Protein AF-0000000082580211 (afdb_homodimer)

Solvent-accessible surface area (backbone atoms only — not comparable to full-atom values): 29110 Å² total; per-residue (Å²): 132,85,73,64,67,45,71,49,46,94,65,38,40,54,48,58,43,99,50,70,57,50,70,67,58,42,47,74,42,32,45,31,39,63,34,84,66,61,48,85,86,56,59,91,67,55,46,74,68,37,51,46,59,47,48,53,54,36,41,76,72,51,34,36,39,31,33,38,33,22,52,58,51,86,80,61,57,58,49,53,29,28,42,33,38,36,34,27,36,51,78,88,41,74,89,49,68,50,34,64,29,44,36,40,35,40,32,46,65,73,77,37,34,38,34,32,25,34,23,36,31,40,67,83,45,53,63,71,48,57,36,26,60,82,49,46,66,45,51,50,45,54,35,90,67,38,64,61,50,50,56,51,44,51,56,58,31,52,67,45,39,64,57,51,52,49,51,50,54,51,26,55,71,34,75,45,52,72,70,50,48,44,36,54,34,45,51,47,45,27,42,74,38,26,48,46,80,62,42,57,57,41,71,65,34,60,52,51,93,49,75,89,44,64,64,47,22,44,40,37,42,48,50,27,30,49,47,42,59,42,56,27,70,44,78,28,46,40,66,45,57,58,39,48,78,38,82,41,61,45,63,54,58,65,50,66,67,57,45,54,14,44,27,37,37,48,27,46,49,50,51,34,52,51,49,62,70,74,99,131,86,69,61,70,42,71,48,44,95,64,37,40,52,48,56,43,98,51,69,57,50,69,67,59,42,48,75,42,32,45,30,38,64,34,82,64,61,49,84,85,55,60,92,67,55,44,74,68,38,51,47,58,48,50,52,54,37,40,76,72,51,36,36,40,32,33,39,32,22,52,58,51,85,82,61,57,56,49,52,30,27,41,32,37,38,34,27,36,51,76,86,40,75,88,48,68,50,35,64,30,42,33,38,36,39,34,47,65,72,76,36,34,39,35,32,26,33,26,35,31,38,66,82,45,54,69,62,48,55,39,27,54,86,44,48,68,45,52,49,43,54,36,89,68,38,63,61,50,49,57,52,44,50,56,58,30,53,66,45,40,64,58,52,53,50,51,48,54,51,26,56,72,34,74,46,53,73,69,52,48,43,37,53,33,46,50,44,45,25,42,74,39,27,47,44,81,63,42,56,57,42,72,65,35,61,50,54,92,48,76,90,44,62,63,48,22,44,38,37,43,50,51,28,32,50,47,42,60,43,56,27,71,44,79,28,46,40,66,44,57,58,40,48,77,38,82,41,60,44,62,55,58,62,48,66,68,57,44,54,14,44,26,38,38,48,26,45,47,50,52,34,52,51,50,62,72,75,99

Structure (mmCIF, N/CA/C/O backbone):
data_AF-0000000082580211-model_v1
#
loop_
_entity.id
_entity.type
_entity.pdbx_description
1 polymer 'DUF945 domain-containing protein'
#
loop_
_atom_site.group_PDB
_atom_site.id
_atom_site.type_symbol
_atom_site.label_atom_id
_atom_site.label_alt_id
_atom_site.label_comp_id
_atom_site.label_asym_id
_atom_site.label_entity_id
_atom_site.label_seq_id
_atom_site.pdbx_PDB_ins_code
_atom_site.Cartn_x
_atom_site.Cartn_y
_atom_site.Cartn_z
_atom_site.occupancy
_atom_site.B_iso_or_equiv
_atom_site.auth_seq_id
_atom_site.auth_comp_id
_atom_site.auth_asym_id
_atom_site.auth_atom_id
_atom_site.pdbx_PDB_model_num
ATOM 1 N N . MET A 1 1 ? 2.807 -39.562 4.246 1 19.97 1 MET A N 1
ATOM 2 C CA . MET A 1 1 ? 2.32 -38.594 3.283 1 19.97 1 MET A CA 1
ATOM 3 C C . MET A 1 1 ? 2.279 -37.188 3.9 1 19.97 1 MET A C 1
ATOM 5 O O . MET A 1 1 ? 1.464 -36.938 4.785 1 19.97 1 MET A O 1
ATOM 9 N N . TYR A 1 2 ? 3.367 -36.562 4.074 1 21.92 2 TYR A N 1
ATOM 10 C CA . TYR A 1 2 ? 3.67 -35.344 4.789 1 21.92 2 TYR A CA 1
ATOM 11 C C . TYR A 1 2 ? 2.881 -34.156 4.215 1 21.92 2 TYR A C 1
ATOM 13 O O . TYR A 1 2 ? 2.984 -33.875 3.021 1 21.92 2 TYR A O 1
ATOM 21 N N . GLN A 1 3 ? 1.6 -34.031 4.672 1 24.5 3 GLN A N 1
ATOM 22 C CA . GLN A 1 3 ? 0.583 -33.062 4.312 1 24.5 3 GLN A CA 1
ATOM 23 C C . GLN A 1 3 ? 1.093 -31.625 4.531 1 24.5 3 GLN A C 1
ATOM 25 O O . GLN A 1 3 ? 1.396 -31.234 5.66 1 24.5 3 GLN A O 1
ATOM 30 N N . LEU A 1 4 ? 1.874 -31.25 3.73 1 27.38 4 LEU A N 1
ATOM 31 C CA . LEU A 1 4 ? 2.375 -29.891 3.852 1 27.38 4 LEU A CA 1
ATOM 32 C C . LEU A 1 4 ? 1.23 -28.891 3.803 1 27.38 4 LEU A C 1
ATOM 34 O O . LEU A 1 4 ? 0.713 -28.578 2.727 1 27.38 4 LEU A O 1
ATOM 38 N N . ALA A 1 5 ? 0.183 -28.969 4.656 1 29.14 5 ALA A N 1
ATOM 39 C CA . ALA A 1 5 ? -1.07 -28.234 4.602 1 29.14 5 ALA A CA 1
ATOM 40 C C . ALA A 1 5 ? -0.836 -26.75 4.875 1 29.14 5 ALA A C 1
ATOM 42 O O . ALA A 1 5 ? -0.367 -26.375 5.953 1 29.14 5 ALA A O 1
ATOM 43 N N . THR A 1 6 ? -0.365 -26.047 4.012 1 33.38 6 THR A N 1
ATOM 44 C CA . THR A 1 6 ? -0.332 -24.594 4.145 1 33.38 6 THR A CA 1
ATOM 45 C C . THR A 1 6 ? -1.741 -24.031 4.316 1 33.38 6 THR A C 1
ATOM 47 O O . THR A 1 6 ? -2.627 -24.312 3.506 1 33.38 6 THR A O 1
ATOM 50 N N . ARG A 1 7 ? -2.229 -23.906 5.57 1 34.59 7 ARG A N 1
ATOM 51 C CA . ARG A 1 7 ? -3.629 -23.625 5.867 1 34.59 7 ARG A CA 1
ATOM 52 C C . ARG A 1 7 ? -3.951 -22.156 5.629 1 34.59 7 ARG A C 1
ATOM 54 O O . ARG A 1 7 ? -3.266 -21.266 6.145 1 34.59 7 ARG A O 1
ATOM 61 N N . PHE A 1 8 ? -4.359 -21.844 4.426 1 40.09 8 PHE A N 1
ATOM 62 C CA . PHE A 1 8 ? -5.121 -20.609 4.367 1 40.09 8 PHE A CA 1
ATOM 63 C C . PHE A 1 8 ? -5.988 -20.438 5.609 1 40.09 8 PHE A C 1
ATOM 65 O O . PHE A 1 8 ? -6.301 -21.422 6.289 1 40.09 8 PHE A O 1
ATOM 72 N N . GLY A 1 9 ? -6.133 -19.359 6.055 1 41.5 9 GLY A N 1
ATOM 73 C CA . GLY A 1 9 ? -6.98 -19.219 7.23 1 41.5 9 GLY A CA 1
ATOM 74 C C . GLY A 1 9 ? -8.164 -20.172 7.238 1 41.5 9 GLY A C 1
ATOM 75 O O . GLY A 1 9 ? -8.438 -20.828 6.238 1 41.5 9 GLY A O 1
ATOM 76 N N . ARG A 1 10 ? -8.727 -20.453 8.438 1 44.56 10 ARG A N 1
ATOM 77 C CA . ARG A 1 10 ? -9.789 -21.406 8.758 1 44.56 10 ARG A CA 1
ATOM 78 C C . ARG A 1 10 ? -10.914 -21.328 7.73 1 44.56 10 ARG A C 1
ATOM 80 O O . ARG A 1 10 ? -11.594 -22.328 7.48 1 44.56 10 ARG A O 1
ATOM 87 N N . ASN A 1 11 ? -10.93 -20.203 7.043 1 45.06 11 ASN A N 1
ATOM 88 C CA . ASN A 1 11 ? -12.133 -20.094 6.234 1 45.06 11 ASN A CA 1
ATOM 89 C C . ASN A 1 11 ? -11.852 -20.391 4.762 1 45.06 11 ASN A C 1
ATOM 91 O O . ASN A 1 11 ? -12.625 -19.984 3.889 1 45.06 11 ASN A O 1
ATOM 95 N N . ALA A 1 12 ? -10.664 -20.859 4.387 1 57.56 12 ALA A N 1
ATOM 96 C CA . ALA A 1 12 ? -10.453 -21.234 2.986 1 57.56 12 ALA A CA 1
ATOM 97 C C . ALA A 1 12 ? -10.336 -22.734 2.83 1 57.56 12 ALA A C 1
ATOM 99 O O . ALA A 1 12 ? -9.695 -23.406 3.646 1 57.56 12 ALA A O 1
ATOM 100 N N . HIS A 1 13 ? -11.148 -23.297 1.935 1 70.81 13 HIS A N 1
ATOM 101 C CA . HIS A 1 13 ? -10.938 -24.688 1.539 1 70.81 13 HIS A CA 1
ATOM 102 C C . HIS A 1 13 ? -9.75 -24.812 0.598 1 70.81 13 HIS A C 1
ATOM 104 O O . HIS A 1 13 ? -9.812 -24.391 -0.557 1 70.81 13 HIS A O 1
ATOM 110 N N . GLN A 1 14 ? -8.656 -25.078 1.064 1 74.5 14 GLN A N 1
ATOM 111 C CA . GLN A 1 14 ? -7.441 -25.156 0.256 1 74.5 14 GLN A CA 1
ATOM 112 C C . GLN A 1 14 ? -6.824 -26.547 0.314 1 74.5 14 GLN A C 1
ATOM 114 O O . GLN A 1 14 ? -7.102 -27.312 1.235 1 74.5 14 GLN A O 1
ATOM 119 N N . ILE A 1 15 ? -6.133 -26.938 -0.805 1 72.5 15 ILE A N 1
ATOM 120 C CA . ILE A 1 15 ? -5.398 -28.188 -0.877 1 72.5 15 ILE A CA 1
ATOM 121 C C . ILE A 1 15 ? -4.047 -27.969 -1.551 1 72.5 15 ILE A C 1
ATOM 123 O O . ILE A 1 15 ? -3.943 -27.188 -2.5 1 72.5 15 ILE A O 1
ATOM 127 N N . THR A 1 16 ? -3.045 -28.453 -0.923 1 75.5 16 THR A N 1
ATOM 128 C CA . THR A 1 16 ? -1.705 -28.453 -1.499 1 75.5 16 THR A CA 1
ATOM 129 C C . THR A 1 16 ? -1.189 -29.891 -1.649 1 75.5 16 THR A C 1
ATOM 131 O O . THR A 1 16 ? -1.466 -30.75 -0.807 1 75.5 16 THR A O 1
ATOM 134 N N . GLY A 1 17 ? -0.491 -30.203 -2.848 1 68.62 17 GLY A N 1
ATOM 135 C CA . GLY A 1 17 ? 0.035 -31.547 -3.047 1 68.62 17 GLY A CA 1
ATOM 136 C C . GLY A 1 17 ? 1.485 -31.547 -3.492 1 68.62 17 GLY A C 1
ATOM 137 O O . GLY A 1 17 ? 1.916 -30.672 -4.246 1 68.62 17 GLY A O 1
ATOM 138 N N . ARG A 1 18 ? 2.27 -32.5 -2.928 1 72.62 18 ARG A N 1
ATOM 139 C CA . ARG A 1 18 ? 3.594 -32.781 -3.469 1 72.62 18 ARG A CA 1
ATOM 140 C C . ARG A 1 18 ? 3.494 -33.469 -4.82 1 72.62 18 ARG A C 1
ATOM 142 O O . ARG A 1 18 ? 4.41 -33.375 -5.641 1 72.62 18 ARG A O 1
ATOM 149 N N . GLU A 1 19 ? 2.396 -34.156 -4.934 1 80.75 19 GLU A N 1
ATOM 150 C CA . GLU A 1 19 ? 2.031 -34.75 -6.207 1 80.75 19 GLU A CA 1
ATOM 151 C C . GLU A 1 19 ? 0.886 -34 -6.875 1 80.75 19 GLU A C 1
ATOM 153 O O . GLU A 1 19 ? 0.154 -33.281 -6.211 1 80.75 19 GLU A O 1
ATOM 158 N N . PRO A 1 20 ? 0.838 -34.188 -8.203 1 88.25 20 PRO A N 1
ATOM 159 C CA . PRO A 1 20 ? -0.263 -33.5 -8.891 1 88.25 20 PRO A CA 1
ATOM 160 C C . PRO A 1 20 ? -1.627 -33.844 -8.281 1 88.25 20 PRO A C 1
ATOM 162 O O . PRO A 1 20 ? -1.899 -35 -7.957 1 88.25 20 PRO A O 1
ATOM 165 N N . LEU A 1 21 ? -2.443 -32.812 -8.109 1 90.06 21 LEU A N 1
ATOM 166 C CA . LEU A 1 21 ? -3.783 -33 -7.562 1 90.06 21 LEU A CA 1
ATOM 167 C C . LEU A 1 21 ? -4.719 -33.594 -8.609 1 90.06 21 LEU A C 1
ATOM 169 O O . LEU A 1 21 ? -4.809 -33.094 -9.727 1 90.06 21 LEU A O 1
ATOM 173 N N . ASP A 1 22 ? -5.379 -34.719 -8.227 1 93.19 22 ASP A N 1
ATOM 174 C CA . ASP A 1 22 ? -6.34 -35.281 -9.156 1 93.19 22 ASP A CA 1
ATOM 175 C C . ASP A 1 22 ? -7.727 -34.688 -8.969 1 93.19 22 ASP A C 1
ATOM 177 O O . ASP A 1 22 ? -7.918 -33.812 -8.125 1 93.19 22 ASP A O 1
ATOM 181 N N . ASN A 1 23 ? -8.68 -35.094 -9.859 1 94.31 23 ASN A N 1
ATOM 182 C CA . ASN A 1 23 ? -10.008 -34.469 -9.859 1 94.31 23 ASN A CA 1
ATOM 183 C C . ASN A 1 23 ? -10.758 -34.781 -8.562 1 94.31 23 ASN A C 1
ATOM 185 O O . ASN A 1 23 ? -11.555 -33.969 -8.102 1 94.31 23 ASN A O 1
ATOM 189 N N . GLU A 1 24 ? -10.531 -35.906 -7.984 1 92.06 24 GLU A N 1
ATOM 190 C CA . GLU A 1 24 ? -11.188 -36.25 -6.723 1 92.06 24 GLU A CA 1
ATOM 191 C C . GLU A 1 24 ? -10.758 -35.281 -5.617 1 92.06 24 GLU A C 1
ATOM 193 O O . GLU A 1 24 ? -11.594 -34.75 -4.887 1 92.06 24 GLU A O 1
ATOM 198 N N . ALA A 1 25 ? -9.445 -35.094 -5.551 1 90.25 25 ALA A N 1
ATOM 199 C CA . ALA A 1 25 ? -8.906 -34.188 -4.562 1 90.25 25 ALA A CA 1
ATOM 200 C C . ALA A 1 25 ? -9.438 -32.75 -4.797 1 90.25 25 ALA A C 1
ATOM 202 O O . ALA A 1 25 ? -9.852 -32.094 -3.852 1 90.25 25 ALA A O 1
ATOM 203 N N . LEU A 1 26 ? -9.406 -32.281 -6.059 1 91.94 26 LEU A N 1
ATOM 204 C CA . LEU A 1 26 ? -9.875 -30.953 -6.402 1 91.94 26 LEU A CA 1
ATOM 205 C C . LEU A 1 26 ? -11.352 -30.797 -6.07 1 91.94 26 LEU A C 1
ATOM 207 O O . LEU A 1 26 ? -11.766 -29.766 -5.512 1 91.94 26 LEU A O 1
ATOM 211 N N . TYR A 1 27 ? -12.148 -31.828 -6.336 1 90.31 27 TYR A N 1
ATOM 212 C CA . TYR A 1 27 ? -13.594 -31.766 -6.109 1 90.31 27 TYR A CA 1
ATOM 213 C C . TYR A 1 27 ? -13.906 -31.672 -4.617 1 90.31 27 TYR A C 1
ATOM 215 O O . TYR A 1 27 ? -14.805 -30.938 -4.207 1 90.31 27 TYR A O 1
ATOM 223 N N . ARG A 1 28 ? -13.203 -32.406 -3.859 1 87.38 28 ARG A N 1
ATOM 224 C CA . ARG A 1 28 ? -13.453 -32.469 -2.422 1 87.38 28 ARG A CA 1
ATOM 225 C C . ARG A 1 28 ? -13.141 -31.125 -1.752 1 87.38 28 ARG A C 1
ATOM 227 O O . ARG A 1 28 ? -13.844 -30.719 -0.828 1 87.38 28 ARG A O 1
ATOM 234 N N . HIS A 1 29 ? -12.156 -30.438 -2.232 1 87.25 29 HIS A N 1
ATOM 235 C CA . HIS A 1 29 ? -11.664 -29.281 -1.495 1 87.25 29 HIS A CA 1
ATOM 236 C C . HIS A 1 29 ? -12.062 -27.984 -2.184 1 87.25 29 HIS A C 1
ATOM 238 O O . HIS A 1 29 ? -12.242 -26.953 -1.522 1 87.25 29 HIS A O 1
ATOM 244 N N . VAL A 1 30 ? -12.094 -27.922 -3.492 1 90 30 VAL A N 1
ATOM 245 C CA . VAL A 1 30 ? -12.391 -26.719 -4.27 1 90 30 VAL A CA 1
ATOM 246 C C . VAL A 1 30 ? -13.461 -27.047 -5.316 1 90 30 VAL A C 1
ATOM 248 O O . VAL A 1 30 ? -13.211 -26.922 -6.52 1 90 30 VAL A O 1
ATOM 251 N N . PRO A 1 31 ? -14.578 -27.375 -4.902 1 88 31 PRO A N 1
ATOM 252 C CA . PRO A 1 31 ? -15.633 -27.812 -5.824 1 88 31 PRO A CA 1
ATOM 253 C C . PRO A 1 31 ? -16.031 -26.734 -6.828 1 88 31 PRO A C 1
ATOM 255 O O . PRO A 1 31 ? -16.594 -27.047 -7.879 1 88 31 PRO A O 1
ATOM 258 N N . SER A 1 32 ? -15.758 -25.5 -6.641 1 86.62 32 SER A N 1
ATOM 259 C CA . SER A 1 32 ? -16.125 -24.422 -7.551 1 86.62 32 SER A CA 1
ATOM 260 C C . SER A 1 32 ? -15.461 -24.594 -8.914 1 86.62 32 SER A C 1
ATOM 262 O O . SER A 1 32 ? -15.953 -24.094 -9.922 1 86.62 32 SER A O 1
ATOM 264 N N . ILE A 1 33 ? -14.438 -25.328 -8.961 1 89.25 33 ILE A N 1
ATOM 265 C CA . ILE A 1 33 ? -13.703 -25.594 -10.195 1 89.25 33 ILE A CA 1
ATOM 266 C C . ILE A 1 33 ? -14.578 -26.422 -11.141 1 89.25 33 ILE A C 1
ATOM 268 O O . ILE A 1 33 ? -14.383 -26.391 -12.359 1 89.25 33 ILE A O 1
ATOM 272 N N . PHE A 1 34 ? -15.594 -27.062 -10.586 1 88.25 34 PHE A N 1
ATOM 273 C CA . PHE A 1 34 ? -16.391 -28.016 -11.352 1 88.25 34 PHE A CA 1
ATOM 274 C C . PHE A 1 34 ? -17.766 -27.438 -11.672 1 88.25 34 PHE A C 1
ATOM 276 O O . PHE A 1 34 ? -18.609 -28.125 -12.266 1 88.25 34 PHE A O 1
ATOM 283 N N . ALA A 1 35 ? -17.922 -26.25 -11.273 1 82.56 35 ALA A N 1
ATOM 284 C CA . ALA A 1 35 ? -19.234 -25.656 -11.523 1 82.56 35 ALA A CA 1
ATOM 285 C C . ALA A 1 35 ? -19.547 -25.609 -13.016 1 82.56 35 ALA A C 1
ATOM 287 O O . ALA A 1 35 ? -18.688 -25.25 -13.828 1 82.56 35 ALA A O 1
ATOM 288 N N . ARG A 1 36 ? -20.812 -26.016 -13.453 1 73.81 36 ARG A N 1
ATOM 289 C CA . ARG A 1 36 ? -21.141 -26.156 -14.867 1 73.81 36 ARG A CA 1
ATOM 290 C C . ARG A 1 36 ? -22.094 -25.062 -15.336 1 73.81 36 ARG A C 1
ATOM 292 O O . ARG A 1 36 ? -22.422 -24.984 -16.516 1 73.81 36 ARG A O 1
ATOM 299 N N . GLU A 1 37 ? -22.625 -24.266 -14.492 1 65.62 37 GLU A N 1
ATOM 300 C CA . GLU A 1 37 ? -23.562 -23.234 -14.945 1 65.62 37 GLU A CA 1
ATOM 301 C C . GLU A 1 37 ? -23.078 -21.844 -14.523 1 65.62 37 GLU A C 1
ATOM 303 O O . GLU A 1 37 ? -22.438 -21.688 -13.477 1 65.62 37 GLU A O 1
ATOM 308 N N . ALA A 1 38 ? -23.188 -21.078 -15.617 1 62.12 38 ALA A N 1
ATOM 309 C CA . ALA A 1 38 ? -22.953 -19.672 -15.289 1 62.12 38 ALA A CA 1
ATOM 310 C C . ALA A 1 38 ? -24.016 -19.141 -14.328 1 62.12 38 ALA A C 1
ATOM 312 O O . ALA A 1 38 ? -25.125 -19.672 -14.273 1 62.12 38 ALA A O 1
ATOM 313 N N . HIS A 1 39 ? -23.641 -18.312 -13.469 1 59.38 39 HIS A N 1
ATOM 314 C CA . HIS A 1 39 ? -24.703 -17.672 -12.688 1 59.38 39 HIS A CA 1
ATOM 315 C C . HIS A 1 39 ? -25.75 -17.031 -13.586 1 59.38 39 HIS A C 1
ATOM 317 O O . HIS A 1 39 ? -25.422 -16.578 -14.688 1 59.38 39 HIS A O 1
ATOM 323 N N . ASP A 1 40 ? -26.984 -17.172 -13.367 1 56.19 40 ASP A N 1
ATOM 324 C CA . ASP A 1 40 ? -28.141 -16.734 -14.141 1 56.19 40 ASP A CA 1
ATOM 325 C C . ASP A 1 40 ? -27.969 -15.289 -14.609 1 56.19 40 ASP A C 1
ATOM 327 O O . ASP A 1 40 ? -28.578 -14.867 -15.594 1 56.19 40 ASP A O 1
ATOM 331 N N . SER A 1 41 ? -27.219 -14.531 -13.984 1 53.12 41 SER A N 1
ATOM 332 C CA . SER A 1 41 ? -27.172 -13.102 -14.281 1 53.12 41 SER A CA 1
ATOM 333 C C . SER A 1 41 ? -26.312 -12.82 -15.508 1 53.12 41 SER A C 1
ATOM 335 O O . SER A 1 41 ? -26.156 -11.664 -15.922 1 53.12 41 SER A O 1
ATOM 337 N N . ARG A 1 42 ? -25.953 -13.914 -16.188 1 60.62 42 ARG A N 1
ATOM 338 C CA . ARG A 1 42 ? -24.953 -13.609 -17.203 1 60.62 42 ARG A CA 1
ATOM 339 C C . ARG A 1 42 ? -25.609 -13.414 -18.562 1 60.62 42 ARG A C 1
ATOM 341 O O . ARG A 1 42 ? -26.703 -13.922 -18.812 1 60.62 42 ARG A O 1
ATOM 348 N N . SER A 1 43 ? -25 -12.492 -19.359 1 59.91 43 SER A N 1
ATOM 349 C CA . SER A 1 43 ? -25.5 -12.141 -20.672 1 59.91 43 SER A CA 1
ATOM 350 C C . SER A 1 43 ? -25.391 -13.32 -21.641 1 59.91 43 SER A C 1
ATOM 352 O O . SER A 1 43 ? -24.703 -14.305 -21.344 1 59.91 43 SER A O 1
ATOM 354 N N . ASP A 1 44 ? -26.062 -13.289 -22.812 1 59.72 44 ASP A N 1
ATOM 355 C CA . ASP A 1 44 ? -26.031 -14.281 -23.875 1 59.72 44 ASP A CA 1
ATOM 356 C C . ASP A 1 44 ? -24.625 -14.438 -24.438 1 59.72 44 ASP A C 1
ATOM 358 O O . ASP A 1 44 ? -24.297 -15.461 -25.031 1 59.72 44 ASP A O 1
ATOM 362 N N . ARG A 1 45 ? -23.844 -13.5 -24.188 1 59.22 45 ARG A N 1
ATOM 363 C CA . ARG A 1 45 ? -22.516 -13.531 -24.766 1 59.22 45 ARG A CA 1
ATOM 364 C C . ARG A 1 45 ? -21.531 -14.234 -23.844 1 59.22 45 ARG A C 1
ATOM 366 O O . ARG A 1 45 ? -20.422 -14.586 -24.25 1 59.22 45 ARG A O 1
ATOM 373 N N . TYR A 1 46 ? -22.125 -14.523 -22.672 1 64.75 46 TYR A N 1
ATOM 374 C CA . TYR A 1 46 ? -21.25 -15.156 -21.688 1 64.75 46 TYR A CA 1
ATOM 375 C C . TYR A 1 46 ? -21.062 -1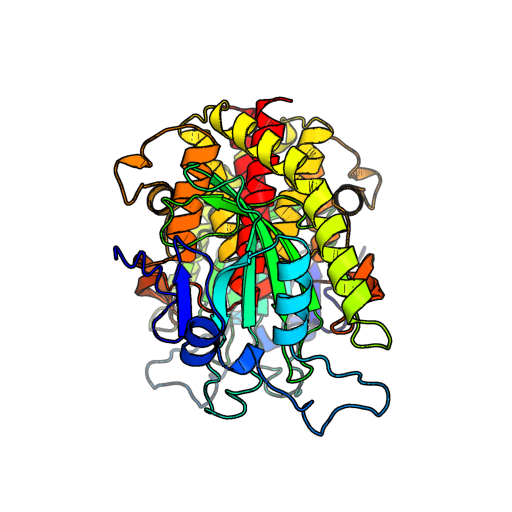6.641 -21.984 1 64.75 46 TYR A C 1
ATOM 377 O O . TYR A 1 46 ? -22.031 -17.391 -22.078 1 64.75 46 TYR A O 1
ATOM 385 N N . VAL A 1 47 ? -19.766 -16.969 -22.375 1 65.62 47 VAL A N 1
ATOM 386 C CA . VAL A 1 47 ? -19.453 -18.375 -22.578 1 65.62 47 VAL A CA 1
ATOM 387 C C . VAL A 1 47 ? -18.859 -18.953 -21.297 1 65.62 47 VAL A C 1
ATOM 389 O O . VAL A 1 47 ? -17.766 -18.562 -20.875 1 65.62 47 VAL A O 1
ATOM 392 N N . TYR A 1 48 ? -19.641 -19.703 -20.781 1 72.06 48 TYR A N 1
ATOM 393 C CA . TYR A 1 48 ? -19.219 -20.359 -19.547 1 72.06 48 TYR A CA 1
ATOM 394 C C . TYR A 1 48 ? -18.328 -21.562 -19.844 1 72.06 48 TYR A C 1
ATOM 396 O O . TYR A 1 48 ? -18.656 -22.391 -20.688 1 72.06 48 TYR A O 1
ATOM 404 N N . VAL A 1 49 ? -17.172 -21.578 -19.328 1 74.38 49 VAL A N 1
ATOM 405 C CA . VAL A 1 49 ? -16.297 -22.75 -19.359 1 74.38 49 VAL A CA 1
ATOM 406 C C . VAL A 1 49 ? -15.961 -23.188 -17.938 1 74.38 49 VAL A C 1
ATOM 408 O O . VAL A 1 49 ? -15.375 -22.438 -17.172 1 74.38 49 VAL A O 1
ATOM 411 N N . PRO A 1 50 ? -16.422 -24.422 -17.688 1 82.19 50 PRO A N 1
ATOM 412 C CA . PRO A 1 50 ? -15.977 -24.922 -16.375 1 82.19 50 PRO A CA 1
ATOM 413 C C . PRO A 1 50 ? -14.461 -24.906 -16.219 1 82.19 50 PRO A C 1
ATOM 415 O O . PRO A 1 50 ? -13.742 -25.297 -17.141 1 82.19 50 PRO A O 1
ATOM 418 N N . THR A 1 51 ? -13.961 -24.484 -15.094 1 88.06 51 THR A N 1
ATOM 419 C CA . THR A 1 51 ? -12.523 -24.391 -14.875 1 88.06 51 THR A CA 1
ATOM 420 C C . THR A 1 51 ? -11.867 -25.766 -15.016 1 88.06 51 THR A C 1
ATOM 422 O O . THR A 1 51 ? -10.742 -25.875 -15.492 1 88.06 51 THR A O 1
ATOM 425 N N . ILE A 1 52 ? -12.633 -26.812 -14.758 1 91.06 52 ILE A N 1
ATOM 426 C CA . ILE A 1 52 ? -12.062 -28.156 -14.82 1 91.06 52 ILE A CA 1
ATOM 427 C C . ILE A 1 52 ? -11.719 -28.5 -16.266 1 91.06 52 ILE A C 1
ATOM 429 O O . ILE A 1 52 ? -10.75 -29.219 -16.531 1 91.06 52 ILE A O 1
ATOM 433 N N . ASP A 1 53 ? -12.469 -28 -17.141 1 87.62 53 ASP A N 1
ATOM 434 C CA . ASP A 1 53 ? -12.172 -28.234 -18.547 1 87.62 53 ASP A CA 1
ATOM 435 C C . ASP A 1 53 ? -10.852 -27.594 -18.953 1 87.62 53 ASP A C 1
ATOM 437 O O . ASP A 1 53 ? -10.094 -28.141 -19.75 1 87.62 53 ASP A O 1
ATOM 441 N N . ILE A 1 54 ? -10.648 -26.484 -18.359 1 86.38 54 ILE A N 1
ATOM 442 C CA . ILE A 1 54 ? -9.391 -25.797 -18.578 1 86.38 54 ILE A CA 1
ATOM 443 C C . ILE A 1 54 ? -8.242 -26.609 -17.984 1 86.38 54 ILE A C 1
ATOM 445 O O . ILE A 1 54 ? -7.199 -26.781 -18.609 1 86.38 54 ILE A O 1
ATOM 449 N N . VAL A 1 55 ? -8.453 -27.094 -16.844 1 91.94 55 VAL A N 1
ATOM 450 C CA . VAL A 1 55 ? -7.449 -27.891 -16.156 1 91.94 55 VAL A CA 1
ATOM 451 C C . VAL A 1 55 ? -7.109 -29.125 -16.984 1 91.94 55 VAL A C 1
ATOM 453 O O . VAL A 1 55 ? -5.938 -29.453 -17.156 1 91.94 55 VAL A O 1
ATOM 456 N N . GLU A 1 56 ? -8.133 -29.734 -17.5 1 92.69 56 GLU A N 1
ATOM 457 C CA . GLU A 1 56 ? -7.914 -30.906 -18.312 1 92.69 56 GLU A CA 1
ATOM 458 C C . GLU A 1 56 ? -7.129 -30.562 -19.578 1 92.69 56 GLU A C 1
ATOM 460 O O . GLU A 1 56 ? -6.258 -31.328 -20 1 92.69 56 GLU A O 1
ATOM 465 N N . GLY A 1 57 ? -7.488 -29.484 -20.156 1 88.31 57 GLY A N 1
ATOM 466 C CA . GLY A 1 57 ? -6.719 -29.016 -21.297 1 88.31 57 GLY A CA 1
ATOM 467 C C . GLY A 1 57 ? -5.258 -28.781 -20.969 1 88.31 57 GLY A C 1
ATOM 468 O O . GLY A 1 57 ? -4.375 -29.141 -21.75 1 88.31 57 GLY A O 1
ATOM 469 N N . LEU A 1 58 ? -4.996 -28.188 -19.875 1 90.62 58 LEU A N 1
ATOM 470 C CA . LEU A 1 58 ? -3.635 -27.891 -19.438 1 90.62 58 LEU A CA 1
ATOM 471 C C . LEU A 1 58 ? -2.883 -29.172 -19.094 1 90.62 58 LEU A C 1
ATOM 473 O O . LEU A 1 58 ? -1.69 -29.297 -19.391 1 90.62 58 LEU A O 1
ATOM 477 N N . ARG A 1 59 ? -3.576 -30.125 -18.547 1 92.56 59 ARG A N 1
ATOM 478 C CA . ARG A 1 59 ? -2.975 -31.422 -18.25 1 92.56 59 ARG A CA 1
ATOM 479 C C . ARG A 1 59 ? -2.459 -32.094 -19.516 1 92.56 59 ARG A C 1
ATOM 481 O O . ARG A 1 59 ? -1.381 -32.688 -19.516 1 92.56 59 ARG A O 1
ATOM 488 N N . ARG A 1 60 ? -3.219 -32 -20.547 1 91.62 60 ARG A N 1
ATOM 489 C CA . ARG A 1 60 ? -2.82 -32.594 -21.812 1 91.62 60 ARG A CA 1
ATOM 490 C C . ARG A 1 60 ? -1.539 -31.953 -22.344 1 91.62 60 ARG A C 1
ATOM 492 O O . ARG A 1 60 ? -0.805 -32.562 -23.125 1 91.62 60 ARG A O 1
ATOM 499 N N . GLU A 1 61 ? -1.32 -30.766 -21.891 1 88.31 61 GLU A N 1
ATOM 500 C CA . GLU A 1 61 ? -0.115 -30.062 -22.312 1 88.31 61 GLU A CA 1
ATOM 501 C C . GLU A 1 61 ? 1.001 -30.219 -21.281 1 88.31 61 GLU A C 1
ATOM 503 O O . GLU A 1 61 ? 2.027 -29.531 -21.359 1 88.31 61 GLU A O 1
ATOM 508 N N . GLY A 1 62 ? 0.805 -31 -20.234 1 89.19 62 GLY A N 1
ATOM 509 C CA . GLY A 1 62 ? 1.839 -31.328 -19.266 1 89.19 62 GLY A CA 1
ATOM 510 C C . GLY A 1 62 ? 1.788 -30.453 -18.016 1 89.19 62 GLY A C 1
ATOM 511 O O . GLY A 1 62 ? 2.654 -30.562 -17.141 1 89.19 62 GLY A O 1
ATOM 512 N N . TRP A 1 63 ? 0.795 -29.547 -17.938 1 90.75 63 TRP A N 1
ATOM 513 C CA . TRP A 1 63 ? 0.636 -28.719 -16.75 1 90.75 63 TRP A CA 1
ATOM 514 C C . TRP A 1 63 ? -0.264 -29.406 -15.727 1 90.75 63 TRP A C 1
ATOM 516 O O . TRP A 1 63 ? -1.386 -29.797 -16.047 1 90.75 63 TRP A O 1
ATOM 526 N N . ASN A 1 64 ? 0.23 -29.5 -14.469 1 92.12 64 ASN A N 1
ATOM 527 C CA . ASN A 1 64 ? -0.557 -30.141 -13.422 1 92.12 64 ASN A CA 1
ATOM 528 C C . ASN A 1 64 ? -0.74 -29.234 -12.211 1 92.12 64 ASN A C 1
ATOM 530 O O . ASN A 1 64 ? 0.185 -28.516 -11.828 1 92.12 64 ASN A O 1
ATOM 534 N N . PRO A 1 65 ? -1.986 -29.266 -11.68 1 91.75 65 PRO A N 1
ATOM 535 C CA . PRO A 1 65 ? -2.209 -28.469 -10.469 1 91.75 65 PRO A CA 1
ATOM 536 C C . PRO A 1 65 ? -1.58 -29.109 -9.227 1 91.75 65 PRO A C 1
ATOM 538 O O . PRO A 1 65 ? -1.666 -30.312 -9.039 1 91.75 65 PRO A O 1
ATOM 541 N N . PHE A 1 66 ? -0.967 -28.281 -8.398 1 86.44 66 PHE A N 1
ATOM 542 C CA . PHE A 1 66 ? -0.364 -28.734 -7.152 1 86.44 66 PHE A CA 1
ATOM 543 C C . PHE A 1 66 ? -0.96 -27.984 -5.961 1 86.44 66 PHE A C 1
ATOM 545 O O . PHE A 1 66 ? -0.701 -28.344 -4.809 1 86.44 66 PHE A O 1
ATOM 552 N N . PHE A 1 67 ? -1.683 -26.953 -6.27 1 85.88 67 PHE A N 1
ATOM 553 C CA . PHE A 1 67 ? -2.348 -26.156 -5.242 1 85.88 67 PHE A CA 1
ATOM 554 C C . PHE A 1 67 ? -3.684 -25.641 -5.75 1 85.88 67 PHE A C 1
ATOM 556 O O . PHE A 1 67 ? -3.807 -25.266 -6.918 1 85.88 67 PHE A O 1
ATOM 563 N N . ALA A 1 68 ? -4.68 -25.641 -4.898 1 88.88 68 ALA A N 1
ATOM 564 C CA . ALA A 1 68 ? -5.988 -25.062 -5.207 1 88.88 68 ALA A CA 1
ATOM 565 C C . ALA A 1 68 ? -6.656 -24.516 -3.947 1 88.88 68 ALA A C 1
ATOM 567 O O . ALA A 1 68 ? -6.52 -25.094 -2.865 1 88.88 68 ALA A O 1
ATOM 568 N N . VAL A 1 69 ? -7.328 -23.391 -4.152 1 87.31 69 VAL A N 1
ATOM 569 C CA . VAL A 1 69 ? -8.047 -22.797 -3.029 1 87.31 69 VAL A CA 1
ATOM 570 C C . VAL A 1 69 ? -9.312 -22.109 -3.533 1 87.31 69 VAL A C 1
ATOM 572 O O . VAL A 1 69 ? -9.359 -21.625 -4.668 1 87.31 69 VAL A O 1
ATOM 575 N N . GLN A 1 70 ? -10.352 -22.172 -2.809 1 87.81 70 GLN A N 1
ATOM 576 C CA . GLN A 1 70 ? -11.555 -21.422 -3.123 1 87.81 70 GLN A CA 1
ATOM 577 C C . GLN A 1 70 ? -11.992 -20.562 -1.937 1 87.81 70 GLN A C 1
ATOM 579 O O . GLN A 1 70 ? -11.797 -20.953 -0.782 1 87.81 70 GLN A O 1
ATOM 584 N N . SER A 1 71 ? -12.523 -19.422 -2.275 1 83.69 71 SER A N 1
ATOM 585 C CA . SER A 1 71 ? -13.078 -18.547 -1.246 1 83.69 71 SER A CA 1
ATOM 586 C C . SER A 1 71 ? -14.328 -19.141 -0.622 1 83.69 71 SER A C 1
ATOM 588 O O . SER A 1 71 ? -14.984 -20 -1.232 1 83.69 71 SER A O 1
ATOM 590 N N . VAL A 1 72 ? -14.539 -18.844 0.645 1 77.81 72 VAL A N 1
ATOM 591 C CA . VAL A 1 72 ? -15.758 -19.281 1.324 1 77.81 72 VAL A CA 1
ATOM 592 C C . VAL A 1 72 ? -16.656 -18.078 1.594 1 77.81 72 VAL A C 1
ATOM 594 O O . VAL A 1 72 ? -16.375 -17.25 2.475 1 77.81 72 VAL A O 1
ATOM 597 N N . PRO A 1 73 ? -17.703 -18 0.729 1 68.44 73 PRO A N 1
ATOM 598 C CA . PRO A 1 73 ? -18.594 -16.859 0.96 1 68.44 73 PRO A CA 1
ATOM 599 C C . PRO A 1 73 ? -19.219 -16.875 2.354 1 68.44 73 PRO A C 1
ATOM 601 O O . PRO A 1 73 ? -19.5 -17.953 2.898 1 68.44 73 PRO A O 1
ATOM 604 N N . ARG A 1 74 ? -19.328 -15.766 2.916 1 63.16 74 ARG A N 1
ATOM 605 C CA . ARG A 1 74 ? -19.875 -15.609 4.258 1 63.16 74 ARG A CA 1
ATOM 606 C C . ARG A 1 74 ? -21.328 -16.078 4.309 1 63.16 74 ARG A C 1
ATOM 608 O O . ARG A 1 74 ? -21.75 -16.688 5.293 1 63.16 74 ARG A O 1
ATOM 615 N N . ASP A 1 75 ? -22.078 -15.719 3.379 1 63.72 75 ASP A N 1
ATOM 616 C CA . ASP A 1 75 ? -23.5 -16.047 3.406 1 63.72 75 ASP A CA 1
ATOM 617 C C . ASP A 1 75 ? -23.75 -17.469 2.906 1 63.72 75 ASP A C 1
ATOM 619 O O . ASP A 1 75 ? -24.891 -17.891 2.793 1 63.72 75 ASP A O 1
ATOM 623 N N . GLY A 1 76 ? -22.797 -18.203 2.787 1 61.25 76 GLY A N 1
ATOM 624 C CA . GLY A 1 76 ? -22.938 -19.578 2.352 1 61.25 76 GLY A CA 1
ATOM 625 C C . GLY A 1 76 ? -23.5 -19.703 0.948 1 61.25 76 GLY A C 1
ATOM 626 O O . GLY A 1 76 ? -23.547 -20.812 0.385 1 61.25 76 GLY A O 1
ATOM 627 N N . SER A 1 77 ? -23.922 -18.609 0.427 1 59.75 77 SER A N 1
ATOM 628 C CA . SER A 1 77 ? -24.516 -18.656 -0.905 1 59.75 77 SER A CA 1
ATOM 629 C C . SER A 1 77 ? -23.453 -18.719 -1.986 1 59.75 77 SER A C 1
ATOM 631 O O . SER A 1 77 ? -22.297 -18.359 -1.746 1 59.75 77 SER A O 1
ATOM 633 N N . ARG A 1 78 ? -23.625 -19.516 -2.918 1 62.69 78 ARG A N 1
ATOM 634 C CA . ARG A 1 78 ? -22.859 -19.547 -4.164 1 62.69 78 ARG A CA 1
ATOM 635 C C . ARG A 1 78 ? -21.531 -20.25 -3.975 1 62.69 78 ARG A C 1
ATOM 637 O O . ARG A 1 78 ? -20.562 -19.969 -4.691 1 62.69 78 ARG A O 1
ATOM 644 N N . HIS A 1 79 ? -21.453 -21.062 -2.885 1 64.12 79 HIS A N 1
ATOM 645 C CA . HIS A 1 79 ? -20.25 -21.828 -2.611 1 64.12 79 HIS A CA 1
ATOM 646 C C . HIS A 1 79 ? -19.75 -22.547 -3.865 1 64.12 79 HIS A C 1
ATOM 648 O O . HIS A 1 79 ? -18.547 -22.609 -4.113 1 64.12 79 HIS A O 1
ATOM 654 N N . GLY A 1 80 ? -20.656 -22.891 -4.621 1 64.94 80 GLY A N 1
ATOM 655 C CA . GLY A 1 80 ? -20.297 -23.641 -5.812 1 64.94 80 GLY A CA 1
ATOM 656 C C . GLY A 1 80 ? -19.781 -22.766 -6.941 1 64.94 80 GLY A C 1
ATOM 657 O O . GLY A 1 80 ? -19.234 -23.266 -7.926 1 64.94 80 GLY A O 1
ATOM 658 N N . HIS A 1 81 ? -19.828 -21.438 -6.781 1 73.62 81 HIS A N 1
ATOM 659 C CA . HIS A 1 81 ? -19.406 -20.516 -7.824 1 73.62 81 HIS A CA 1
ATOM 660 C C . HIS A 1 81 ? -18.375 -19.516 -7.297 1 73.62 81 HIS A C 1
ATOM 662 O O . HIS A 1 81 ? -18.109 -18.484 -7.938 1 73.62 81 HIS A O 1
ATOM 668 N N . ALA A 1 82 ? -17.844 -19.953 -6.164 1 80.69 82 ALA A N 1
ATOM 669 C CA . ALA A 1 82 ? -16.953 -19.047 -5.457 1 80.69 82 ALA A CA 1
ATOM 670 C C . ALA A 1 82 ? -15.648 -18.859 -6.223 1 80.69 82 ALA A C 1
ATOM 672 O O . ALA A 1 82 ? -15.227 -19.734 -6.973 1 80.69 82 ALA A O 1
ATOM 673 N N . LYS A 1 83 ? -15.039 -17.781 -6.078 1 86.56 83 LYS A N 1
ATOM 674 C CA . LYS A 1 83 ? -13.711 -17.516 -6.629 1 86.56 83 LYS A CA 1
ATOM 675 C C . LYS A 1 83 ? -12.711 -18.578 -6.191 1 86.56 83 LYS A C 1
ATOM 677 O O . LYS A 1 83 ? -12.711 -19 -5.035 1 86.56 83 LYS A O 1
ATOM 682 N N . HIS A 1 84 ? -11.883 -19.031 -7.145 1 88.12 84 HIS A N 1
ATOM 683 C CA . HIS A 1 84 ? -10.883 -20.047 -6.84 1 88.12 84 HIS A CA 1
ATOM 684 C C . HIS A 1 84 ? -9.555 -19.734 -7.535 1 88.12 84 HIS A C 1
ATOM 686 O O . HIS A 1 84 ? -9.516 -18.953 -8.492 1 88.12 84 HIS A O 1
ATOM 692 N N . MET A 1 85 ? -8.547 -20.297 -6.98 1 88.69 85 MET A N 1
ATOM 693 C CA . MET A 1 85 ? -7.184 -20.125 -7.477 1 88.69 85 MET A CA 1
ATOM 694 C C . MET A 1 85 ? -6.473 -21.469 -7.586 1 88.69 85 MET A C 1
ATOM 696 O O . MET A 1 85 ? -6.605 -22.328 -6.703 1 88.69 85 MET A O 1
ATOM 700 N N . LEU A 1 86 ? -5.773 -21.641 -8.742 1 89.88 86 LEU A N 1
ATOM 701 C CA . LEU A 1 86 ? -4.965 -22.828 -8.969 1 89.88 86 LEU A CA 1
ATOM 702 C C . LEU A 1 86 ? -3.518 -22.453 -9.273 1 89.88 86 LEU A C 1
ATOM 704 O O . LEU A 1 86 ? -3.26 -21.438 -9.914 1 89.88 86 LEU A O 1
ATOM 708 N N . ARG A 1 87 ? -2.607 -23.234 -8.781 1 88.62 87 ARG A N 1
ATOM 709 C CA . ARG A 1 87 ? -1.2 -23.141 -9.156 1 88.62 87 ARG A CA 1
ATOM 710 C C . ARG A 1 87 ? -0.751 -24.406 -9.891 1 88.62 87 ARG A C 1
ATOM 712 O O . ARG A 1 87 ? -0.951 -25.516 -9.406 1 88.62 87 ARG A O 1
ATOM 719 N N . LEU A 1 88 ? -0.196 -24.156 -11.062 1 89.5 88 LEU A N 1
ATOM 720 C CA . LEU A 1 88 ? 0.179 -25.281 -11.922 1 89.5 88 LEU A CA 1
ATOM 721 C C . LEU A 1 88 ? 1.662 -25.219 -12.273 1 89.5 88 LEU A C 1
ATOM 723 O O . LEU A 1 88 ? 2.234 -24.141 -12.383 1 89.5 88 LEU A O 1
ATOM 727 N N . ARG A 1 89 ? 2.254 -26.312 -12.391 1 87.69 89 ARG A N 1
ATOM 728 C CA . ARG A 1 89 ? 3.613 -26.391 -12.914 1 87.69 89 ARG A CA 1
ATOM 729 C C . ARG A 1 89 ? 3.82 -27.688 -13.695 1 87.69 89 ARG A C 1
ATOM 731 O O . ARG A 1 89 ? 2.984 -28.594 -13.648 1 87.69 89 ARG A O 1
ATOM 738 N N . ARG A 1 90 ? 4.898 -27.672 -14.477 1 85.12 90 ARG A N 1
ATOM 739 C CA . ARG A 1 90 ? 5.266 -28.859 -15.234 1 85.12 90 ARG A CA 1
ATOM 740 C C . ARG A 1 90 ? 6.254 -29.719 -14.461 1 85.12 90 ARG A C 1
ATOM 742 O O . ARG A 1 90 ? 6.844 -29.266 -13.477 1 85.12 90 ARG A O 1
ATOM 749 N N . ASP A 1 91 ? 6.246 -31.047 -14.547 1 70.12 91 ASP A N 1
ATOM 750 C CA . ASP A 1 91 ? 7.008 -32.062 -13.805 1 70.12 91 ASP A CA 1
ATOM 751 C C . ASP A 1 91 ? 8.469 -31.625 -13.656 1 70.12 91 ASP A C 1
ATOM 753 O O . ASP A 1 91 ? 9.125 -31.984 -12.672 1 70.12 91 ASP A O 1
ATOM 757 N N . GLY A 1 92 ? 9.016 -30.797 -14.398 1 59.66 92 GLY A N 1
ATOM 758 C CA . GLY A 1 92 ? 10.453 -30.641 -14.312 1 59.66 92 GLY A CA 1
ATOM 759 C C . GLY A 1 92 ? 10.914 -29.922 -13.062 1 59.66 92 GLY A C 1
ATOM 760 O O . GLY A 1 92 ? 12.109 -29.859 -12.766 1 59.66 92 GLY A O 1
ATOM 761 N N . GLY A 1 93 ? 10.008 -29.469 -12.164 1 57.31 93 GLY A N 1
ATOM 762 C CA . GLY A 1 93 ? 10.539 -28.703 -11.047 1 57.31 93 GLY A CA 1
ATOM 763 C C . GLY A 1 93 ? 10.391 -29.391 -9.711 1 57.31 93 GLY A C 1
ATOM 764 O O . GLY A 1 93 ? 10.609 -28.797 -8.664 1 57.31 93 GLY A O 1
ATOM 765 N N . ILE A 1 94 ? 9.992 -30.719 -9.766 1 52.78 94 ILE A N 1
ATOM 766 C CA . ILE A 1 94 ? 9.828 -31.5 -8.547 1 52.78 94 ILE A CA 1
ATOM 767 C C . ILE A 1 94 ? 11.195 -31.734 -7.906 1 52.78 94 ILE A C 1
ATOM 769 O O . ILE A 1 94 ? 12.141 -32.156 -8.578 1 52.78 94 ILE A O 1
ATOM 773 N N . GLY A 1 95 ? 11.273 -31.391 -6.59 1 51.84 95 GLY A N 1
ATOM 774 C CA . GLY A 1 95 ? 12.5 -31.547 -5.828 1 51.84 95 GLY A CA 1
ATOM 775 C C . GLY A 1 95 ? 13.305 -30.266 -5.695 1 51.84 95 GLY A C 1
ATOM 776 O O . GLY A 1 95 ? 14.242 -30.203 -4.906 1 51.84 95 GLY A O 1
ATOM 777 N N . LYS A 1 96 ? 12.891 -29.328 -6.445 1 68.06 96 LYS A N 1
ATOM 778 C CA . LYS A 1 96 ? 13.625 -28.078 -6.34 1 68.06 96 LYS A CA 1
ATOM 779 C C . LYS A 1 96 ? 13.117 -27.234 -5.164 1 68.06 96 LYS A C 1
ATOM 781 O O . LYS A 1 96 ? 12.039 -27.5 -4.629 1 68.06 96 LYS A O 1
ATOM 786 N N . ALA A 1 97 ? 14.023 -26.453 -4.637 1 72.81 97 ALA A N 1
ATOM 787 C CA . ALA A 1 97 ? 13.672 -25.609 -3.498 1 72.81 97 ALA A CA 1
ATOM 788 C C . ALA A 1 97 ? 12.578 -24.609 -3.879 1 72.81 97 ALA A C 1
ATOM 790 O O . ALA A 1 97 ? 11.781 -24.219 -3.033 1 72.81 97 ALA A O 1
ATOM 791 N N . GLU A 1 98 ? 12.695 -24.266 -5.246 1 78.12 98 GLU A N 1
ATOM 792 C CA . GLU A 1 98 ? 11.719 -23.328 -5.773 1 78.12 98 GLU A CA 1
ATOM 793 C C . GLU A 1 98 ? 11.211 -23.75 -7.145 1 78.12 98 GLU A C 1
ATOM 795 O O . GLU A 1 98 ? 11.883 -24.516 -7.848 1 78.12 98 GLU A O 1
ATOM 800 N N . ALA A 1 99 ? 10.055 -23.391 -7.449 1 79.38 99 ALA A N 1
ATOM 801 C CA . ALA A 1 99 ? 9.508 -23.688 -8.766 1 79.38 99 ALA A CA 1
ATOM 802 C C . ALA A 1 99 ? 8.719 -22.516 -9.32 1 79.38 99 ALA A C 1
ATOM 804 O O . ALA A 1 99 ? 8 -21.828 -8.586 1 79.38 99 ALA A O 1
ATOM 805 N N . ALA A 1 100 ? 8.945 -22.266 -10.656 1 82.94 100 ALA A N 1
ATOM 806 C CA . ALA A 1 100 ? 8.07 -21.328 -11.359 1 82.94 100 ALA A CA 1
ATOM 807 C C . ALA A 1 100 ? 6.707 -21.953 -11.633 1 82.94 100 ALA A C 1
ATOM 809 O O . ALA A 1 100 ? 6.613 -23.125 -11.992 1 82.94 100 ALA A O 1
ATOM 810 N N . GLU A 1 101 ? 5.676 -21.203 -11.383 1 85.5 101 GLU A N 1
ATOM 811 C CA . GLU A 1 101 ? 4.316 -21.719 -11.547 1 85.5 101 GLU A CA 1
ATOM 812 C C . GLU A 1 101 ? 3.441 -20.719 -12.305 1 85.5 101 GLU A C 1
ATOM 814 O O . GLU A 1 101 ? 3.74 -19.531 -12.344 1 85.5 101 GLU A O 1
ATOM 819 N N . VAL A 1 102 ? 2.434 -21.312 -12.914 1 86.38 102 VAL A N 1
ATOM 820 C CA . VAL A 1 102 ? 1.338 -20.516 -13.445 1 86.38 102 VAL A CA 1
ATOM 821 C C . VAL A 1 102 ? 0.198 -20.469 -12.43 1 86.38 102 VAL A C 1
ATOM 823 O O . VAL A 1 102 ? -0.203 -21.5 -11.891 1 86.38 102 VAL A O 1
ATOM 826 N N . ILE A 1 103 ? -0.256 -19.312 -12.18 1 86.38 103 ILE A N 1
ATOM 827 C CA . ILE A 1 103 ? -1.369 -19.125 -11.258 1 86.38 103 ILE A CA 1
ATOM 828 C C . ILE A 1 103 ? -2.619 -18.719 -12.039 1 86.38 103 ILE A C 1
ATOM 830 O O . ILE A 1 103 ? -2.576 -17.797 -12.859 1 86.38 103 ILE A O 1
ATOM 834 N N . ILE A 1 104 ? -3.664 -19.406 -11.781 1 86.69 104 ILE A N 1
ATOM 835 C CA . ILE A 1 104 ? -4.934 -19.109 -12.43 1 86.69 104 ILE A CA 1
ATOM 836 C C . ILE A 1 104 ? -5.973 -18.719 -11.383 1 86.69 104 ILE A C 1
ATOM 838 O O . ILE A 1 104 ? -6.141 -19.422 -10.383 1 86.69 104 ILE A O 1
ATOM 842 N N . VAL A 1 105 ? -6.598 -17.609 -11.594 1 85.44 105 VAL A N 1
ATOM 843 C CA . VAL A 1 105 ? -7.684 -17.156 -10.727 1 85.44 105 VAL A CA 1
ATOM 844 C C . VAL A 1 105 ? -8.961 -16.984 -11.555 1 85.44 105 VAL A C 1
ATOM 846 O O . VAL A 1 105 ? -8.922 -16.422 -12.648 1 85.44 105 VAL A O 1
ATOM 849 N N . ASN A 1 106 ? -10.047 -17.562 -11.047 1 82.25 106 ASN A N 1
ATOM 850 C CA . ASN A 1 106 ? -11.328 -17.438 -11.734 1 82.25 106 ASN A CA 1
ATOM 851 C C . ASN A 1 106 ? -12.492 -17.406 -10.75 1 82.25 106 ASN A C 1
ATOM 853 O O . ASN A 1 106 ? -12.344 -17.797 -9.594 1 82.25 106 ASN A O 1
ATOM 857 N N . SER A 1 107 ? -13.516 -16.766 -11.211 1 79.19 107 SER A N 1
ATOM 858 C CA . SER A 1 107 ? -14.789 -16.844 -10.5 1 79.19 107 SER A CA 1
ATOM 859 C C . SER A 1 107 ? -15.945 -17.109 -11.461 1 79.19 107 SER A C 1
ATOM 861 O O . SER A 1 107 ? -15.945 -16.625 -12.594 1 79.19 107 SER A O 1
ATOM 863 N N . HIS A 1 108 ? -16.859 -17.891 -11.023 1 74.69 108 HIS A N 1
ATOM 864 C CA . HIS A 1 108 ? -17.984 -18.219 -11.883 1 74.69 108 HIS A CA 1
ATOM 865 C C . HIS A 1 108 ? -19.203 -17.359 -11.531 1 74.69 108 HIS A C 1
ATOM 867 O O . HIS A 1 108 ? -20.281 -17.562 -12.086 1 74.69 108 HIS A O 1
ATOM 873 N N . ASP A 1 109 ? -19.047 -16.5 -10.703 1 69.06 109 ASP A N 1
ATOM 874 C CA . ASP A 1 109 ? -20.188 -15.664 -10.32 1 69.06 109 ASP A CA 1
ATOM 875 C C . ASP A 1 109 ? -20.141 -14.312 -11.047 1 69.06 109 ASP A C 1
ATOM 877 O O . ASP A 1 109 ? -20.922 -13.414 -10.727 1 69.06 109 ASP A O 1
ATOM 881 N N . GLY A 1 110 ? -19.25 -14.141 -12.008 1 64.31 110 GLY A N 1
ATOM 882 C CA . GLY A 1 110 ? -19.188 -12.953 -12.836 1 64.31 110 GLY A CA 1
ATOM 883 C C . GLY A 1 110 ? -18.422 -11.812 -12.188 1 64.31 110 GLY A C 1
ATOM 884 O O . GLY A 1 110 ? -18.297 -10.727 -12.766 1 64.31 110 GLY A O 1
ATOM 885 N N . THR A 1 111 ? -17.906 -12.031 -11.086 1 64.38 111 THR A N 1
ATOM 886 C CA . THR A 1 111 ? -17.266 -10.945 -10.359 1 64.38 111 THR A CA 1
ATOM 887 C C . THR A 1 111 ? -15.836 -10.734 -10.852 1 64.38 111 THR A C 1
ATOM 889 O O . THR A 1 111 ? -15.242 -9.68 -10.625 1 64.38 111 THR A O 1
ATOM 892 N N . SER A 1 112 ? -15.305 -11.797 -11.555 1 71.25 112 SER A N 1
ATOM 893 C CA . SER A 1 112 ? -13.914 -11.664 -11.992 1 71.25 112 SER A CA 1
ATOM 894 C C . SER A 1 112 ? -13.68 -12.398 -13.305 1 71.25 112 SER A C 1
ATOM 896 O O . SER A 1 112 ? -14.352 -13.398 -13.594 1 71.25 112 SER A O 1
ATOM 898 N N . ALA A 1 113 ? -12.797 -11.859 -14.117 1 71.38 113 ALA A N 1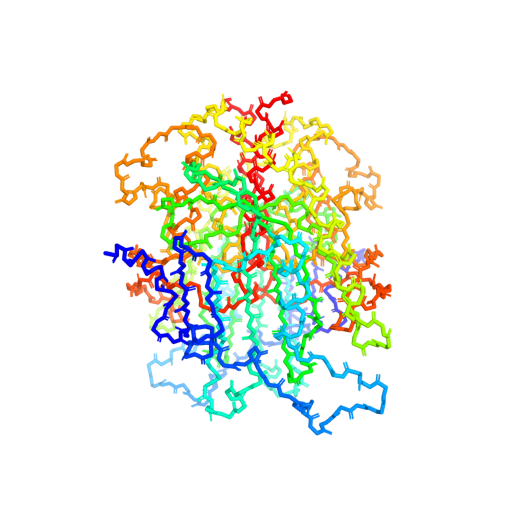
ATOM 899 C CA . ALA A 1 113 ? -12.312 -12.562 -15.297 1 71.38 113 ALA A CA 1
ATOM 900 C C . ALA A 1 113 ? -11.25 -13.594 -14.922 1 71.38 113 ALA A C 1
ATOM 902 O O . ALA A 1 113 ? -10.758 -13.609 -13.797 1 71.38 113 ALA A O 1
ATOM 903 N N . TYR A 1 114 ? -11.023 -14.508 -15.938 1 76.31 114 TYR A N 1
ATOM 904 C CA . TYR A 1 114 ? -9.883 -15.406 -15.781 1 76.31 114 TYR A CA 1
ATOM 905 C C . TYR A 1 114 ? -8.57 -14.625 -15.734 1 76.31 114 TYR A C 1
ATOM 907 O O . TYR A 1 114 ? -8.297 -13.82 -16.625 1 76.31 114 TYR A O 1
ATOM 915 N N . GLN A 1 115 ? -7.883 -14.82 -14.688 1 81.12 115 GLN A N 1
ATOM 916 C CA . GLN A 1 115 ? -6.574 -14.195 -14.539 1 81.12 115 GLN A CA 1
ATOM 917 C C . GLN A 1 115 ? -5.465 -15.242 -14.469 1 81.12 115 GLN A C 1
ATOM 919 O O . GLN A 1 115 ? -5.625 -16.281 -13.812 1 81.12 115 GLN A O 1
ATOM 924 N N . MET A 1 116 ? -4.445 -14.938 -15.219 1 83.69 116 MET A N 1
ATOM 925 C CA . MET A 1 116 ? -3.279 -15.82 -15.164 1 83.69 116 MET A CA 1
ATOM 926 C C . MET A 1 116 ? -2.006 -15.016 -14.922 1 83.69 116 MET A C 1
ATOM 928 O O . MET A 1 116 ? -1.84 -13.922 -15.461 1 83.69 116 MET A O 1
ATOM 932 N N . PHE A 1 117 ? -1.168 -15.578 -14.125 1 82.94 117 PHE A N 1
ATOM 933 C CA . PHE A 1 117 ? 0.11 -14.93 -13.859 1 82.94 117 PHE A CA 1
ATOM 934 C C . PHE A 1 117 ? 1.185 -15.961 -13.539 1 82.94 117 PHE A C 1
ATOM 936 O O . PHE A 1 117 ? 0.875 -17.125 -13.273 1 82.94 117 PHE A O 1
ATOM 943 N N . ALA A 1 118 ? 2.383 -15.5 -13.742 1 83.62 118 ALA A N 1
ATOM 944 C CA . ALA A 1 118 ? 3.527 -16.328 -13.367 1 83.62 118 ALA A CA 1
ATOM 945 C C . ALA A 1 118 ? 4.027 -15.961 -11.969 1 83.62 118 ALA A C 1
ATOM 947 O O . ALA A 1 118 ? 4.008 -14.797 -11.578 1 83.62 118 ALA A O 1
ATOM 948 N N . GLY A 1 119 ? 4.438 -16.953 -11.242 1 81 119 GLY A N 1
ATOM 949 C CA . GLY A 1 119 ? 5.012 -16.734 -9.922 1 81 119 GLY A CA 1
ATOM 950 C C . GLY A 1 119 ? 6.059 -17.766 -9.555 1 81 119 GLY A C 1
ATOM 951 O O . GLY A 1 119 ? 6.234 -18.766 -10.266 1 81 119 GLY A O 1
ATOM 952 N N . MET A 1 120 ? 6.844 -17.406 -8.539 1 79.75 120 MET A N 1
ATOM 953 C CA . MET A 1 120 ? 7.836 -18.312 -7.973 1 79.75 120 MET A CA 1
ATOM 954 C C . MET A 1 120 ? 7.371 -18.859 -6.625 1 79.75 120 MET A C 1
ATOM 956 O O . MET A 1 120 ? 6.992 -18.094 -5.742 1 79.75 120 MET A O 1
ATOM 960 N N . LEU A 1 121 ? 7.383 -20.125 -6.508 1 75.75 121 LEU A N 1
ATOM 961 C CA . LEU A 1 121 ? 7.027 -20.797 -5.262 1 75.75 121 LEU A CA 1
ATOM 962 C C . LEU A 1 121 ? 8.273 -21.328 -4.559 1 75.75 121 LEU A C 1
ATOM 964 O O . LEU A 1 121 ? 9.125 -21.953 -5.191 1 75.75 121 LEU A O 1
ATOM 968 N N . ARG A 1 122 ? 8.289 -20.969 -3.303 1 73.12 122 ARG A N 1
ATOM 969 C CA . ARG A 1 122 ? 9.281 -21.625 -2.453 1 73.12 122 ARG A CA 1
ATOM 970 C C . ARG A 1 122 ? 8.633 -22.703 -1.604 1 73.12 122 ARG A C 1
ATOM 972 O O . ARG A 1 122 ? 7.723 -22.438 -0.819 1 73.12 122 ARG A O 1
ATOM 979 N N . PHE A 1 123 ? 9.023 -23.844 -1.715 1 65.31 123 PHE A N 1
ATOM 980 C CA . PHE A 1 123 ? 8.344 -25 -1.158 1 65.31 123 PHE A CA 1
ATOM 981 C C . PHE A 1 123 ? 8.445 -25.016 0.363 1 65.31 123 PHE A C 1
ATOM 983 O O . PHE A 1 123 ? 7.566 -25.547 1.046 1 65.31 123 PHE A O 1
ATOM 990 N N . VAL A 1 124 ? 9.422 -24.438 0.868 1 59.47 124 VAL A N 1
ATOM 991 C CA . VAL A 1 124 ? 9.562 -24.484 2.32 1 59.47 124 VAL A CA 1
ATOM 992 C C . VAL A 1 124 ? 8.586 -23.5 2.961 1 59.47 124 VAL A C 1
ATOM 994 O O . VAL A 1 124 ? 8.242 -23.625 4.137 1 59.47 124 VAL A O 1
ATOM 997 N N . CYS A 1 125 ? 8.148 -22.516 2.047 1 58.44 125 CYS A N 1
ATOM 998 C CA . CYS A 1 125 ? 7.227 -21.547 2.615 1 58.44 125 CYS A CA 1
ATOM 999 C C . CYS A 1 125 ? 5.832 -22.141 2.77 1 58.44 125 CYS A C 1
ATOM 1001 O O . CYS A 1 125 ? 5.379 -22.891 1.911 1 58.44 125 CYS A O 1
ATOM 1003 N N . THR A 1 126 ? 5.48 -22.453 3.891 1 48.19 126 THR A N 1
ATOM 1004 C CA . THR A 1 126 ? 4.152 -23.016 4.109 1 48.19 126 THR A CA 1
ATOM 1005 C C . THR A 1 126 ? 3.098 -22.234 3.334 1 48.19 126 THR A C 1
ATOM 1007 O O . THR A 1 126 ? 2.012 -22.75 3.057 1 48.19 126 THR A O 1
ATOM 1010 N N . ASN A 1 127 ? 3.414 -21.031 3.268 1 44.31 127 ASN A N 1
ATOM 1011 C CA . ASN A 1 127 ? 2.361 -20.219 2.666 1 44.31 127 ASN A CA 1
ATOM 1012 C C . ASN A 1 127 ? 2.582 -20.031 1.168 1 44.31 127 ASN A C 1
ATOM 1014 O O . ASN A 1 127 ? 1.809 -19.344 0.503 1 44.31 127 ASN A O 1
ATOM 1018 N N . SER A 1 128 ? 2.467 -21.188 0.452 1 46.75 128 SER A N 1
ATOM 1019 C CA . SER A 1 128 ? 2.641 -21.234 -0.996 1 46.75 128 SER A CA 1
ATOM 1020 C C . SER A 1 128 ? 2.529 -19.844 -1.604 1 46.75 128 SER A C 1
ATOM 1022 O O . SER A 1 128 ? 1.45 -19.438 -2.043 1 46.75 128 SER A O 1
ATOM 1024 N N . MET A 1 129 ? 3.406 -18.953 -1.191 1 49.5 129 MET A N 1
ATOM 1025 C CA . MET A 1 129 ? 3.373 -17.547 -1.623 1 49.5 129 MET A CA 1
ATOM 1026 C C . MET A 1 129 ? 3.803 -17.422 -3.08 1 49.5 129 MET A C 1
ATOM 1028 O O . MET A 1 129 ? 4.656 -18.188 -3.551 1 49.5 129 MET A O 1
ATOM 1032 N N . ILE A 1 130 ? 2.963 -16.906 -3.918 1 48.94 130 ILE A N 1
ATOM 1033 C CA . ILE A 1 130 ? 3.205 -16.5 -5.297 1 48.94 130 ILE A CA 1
ATOM 1034 C C . ILE A 1 130 ? 4.164 -15.312 -5.328 1 48.94 130 ILE A C 1
ATOM 1036 O O . ILE A 1 130 ? 4.016 -14.359 -4.551 1 48.94 130 ILE A O 1
ATOM 1040 N N . ALA A 1 131 ? 5.441 -15.477 -5.68 1 44.34 131 ALA A N 1
ATOM 1041 C CA . ALA A 1 131 ? 6.41 -14.398 -5.859 1 44.34 131 ALA A CA 1
ATOM 1042 C C . ALA A 1 131 ? 6.719 -14.18 -7.336 1 44.34 131 ALA A C 1
ATOM 1044 O O . ALA A 1 131 ? 6.805 -15.133 -8.109 1 44.34 131 ALA A O 1
ATOM 1045 N N . GLY A 1 132 ? 6.297 -12.797 -7.945 1 42.31 132 GLY A N 1
ATOM 1046 C CA . GLY A 1 132 ? 6.801 -12.578 -9.289 1 42.31 132 GLY A CA 1
ATOM 1047 C C . GLY A 1 132 ? 6.695 -11.125 -9.734 1 42.31 132 GLY A C 1
ATOM 1048 O O . GLY A 1 132 ? 6.074 -10.305 -9.055 1 42.31 132 GLY A O 1
ATOM 1049 N N . ASP A 1 133 ? 7.691 -10.672 -10.617 1 40.69 133 ASP A N 1
ATOM 1050 C CA . ASP A 1 133 ? 7.711 -9.367 -11.258 1 40.69 133 ASP A CA 1
ATOM 1051 C C . ASP A 1 133 ? 6.324 -8.977 -11.766 1 40.69 133 ASP A C 1
ATOM 1053 O O . ASP A 1 133 ? 5.352 -9.703 -11.539 1 40.69 133 ASP A O 1
ATOM 1057 N N . ARG A 1 134 ? 6.504 -8.406 -13.016 1 45.75 134 ARG A N 1
ATOM 1058 C CA . ARG A 1 134 ? 5.289 -8.102 -13.766 1 45.75 134 ARG A CA 1
ATOM 1059 C C . ARG A 1 134 ? 4.426 -9.344 -13.945 1 45.75 134 ARG A C 1
ATOM 1061 O O . ARG A 1 134 ? 4.801 -10.266 -14.672 1 45.75 134 ARG A O 1
ATOM 1068 N N . PHE A 1 135 ? 3.84 -9.672 -12.789 1 49.09 135 PHE A N 1
ATOM 1069 C CA . PHE A 1 135 ? 2.803 -10.664 -13.023 1 49.09 135 PHE A CA 1
ATOM 1070 C C . PHE A 1 135 ? 2.076 -10.398 -14.328 1 49.09 135 PHE A C 1
ATOM 1072 O O . PHE A 1 135 ? 1.418 -9.359 -14.484 1 49.09 135 PHE A O 1
ATOM 1079 N N . GLU A 1 136 ? 2.889 -10.867 -15.344 1 53.78 136 GLU A N 1
ATOM 1080 C CA . GLU A 1 136 ? 2.076 -10.766 -16.547 1 53.78 136 GLU A CA 1
ATOM 1081 C C . GLU A 1 136 ? 0.682 -11.344 -16.328 1 53.78 136 GLU A C 1
ATOM 1083 O O . GLU A 1 136 ? 0.538 -12.508 -15.961 1 53.78 136 GLU A O 1
ATOM 1088 N N . GLU A 1 137 ? -0.041 -10.453 -16.016 1 64.44 137 GLU A N 1
ATOM 1089 C CA . GLU A 1 137 ? -1.444 -10.828 -15.867 1 64.44 137 GLU A CA 1
ATOM 1090 C C . GLU A 1 137 ? -2.148 -10.852 -17.219 1 64.44 137 GLU A C 1
ATOM 1092 O O . GLU A 1 137 ? -1.979 -9.938 -18.031 1 64.44 137 GLU A O 1
ATOM 1097 N N . VAL A 1 138 ? -2.484 -12.109 -17.562 1 67.38 138 VAL A N 1
ATOM 1098 C CA . VAL A 1 138 ? -3.33 -12.25 -18.734 1 67.38 138 VAL A CA 1
ATOM 1099 C C . VAL A 1 138 ? -4.785 -12.445 -18.312 1 67.38 138 VAL A C 1
ATOM 1101 O O . VAL A 1 138 ? -5.086 -13.312 -17.5 1 67.38 138 VAL A O 1
ATOM 1104 N N . ARG A 1 139 ? -5.582 -11.5 -18.766 1 67.94 139 ARG A N 1
ATOM 1105 C CA . ARG A 1 139 ? -7.016 -11.664 -18.547 1 67.94 139 ARG A CA 1
ATOM 1106 C C . ARG A 1 139 ? -7.723 -12.102 -19.812 1 67.94 139 ARG A C 1
ATOM 1108 O O . ARG A 1 139 ? -7.461 -11.562 -20.891 1 67.94 139 ARG A O 1
ATOM 1115 N N . VAL A 1 140 ? -8.383 -13.141 -19.719 1 66.5 140 VAL A N 1
ATOM 1116 C CA . VAL A 1 140 ? -9.109 -13.672 -20.859 1 66.5 140 VAL A CA 1
ATOM 1117 C C . VAL A 1 140 ? -10.609 -13.531 -20.625 1 66.5 140 VAL A C 1
ATOM 1119 O O . VAL A 1 140 ? -11.164 -14.125 -19.703 1 66.5 140 VAL A O 1
ATOM 1122 N N . PRO A 1 141 ? -11.258 -12.648 -21.453 1 65.81 141 PRO A N 1
ATOM 1123 C CA . PRO A 1 141 ? -12.711 -12.531 -21.297 1 65.81 141 PRO A CA 1
ATOM 1124 C C . PRO A 1 141 ? -13.445 -13.82 -21.641 1 65.81 141 PRO A C 1
ATOM 1126 O O . PRO A 1 141 ? -12.961 -14.617 -22.453 1 65.81 141 PRO A O 1
ATOM 1129 N N . HIS A 1 142 ? -14.562 -13.992 -21.031 1 65.44 142 HIS A N 1
ATOM 1130 C CA . HIS A 1 142 ? -15.398 -15.164 -21.25 1 65.44 142 HIS A CA 1
ATOM 1131 C C . HIS A 1 142 ? -16.109 -15.094 -22.594 1 65.44 142 HIS A C 1
ATOM 1133 O O . HIS A 1 142 ? -17.328 -14.93 -22.641 1 65.44 142 HIS A O 1
ATOM 1139 N N . LYS A 1 143 ? -15.453 -15.109 -23.625 1 66.56 143 LYS A N 1
ATOM 1140 C CA . LYS A 1 143 ? -16 -15.125 -24.984 1 66.56 143 LYS A CA 1
ATOM 1141 C C . LYS A 1 143 ? -15.617 -16.406 -25.719 1 66.56 143 LYS A C 1
ATOM 1143 O O . LYS A 1 143 ? -14.93 -17.266 -25.172 1 66.56 143 LYS A O 1
ATOM 1148 N N . GLY A 1 144 ? -16.25 -16.547 -26.922 1 62.62 144 GLY A N 1
ATOM 1149 C CA . GLY A 1 144 ? -16.016 -17.734 -27.734 1 62.62 144 GLY A CA 1
ATOM 1150 C C . GLY A 1 144 ? -14.555 -18.078 -27.891 1 62.62 144 GLY A C 1
ATOM 1151 O O . GLY A 1 144 ? -13.719 -17.188 -28.062 1 62.62 144 GLY A O 1
ATOM 1152 N N . GLY A 1 145 ? -14.164 -19.469 -27.844 1 71.25 145 GLY A N 1
ATOM 1153 C CA . GLY A 1 145 ? -12.805 -19.969 -27.984 1 71.25 145 GLY A CA 1
ATOM 1154 C C . GLY A 1 145 ? -11.953 -19.75 -26.734 1 71.25 145 GLY A C 1
ATOM 1155 O O . GLY A 1 145 ? -10.727 -19.719 -26.828 1 71.25 145 GLY A O 1
ATOM 1156 N N . ILE A 1 146 ? -12.648 -19.562 -25.625 1 74.12 146 ILE A N 1
ATOM 1157 C CA . ILE A 1 146 ? -11.984 -19.156 -24.391 1 74.12 146 ILE A CA 1
ATOM 1158 C C . ILE A 1 146 ? -10.992 -20.234 -23.969 1 74.12 146 ILE A C 1
ATOM 1160 O O . ILE A 1 146 ? -9.906 -19.922 -23.469 1 74.12 146 ILE A O 1
ATOM 1164 N N . GLN A 1 147 ? -11.336 -21.438 -24.203 1 75.75 147 GLN A N 1
ATOM 1165 C CA . GLN A 1 147 ? -10.438 -22.516 -23.75 1 75.75 147 GLN A CA 1
ATOM 1166 C C . GLN A 1 147 ? -9.07 -22.391 -24.422 1 75.75 147 GLN A C 1
ATOM 1168 O O . GLN A 1 147 ? -8.039 -22.453 -23.75 1 75.75 147 GLN A O 1
ATOM 1173 N N . ASP A 1 148 ? -9.109 -22.234 -25.703 1 78.62 148 ASP A N 1
ATOM 1174 C CA . ASP A 1 148 ? -7.859 -22.094 -26.438 1 78.62 148 ASP A CA 1
ATOM 1175 C C . ASP A 1 148 ? -7.098 -20.844 -26.016 1 78.62 148 ASP A C 1
ATOM 1177 O O . ASP A 1 148 ? -5.867 -20.859 -25.938 1 78.62 148 ASP A O 1
ATOM 1181 N N . GLN A 1 149 ? -7.828 -19.891 -25.719 1 80.31 149 GLN A N 1
ATOM 1182 C CA . GLN A 1 149 ? -7.207 -18.625 -25.312 1 80.31 149 GLN A CA 1
ATOM 1183 C C . GLN A 1 149 ? -6.523 -18.781 -23.953 1 80.31 149 GLN A C 1
ATOM 1185 O O . GLN A 1 149 ? -5.441 -18.234 -23.734 1 80.31 149 GLN A O 1
ATOM 1190 N N . ILE A 1 150 ? -7.109 -19.5 -23.141 1 77.88 150 ILE A N 1
ATOM 1191 C CA . ILE A 1 150 ? -6.543 -19.719 -21.812 1 77.88 150 ILE A CA 1
ATOM 1192 C C . ILE A 1 150 ? -5.266 -20.547 -21.938 1 77.88 150 ILE A C 1
ATOM 1194 O O . ILE A 1 150 ? -4.254 -20.234 -21.297 1 77.88 150 ILE A O 1
ATOM 1198 N N . ILE A 1 151 ? -5.418 -21.547 -22.766 1 79.25 151 ILE A N 1
ATOM 1199 C CA . ILE A 1 151 ? -4.246 -22.406 -22.938 1 79.25 151 ILE A CA 1
ATOM 1200 C C . ILE A 1 151 ? -3.096 -21.594 -23.531 1 79.25 151 ILE A C 1
ATOM 1202 O O . ILE A 1 151 ? -1.961 -21.672 -23.047 1 79.25 151 ILE A O 1
ATOM 1206 N N . GLU A 1 152 ? -3.361 -20.781 -24.484 1 82.31 152 GLU A N 1
ATOM 1207 C CA . GLU A 1 152 ? -2.35 -19.891 -25.047 1 82.31 152 GLU A CA 1
ATOM 1208 C C . GLU A 1 152 ? -1.821 -18.922 -24 1 82.31 152 GLU A C 1
ATOM 1210 O O . GLU A 1 152 ? -0.631 -18.594 -23.984 1 82.31 152 GLU A O 1
ATOM 1215 N N . GLY A 1 153 ? -2.715 -18.5 -23.156 1 82.88 153 GLY A N 1
ATOM 1216 C CA . GLY A 1 153 ? -2.338 -17.594 -22.078 1 82.88 153 GLY A CA 1
ATOM 1217 C C . GLY A 1 153 ? -1.323 -18.203 -21.125 1 82.88 153 GLY A C 1
ATOM 1218 O O . GLY A 1 153 ? -0.382 -17.531 -20.703 1 82.88 153 GLY A O 1
ATOM 1219 N N . VAL A 1 154 ? -1.462 -19.438 -20.875 1 83.69 154 VAL A N 1
ATOM 1220 C CA . VAL A 1 154 ? -0.557 -20.125 -19.969 1 83.69 154 VAL A CA 1
ATOM 1221 C C . VAL A 1 154 ? 0.848 -20.172 -20.562 1 83.69 154 VAL A C 1
ATOM 1223 O O . VAL A 1 154 ? 1.834 -19.938 -19.859 1 83.69 154 VAL A O 1
ATOM 1226 N N . PHE A 1 155 ? 0.926 -20.438 -21.844 1 82.25 155 PHE A N 1
ATOM 1227 C CA . PHE A 1 155 ? 2.227 -20.469 -22.516 1 82.25 155 PHE A CA 1
ATOM 1228 C C . PHE A 1 155 ? 2.857 -19.078 -22.531 1 82.25 155 PHE A C 1
ATOM 1230 O O . PHE A 1 155 ? 4.07 -18.938 -22.359 1 82.25 155 PHE A O 1
ATOM 1237 N N . THR A 1 156 ? 2.023 -18.125 -22.719 1 83.88 156 THR A N 1
ATOM 1238 C CA . THR A 1 156 ? 2.512 -16.75 -22.703 1 83.88 156 THR A CA 1
ATOM 1239 C C . THR A 1 156 ? 3.082 -16.391 -21.328 1 83.88 156 THR A C 1
ATOM 1241 O O . THR A 1 156 ? 4.184 -15.852 -21.234 1 83.88 156 THR A O 1
ATOM 1244 N N . VAL A 1 157 ? 2.322 -16.734 -20.344 1 83.56 157 VAL A N 1
ATOM 1245 C CA . VAL A 1 157 ? 2.748 -16.438 -18.984 1 83.56 157 VAL A CA 1
ATOM 1246 C C . VAL A 1 157 ? 4.023 -17.219 -18.656 1 83.56 157 VAL A C 1
ATOM 1248 O O . VAL A 1 157 ? 4.934 -16.688 -18.016 1 83.56 157 VAL A O 1
ATOM 1251 N N . ALA A 1 158 ? 4.125 -18.391 -19.188 1 84.81 158 ALA A N 1
ATOM 1252 C CA . ALA A 1 158 ? 5.266 -19.25 -18.906 1 84.81 158 ALA A CA 1
ATOM 1253 C C . ALA A 1 158 ? 6.535 -18.719 -19.562 1 84.81 158 ALA A C 1
ATOM 1255 O O . ALA A 1 158 ? 7.645 -19.109 -19.188 1 84.81 158 ALA A O 1
ATOM 1256 N N . GLU A 1 159 ? 6.438 -17.891 -20.547 1 85.12 159 GLU A N 1
ATOM 1257 C CA . GLU A 1 159 ? 7.602 -17.281 -21.188 1 85.12 159 GLU A CA 1
ATOM 1258 C C . GLU A 1 159 ? 8.391 -16.438 -20.203 1 85.12 159 GLU A C 1
ATOM 1260 O O . GLU A 1 159 ? 9.562 -16.125 -20.438 1 85.12 159 GLU A O 1
ATOM 1265 N N . ASP A 1 160 ? 7.758 -16.156 -19.109 1 83.5 160 ASP A N 1
ATOM 1266 C CA . ASP A 1 160 ? 8.406 -15.289 -18.125 1 83.5 160 ASP A CA 1
ATOM 1267 C C . ASP A 1 160 ? 9.164 -16.125 -17.094 1 83.5 160 ASP A C 1
ATOM 1269 O O . ASP A 1 160 ? 9.875 -15.57 -16.25 1 83.5 160 ASP A O 1
ATOM 1273 N N . PHE A 1 161 ? 9.086 -17.438 -17.141 1 84.81 161 PHE A N 1
ATOM 1274 C CA . PHE A 1 161 ? 9.672 -18.297 -16.125 1 84.81 161 PHE A CA 1
ATOM 1275 C C . PHE A 1 161 ? 11.18 -18.094 -16.047 1 84.81 161 PHE A C 1
ATOM 1277 O O . PHE A 1 161 ? 11.734 -17.906 -14.961 1 84.81 161 PHE A O 1
ATOM 1284 N N . PRO A 1 162 ? 11.859 -18.062 -17.203 1 86.69 162 PRO A N 1
ATOM 1285 C CA . PRO A 1 162 ? 13.312 -17.875 -17.109 1 86.69 162 PRO A CA 1
ATOM 1286 C C . PRO A 1 162 ? 13.688 -16.562 -16.406 1 86.69 162 PRO A C 1
ATOM 1288 O O . PRO A 1 162 ? 14.625 -16.547 -15.609 1 86.69 162 PRO A O 1
ATOM 1291 N N . ARG A 1 163 ? 12.977 -15.562 -16.719 1 87.06 163 ARG A N 1
ATOM 1292 C CA . ARG A 1 163 ? 13.242 -14.281 -16.062 1 87.06 163 ARG A CA 1
ATOM 1293 C C . ARG A 1 163 ? 13.039 -14.375 -14.562 1 87.06 163 ARG A C 1
ATOM 1295 O O . ARG A 1 163 ? 13.836 -13.844 -13.789 1 87.06 163 ARG A O 1
ATOM 1302 N N . LEU A 1 164 ? 11.977 -14.992 -14.133 1 85.69 164 LEU A N 1
ATOM 1303 C CA . LEU A 1 164 ? 11.68 -15.164 -12.711 1 85.69 164 LEU A CA 1
ATOM 1304 C C . LEU A 1 164 ? 12.773 -15.977 -12.031 1 85.69 164 LEU A C 1
ATOM 1306 O O . LEU A 1 164 ? 13.203 -15.641 -10.922 1 85.69 164 LEU A O 1
ATOM 1310 N N . ILE A 1 165 ? 13.18 -17.031 -12.68 1 86.06 165 ILE A N 1
ATOM 1311 C CA . ILE A 1 165 ? 14.227 -17.891 -12.141 1 86.06 165 ILE A CA 1
ATOM 1312 C C . ILE A 1 165 ? 15.523 -17.094 -12 1 86.06 165 ILE A C 1
ATOM 1314 O O . ILE A 1 165 ? 16.188 -17.156 -10.961 1 86.06 165 ILE A O 1
ATOM 1318 N N . ASP A 1 166 ? 15.828 -16.344 -13 1 89.69 166 ASP A N 1
ATOM 1319 C CA . ASP A 1 166 ? 17.031 -15.516 -12.969 1 89.69 166 ASP A CA 1
ATOM 1320 C C . ASP A 1 166 ? 16.969 -14.477 -11.859 1 89.69 166 ASP A C 1
ATOM 1322 O O . ASP A 1 166 ? 17.953 -14.242 -11.156 1 89.69 166 ASP A O 1
ATOM 1326 N N . ALA A 1 167 ? 15.852 -13.859 -11.734 1 90.06 167 ALA A N 1
ATOM 1327 C CA . ALA A 1 167 ? 15.672 -12.867 -10.68 1 90.06 167 ALA A CA 1
ATOM 1328 C C . ALA A 1 167 ? 15.852 -13.5 -9.297 1 90.06 167 ALA A C 1
ATOM 1330 O O . ALA A 1 167 ? 16.5 -12.914 -8.422 1 90.06 167 ALA A O 1
ATOM 1331 N N . THR A 1 168 ? 15.305 -14.656 -9.133 1 89.56 168 THR A N 1
ATOM 1332 C CA . THR A 1 168 ? 15.422 -15.391 -7.875 1 89.56 168 THR A CA 1
ATOM 1333 C C . THR A 1 168 ? 16.891 -15.703 -7.566 1 89.56 168 THR A C 1
ATOM 1335 O O . THR A 1 168 ? 17.344 -15.477 -6.445 1 89.56 168 THR A O 1
ATOM 1338 N N . GLU A 1 169 ? 17.609 -16.188 -8.523 1 92 169 GLU A N 1
ATOM 1339 C CA . GLU A 1 169 ? 19.016 -16.5 -8.336 1 92 169 GLU A CA 1
ATOM 1340 C C . GLU A 1 169 ? 19.828 -15.242 -8.016 1 92 169 GLU A C 1
ATOM 1342 O O . GLU A 1 169 ? 20.703 -15.266 -7.156 1 92 169 GLU A O 1
ATOM 1347 N N . ALA A 1 170 ? 19.5 -14.211 -8.703 1 94.44 170 ALA A N 1
ATOM 1348 C CA . ALA A 1 170 ? 20.156 -12.938 -8.43 1 94.44 170 ALA A CA 1
ATOM 1349 C C . ALA A 1 170 ? 19.906 -12.484 -6.992 1 94.44 170 ALA A C 1
ATOM 1351 O O . ALA A 1 170 ? 20.812 -11.992 -6.316 1 94.44 170 ALA A O 1
ATOM 1352 N N . MET A 1 171 ? 18.688 -12.633 -6.512 1 93.5 171 MET A N 1
ATOM 1353 C CA . MET A 1 171 ? 18.344 -12.234 -5.148 1 93.5 171 MET A CA 1
ATOM 1354 C C . MET A 1 171 ? 19.078 -13.102 -4.129 1 93.5 171 MET A C 1
ATOM 1356 O O . MET A 1 171 ? 19.453 -12.617 -3.055 1 93.5 171 MET A O 1
ATOM 1360 N N . LYS A 1 172 ? 19.25 -14.359 -4.457 1 92.81 172 LYS A N 1
ATOM 1361 C CA . LYS A 1 172 ? 20 -15.25 -3.568 1 92.81 172 LYS A CA 1
ATOM 1362 C C . LYS A 1 172 ? 21.438 -14.797 -3.418 1 92.81 172 LYS A C 1
ATOM 1364 O O . LYS A 1 172 ? 22.031 -14.945 -2.348 1 92.81 172 LYS A O 1
ATOM 1369 N N . ASP A 1 173 ? 21.938 -14.195 -4.418 1 96 173 ASP A N 1
ATOM 1370 C CA . ASP A 1 173 ? 23.344 -13.805 -4.441 1 96 173 ASP A CA 1
ATOM 1371 C C . ASP A 1 173 ? 23.531 -12.383 -3.91 1 96 173 ASP A C 1
ATOM 1373 O O . ASP A 1 173 ? 24.656 -11.914 -3.746 1 96 173 ASP A O 1
ATOM 1377 N N . THR A 1 174 ? 22.484 -11.664 -3.666 1 97.06 174 THR A N 1
ATOM 1378 C CA . THR A 1 174 ? 22.562 -10.289 -3.178 1 97.06 174 THR A CA 1
ATOM 1379 C C . THR A 1 174 ? 22.438 -10.25 -1.658 1 97.06 174 THR A C 1
ATOM 1381 O O . THR A 1 174 ? 21.406 -10.664 -1.101 1 97.06 174 THR A O 1
ATOM 1384 N N . ARG A 1 175 ? 23.422 -9.68 -0.993 1 96.81 175 ARG A N 1
ATOM 1385 C CA . ARG A 1 175 ? 23.391 -9.562 0.461 1 96.81 175 ARG A CA 1
ATOM 1386 C C . ARG A 1 175 ? 22.859 -8.195 0.885 1 96.81 175 ARG A C 1
ATOM 1388 O O . ARG A 1 175 ? 23.203 -7.176 0.284 1 96.81 175 ARG A O 1
ATOM 1395 N N . LEU A 1 176 ? 22.016 -8.172 1.911 1 96.75 176 LEU A N 1
ATOM 1396 C CA . LEU A 1 176 ? 21.516 -6.934 2.5 1 96.75 176 LEU A CA 1
ATOM 1397 C C . LEU A 1 176 ? 22.172 -6.672 3.852 1 96.75 176 LEU A C 1
ATOM 1399 O O . LEU A 1 176 ? 22.344 -7.594 4.652 1 96.75 176 LEU A O 1
ATOM 1403 N N . THR A 1 177 ? 22.562 -5.426 4.047 1 95.75 177 THR A N 1
ATOM 1404 C CA . THR A 1 177 ? 22.938 -5 5.387 1 95.75 177 THR A CA 1
ATOM 1405 C C . THR A 1 177 ? 21.719 -4.895 6.289 1 95.75 177 THR A C 1
ATOM 1407 O O . THR A 1 177 ? 20.578 -4.914 5.809 1 95.75 177 THR A O 1
ATOM 1410 N N . ALA A 1 178 ? 21.953 -4.77 7.566 1 94.25 178 ALA A N 1
ATOM 1411 C CA . ALA A 1 178 ? 20.859 -4.676 8.516 1 94.25 178 ALA A CA 1
ATOM 1412 C C . ALA A 1 178 ? 19.984 -3.459 8.227 1 94.25 178 ALA A C 1
ATOM 1414 O O . ALA A 1 178 ? 18.75 -3.564 8.188 1 94.25 178 ALA A O 1
ATOM 1415 N N . PRO A 1 179 ? 20.562 -2.303 7.934 1 94.25 179 PRO A N 1
ATOM 1416 C CA . PRO A 1 179 ? 19.734 -1.15 7.586 1 94.25 179 PRO A CA 1
ATOM 1417 C C . PRO A 1 179 ? 18.938 -1.366 6.305 1 94.25 179 PRO A C 1
ATOM 1419 O O . PRO A 1 179 ? 17.781 -0.922 6.211 1 94.25 179 PRO A O 1
ATOM 1422 N N . GLU A 1 180 ? 19.5 -2.051 5.379 1 96.19 180 GLU A N 1
ATOM 1423 C CA . GLU A 1 180 ? 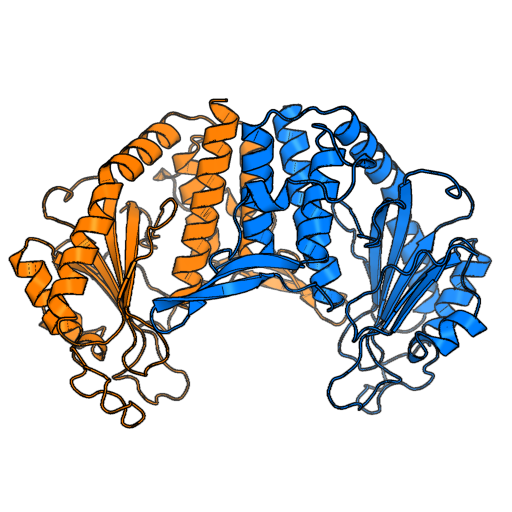18.797 -2.324 4.129 1 96.19 180 GLU A CA 1
ATOM 1424 C C . GLU A 1 180 ? 17.609 -3.264 4.359 1 96.19 180 GLU A C 1
ATOM 1426 O O . GLU A 1 180 ? 16.547 -3.084 3.768 1 96.19 180 GLU A O 1
ATOM 1431 N N . GLN A 1 181 ? 17.812 -4.23 5.219 1 97.25 181 GLN A N 1
ATOM 1432 C CA . GLN A 1 181 ? 16.703 -5.102 5.586 1 97.25 181 GLN A CA 1
ATOM 1433 C C . GLN A 1 181 ? 15.578 -4.309 6.242 1 97.25 181 GLN A C 1
ATOM 1435 O O . GLN A 1 181 ? 14.406 -4.551 5.973 1 97.25 181 GLN A O 1
ATOM 1440 N N . GLN A 1 182 ? 15.984 -3.43 7.035 1 96.44 182 GLN A N 1
ATOM 1441 C CA . GLN A 1 182 ? 15.008 -2.596 7.73 1 96.44 182 GLN A CA 1
ATOM 1442 C C . GLN A 1 182 ? 14.211 -1.753 6.742 1 96.44 182 GLN A C 1
ATOM 1444 O O . GLN A 1 182 ? 12.992 -1.632 6.867 1 96.44 182 GLN A O 1
ATOM 1449 N N . VAL A 1 183 ? 14.883 -1.168 5.781 1 96.44 183 VAL A N 1
ATOM 1450 C CA . VAL A 1 183 ? 14.219 -0.345 4.777 1 96.44 183 VAL A CA 1
ATOM 1451 C C . VAL A 1 183 ? 13.25 -1.2 3.965 1 96.44 183 VAL A C 1
ATOM 1453 O O . VAL A 1 183 ? 12.117 -0.785 3.701 1 96.44 183 VAL A O 1
ATOM 1456 N N . PHE A 1 184 ? 13.695 -2.391 3.572 1 97.62 184 PHE A N 1
ATOM 1457 C CA . PHE A 1 184 ? 12.852 -3.316 2.828 1 97.62 184 PHE A CA 1
ATOM 1458 C C . PHE A 1 184 ? 11.602 -3.674 3.627 1 97.62 184 PHE A C 1
ATOM 1460 O O . PHE A 1 184 ? 10.5 -3.701 3.086 1 97.62 184 PHE A O 1
ATOM 1467 N N . ALA A 1 185 ? 11.773 -3.881 4.895 1 97.81 185 ALA A N 1
ATOM 1468 C CA . ALA A 1 185 ? 10.664 -4.211 5.781 1 97.81 185 ALA A CA 1
ATOM 1469 C C . ALA A 1 185 ? 9.688 -3.037 5.898 1 97.81 185 ALA A C 1
ATOM 1471 O O . ALA A 1 185 ? 8.469 -3.227 5.871 1 97.81 185 ALA A O 1
ATOM 1472 N N . GLU A 1 186 ? 10.195 -1.86 6.051 1 96.12 186 GLU A N 1
ATOM 1473 C CA . GLU A 1 186 ? 9.352 -0.671 6.152 1 96.12 186 GLU A CA 1
ATOM 1474 C C . GLU A 1 186 ? 8.5 -0.494 4.902 1 96.12 186 GLU A C 1
ATOM 1476 O O . GLU A 1 186 ? 7.297 -0.229 4.996 1 96.12 186 GLU A O 1
ATOM 1481 N N . ALA A 1 187 ? 9.133 -0.646 3.756 1 96.12 187 ALA A N 1
ATOM 1482 C CA . ALA A 1 187 ? 8.398 -0.545 2.498 1 96.12 187 ALA A CA 1
ATOM 1483 C C . ALA A 1 187 ? 7.336 -1.634 2.396 1 96.12 187 ALA A C 1
ATOM 1485 O O . ALA A 1 187 ? 6.246 -1.396 1.876 1 96.12 187 ALA A O 1
ATOM 1486 N N . SER A 1 188 ? 7.637 -2.779 2.859 1 96.44 188 SER A N 1
ATOM 1487 C CA . SER A 1 188 ? 6.695 -3.895 2.824 1 96.44 188 SER A CA 1
ATOM 1488 C C . SER A 1 188 ? 5.492 -3.631 3.719 1 96.44 188 SER A C 1
ATOM 1490 O O . SER A 1 188 ? 4.367 -4 3.379 1 96.44 188 SER A O 1
ATOM 1492 N N . LEU A 1 189 ? 5.766 -3.031 4.844 1 96.38 189 LEU A N 1
ATOM 1493 C CA . LEU A 1 189 ? 4.66 -2.674 5.727 1 96.38 189 LEU A CA 1
ATOM 1494 C C . LEU A 1 189 ? 3.768 -1.619 5.082 1 96.38 189 LEU A C 1
ATOM 1496 O O . LEU A 1 189 ? 2.551 -1.626 5.277 1 96.38 189 LEU A O 1
ATOM 1500 N N . VAL A 1 190 ? 4.363 -0.752 4.344 1 93.75 190 VAL A N 1
ATOM 1501 C CA . VAL A 1 190 ? 3.586 0.224 3.588 1 93.75 190 VAL A CA 1
ATOM 1502 C C . VAL A 1 190 ? 2.701 -0.496 2.57 1 93.75 190 VAL A C 1
ATOM 1504 O O . VAL A 1 190 ? 1.539 -0.131 2.383 1 93.75 190 VAL A O 1
ATOM 1507 N N . ALA A 1 191 ? 3.232 -1.503 1.948 1 93.31 191 ALA A N 1
ATOM 1508 C CA . ALA A 1 191 ? 2.459 -2.277 0.981 1 93.31 191 ALA A CA 1
ATOM 1509 C C . ALA A 1 191 ? 1.27 -2.961 1.65 1 93.31 191 ALA A C 1
ATOM 1511 O O . ALA A 1 191 ? 0.182 -3.031 1.073 1 93.31 191 ALA A O 1
ATOM 1512 N N . ARG A 1 192 ? 1.428 -3.422 2.834 1 94.19 192 ARG A N 1
ATOM 1513 C CA . ARG A 1 192 ? 0.415 -4.199 3.543 1 94.19 192 ARG A CA 1
ATOM 1514 C C . ARG A 1 192 ? -0.649 -3.287 4.148 1 94.19 192 ARG A C 1
ATOM 1516 O O . ARG A 1 192 ? -1.842 -3.592 4.082 1 94.19 192 ARG A O 1
ATOM 1523 N N . TYR A 1 193 ? -0.202 -2.174 4.656 1 90.5 193 TYR A N 1
ATOM 1524 C CA . TYR A 1 193 ? -1.138 -1.411 5.477 1 90.5 193 TYR A CA 1
ATOM 1525 C C . TYR A 1 193 ? -1.467 -0.073 4.824 1 90.5 193 TYR A C 1
ATOM 1527 O O . TYR A 1 193 ? -2.41 0.607 5.23 1 90.5 193 TYR A O 1
ATOM 1535 N N . GLY A 1 194 ? -0.728 0.228 3.846 1 80.25 194 GLY A N 1
ATOM 1536 C CA . GLY A 1 194 ? -1.022 1.422 3.07 1 80.25 194 GLY A CA 1
ATOM 1537 C C . GLY A 1 194 ? -1.095 2.68 3.916 1 80.25 194 GLY A C 1
ATOM 1538 O O . GLY A 1 194 ? -0.139 3.018 4.617 1 80.25 194 GLY A O 1
ATOM 1539 N N . GLU A 1 195 ? -2.34 3.186 3.941 1 73.19 195 GLU A N 1
ATOM 1540 C CA . GLU A 1 195 ? -2.625 4.469 4.578 1 73.19 195 GLU A CA 1
ATOM 1541 C C . GLU A 1 195 ? -2.725 4.32 6.094 1 73.19 195 GLU A C 1
ATOM 1543 O O . GLU A 1 195 ? -2.691 5.316 6.824 1 73.19 195 GLU A O 1
ATOM 1548 N N . GLU A 1 196 ? -2.803 3.15 6.531 1 79.75 196 GLU A N 1
ATOM 1549 C CA . GLU A 1 196 ? -2.957 2.92 7.965 1 79.75 196 GLU A CA 1
ATOM 1550 C C . GLU A 1 196 ? -1.604 2.695 8.633 1 79.75 196 GLU A C 1
ATOM 1552 O O . GLU A 1 196 ? -0.657 2.236 7.996 1 79.75 196 GLU A O 1
ATOM 1557 N N . GLU A 1 197 ? -1.601 3.059 9.852 1 80.69 197 GLU A N 1
ATOM 1558 C CA . GLU A 1 197 ? -0.397 2.764 10.625 1 80.69 197 GLU A CA 1
ATOM 1559 C C . GLU A 1 197 ? -0.227 1.263 10.836 1 80.69 197 GLU A C 1
ATOM 1561 O O . GLU A 1 197 ? -1.193 0.558 11.133 1 80.69 197 GLU A O 1
ATOM 1566 N N . SER A 1 198 ? 0.957 0.879 10.617 1 89.31 198 SER A N 1
ATOM 1567 C CA . SER A 1 198 ? 1.251 -0.531 10.852 1 89.31 198 SER A CA 1
ATOM 1568 C C . SER A 1 198 ? 1.147 -0.879 12.328 1 89.31 198 SER A C 1
ATOM 1570 O O . SER A 1 198 ? 1.68 -0.164 13.18 1 89.31 198 SER A O 1
ATOM 1572 N N . PRO A 1 199 ? 0.533 -1.997 12.672 1 92.25 199 PRO A N 1
ATOM 1573 C CA . PRO A 1 199 ? 0.466 -2.42 14.07 1 92.25 199 PRO A CA 1
ATOM 1574 C C . PRO A 1 199 ? 1.766 -3.057 14.555 1 92.25 199 PRO A C 1
ATOM 1576 O O . PRO A 1 199 ? 1.923 -3.309 15.758 1 92.25 199 PRO A O 1
ATOM 1579 N N . VAL A 1 200 ? 2.641 -3.369 13.648 1 95.44 200 VAL A N 1
ATOM 1580 C CA . VAL A 1 200 ? 3.877 -4.055 14.016 1 95.44 200 VAL A CA 1
ATOM 1581 C C . VAL A 1 200 ? 5.078 -3.26 13.5 1 95.44 200 VAL A C 1
ATOM 1583 O O . VAL A 1 200 ? 4.941 -2.422 12.609 1 95.44 200 VAL A O 1
ATOM 1586 N N . ARG A 1 201 ? 6.203 -3.533 14.094 1 95.12 201 ARG A N 1
ATOM 1587 C CA . ARG A 1 201 ? 7.453 -2.881 13.719 1 95.12 201 ARG A CA 1
ATOM 1588 C C . ARG A 1 201 ? 8.164 -3.654 12.609 1 95.12 201 ARG A C 1
ATOM 1590 O O . ARG A 1 201 ? 8.016 -4.871 12.5 1 95.12 201 ARG A O 1
ATOM 1597 N N . PRO A 1 202 ? 9.016 -2.941 11.844 1 95.94 202 PRO A N 1
ATOM 1598 C CA . PRO A 1 202 ? 9.742 -3.604 10.766 1 95.94 202 PRO A CA 1
ATOM 1599 C C . PRO A 1 202 ? 10.602 -4.766 11.258 1 95.94 202 PRO A C 1
ATOM 1601 O O . PRO A 1 202 ? 10.703 -5.793 10.578 1 95.94 202 PRO A O 1
ATOM 1604 N N . ASP A 1 203 ? 11.227 -4.684 12.406 1 95.62 203 ASP A N 1
ATOM 1605 C CA . ASP A 1 203 ? 12.117 -5.73 12.891 1 95.62 203 ASP A CA 1
ATOM 1606 C C . ASP A 1 203 ? 11.336 -7.016 13.188 1 95.62 203 ASP A C 1
ATOM 1608 O O . ASP A 1 203 ? 11.898 -8.109 13.133 1 95.62 203 ASP A O 1
ATOM 1612 N N . GLN A 1 204 ? 10.07 -6.867 13.492 1 96.75 204 GLN A N 1
ATOM 1613 C CA . GLN A 1 204 ? 9.25 -8.039 13.781 1 96.75 204 GLN A CA 1
ATOM 1614 C C . GLN A 1 204 ? 8.984 -8.852 12.516 1 96.75 204 GLN A C 1
ATOM 1616 O O . GLN A 1 204 ? 8.898 -10.078 12.57 1 96.75 204 GLN A O 1
ATOM 1621 N N . ILE A 1 205 ? 8.938 -8.164 11.367 1 96.5 205 ILE A N 1
ATOM 1622 C CA . ILE A 1 205 ? 8.555 -8.914 10.18 1 96.5 205 ILE A CA 1
ATOM 1623 C C . ILE A 1 205 ? 9.805 -9.414 9.453 1 96.5 205 ILE A C 1
ATOM 1625 O O . ILE A 1 205 ? 9.711 -10.164 8.484 1 96.5 205 ILE A O 1
ATOM 1629 N N . ILE A 1 206 ? 10.992 -9.031 9.93 1 96.06 206 ILE A N 1
ATOM 1630 C CA . ILE A 1 206 ? 12.242 -9.547 9.367 1 96.06 206 ILE A CA 1
ATOM 1631 C C . ILE A 1 206 ? 12.688 -10.773 10.156 1 96.06 206 ILE A C 1
ATOM 1633 O O . ILE A 1 206 ? 13.617 -11.469 9.75 1 96.06 206 ILE A O 1
ATOM 1637 N N . ALA A 1 207 ? 12.086 -11.039 11.273 1 95.5 207 ALA A N 1
ATOM 1638 C CA . ALA A 1 207 ? 12.477 -12.18 12.102 1 95.5 207 ALA A CA 1
ATOM 1639 C C . ALA A 1 207 ? 11.961 -13.492 11.508 1 95.5 207 ALA A C 1
ATOM 1641 O O . ALA A 1 207 ? 10.758 -13.664 11.32 1 95.5 207 ALA A O 1
ATOM 1642 N N . PRO A 1 208 ? 12.891 -14.414 11.258 1 92.06 208 PRO A N 1
ATOM 1643 C CA . PRO A 1 208 ? 12.461 -15.68 10.664 1 92.06 208 PRO A CA 1
ATOM 1644 C C . PRO A 1 208 ? 11.648 -16.531 11.633 1 92.06 208 PRO A C 1
ATOM 1646 O O . PRO A 1 208 ? 11.922 -16.547 12.836 1 92.06 208 PRO A O 1
ATOM 1649 N N . ARG A 1 209 ? 10.742 -17.219 11.102 1 86.44 209 ARG A N 1
ATOM 1650 C CA . ARG A 1 209 ? 9.938 -18.156 11.891 1 86.44 209 ARG A CA 1
ATOM 1651 C C . ARG A 1 209 ? 10.648 -19.5 12.047 1 86.44 209 ARG A C 1
ATOM 1653 O O . ARG A 1 209 ? 10.414 -20.219 13.016 1 86.44 209 ARG A O 1
ATOM 1660 N N . ARG A 1 210 ? 11.484 -19.781 11.062 1 82.56 210 ARG A N 1
ATOM 1661 C CA . ARG A 1 210 ? 12.211 -21.047 11.07 1 82.56 210 ARG A CA 1
ATOM 1662 C C . ARG A 1 210 ? 13.703 -20.828 10.891 1 82.56 210 ARG A C 1
ATOM 1664 O O . ARG A 1 210 ? 14.125 -19.828 10.305 1 82.56 210 ARG A O 1
ATOM 1671 N N . ARG A 1 211 ? 14.453 -21.719 11.242 1 82.56 211 ARG A N 1
ATOM 1672 C CA . ARG A 1 211 ? 15.906 -21.625 11.188 1 82.56 211 ARG A CA 1
ATOM 1673 C C . ARG A 1 211 ? 16.406 -21.625 9.75 1 82.56 211 ARG A C 1
ATOM 1675 O O . ARG A 1 211 ? 17.406 -20.969 9.43 1 82.56 211 ARG A O 1
ATOM 1682 N N . GLU A 1 212 ? 15.727 -22.328 8.867 1 79.25 212 GLU A N 1
ATOM 1683 C CA . GLU A 1 212 ? 16.125 -22.469 7.465 1 79.25 212 GLU A CA 1
ATOM 1684 C C . GLU A 1 212 ? 16.109 -21.109 6.754 1 79.25 212 GLU A C 1
ATOM 1686 O O . GLU A 1 212 ? 16.719 -20.953 5.695 1 79.25 212 GLU A O 1
ATOM 1691 N N . ASP A 1 213 ? 15.438 -20.125 7.418 1 84.12 213 ASP A N 1
ATOM 1692 C CA . ASP A 1 213 ? 15.25 -18.844 6.75 1 84.12 213 ASP A CA 1
ATOM 1693 C C . ASP A 1 213 ? 16.219 -17.797 7.301 1 84.12 213 ASP A C 1
ATOM 1695 O O . ASP A 1 213 ? 16.172 -16.625 6.902 1 84.12 213 ASP A O 1
ATOM 1699 N N . VAL A 1 214 ? 17 -18.297 8.188 1 87.81 214 VAL A N 1
ATOM 1700 C CA . VAL A 1 214 ? 17.969 -17.344 8.734 1 87.81 214 VAL A CA 1
ATOM 1701 C C . VAL A 1 214 ? 19 -16.969 7.668 1 87.81 214 VAL A C 1
ATOM 1703 O O . VAL A 1 214 ? 19.562 -17.844 7.004 1 87.81 214 VAL A O 1
ATOM 1706 N N . GLY A 1 215 ? 19.172 -15.781 7.355 1 88.75 215 GLY A N 1
ATOM 1707 C CA . GLY A 1 215 ? 20.125 -15.289 6.371 1 88.75 215 GLY A CA 1
ATOM 1708 C C . GLY A 1 215 ? 19.938 -13.812 6.059 1 88.75 215 GLY A C 1
ATOM 1709 O O . GLY A 1 215 ? 19.016 -13.18 6.555 1 88.75 215 GLY A O 1
ATOM 1710 N N . GLN A 1 216 ? 20.891 -13.328 5.191 1 92.19 216 GLN A N 1
ATOM 1711 C CA . GLN A 1 216 ? 20.859 -11.898 4.922 1 92.19 216 GLN A CA 1
ATOM 1712 C C . GLN A 1 216 ? 20.766 -11.617 3.424 1 92.19 216 GLN A C 1
ATOM 1714 O O . GLN A 1 216 ? 20.984 -10.492 2.979 1 92.19 216 GLN A O 1
ATOM 1719 N N . SER A 1 217 ? 20.516 -12.727 2.693 1 95.44 217 SER A N 1
ATOM 1720 C CA . SER A 1 217 ? 20.328 -12.461 1.27 1 95.44 217 SER A CA 1
ATOM 1721 C C . SER A 1 217 ? 19 -11.758 1.009 1 95.44 217 SER A C 1
ATOM 1723 O O . SER A 1 217 ? 18.078 -11.836 1.821 1 95.44 217 SER A O 1
ATOM 1725 N N . LEU A 1 218 ? 18.969 -11.039 -0.112 1 96.5 218 LEU A N 1
ATOM 1726 C CA . LEU A 1 218 ? 17.703 -10.414 -0.497 1 96.5 218 LEU A CA 1
ATOM 1727 C C . LEU A 1 218 ? 16.594 -11.461 -0.61 1 96.5 218 LEU A C 1
ATOM 1729 O O . LEU A 1 218 ? 15.469 -11.219 -0.166 1 96.5 218 LEU A O 1
ATOM 1733 N N . TRP A 1 219 ? 16.906 -12.656 -1.139 1 92.25 219 TRP A N 1
ATOM 1734 C CA . TRP A 1 219 ? 15.93 -13.719 -1.31 1 92.25 219 TRP A CA 1
ATOM 1735 C C . TRP A 1 219 ? 15.414 -14.211 0.04 1 92.25 219 TRP A C 1
ATOM 1737 O O . TRP A 1 219 ? 14.203 -14.32 0.249 1 92.25 219 TRP A O 1
ATOM 1747 N N . SER A 1 220 ? 16.312 -14.492 0.942 1 91.44 220 SER A N 1
ATOM 1748 C CA . SER A 1 220 ? 15.906 -14.961 2.262 1 91.44 220 SER A CA 1
ATOM 1749 C C . SER A 1 220 ? 15.117 -13.898 3.01 1 91.44 220 SER A C 1
ATOM 1751 O O . SER A 1 220 ? 14.117 -14.211 3.666 1 91.44 220 SER A O 1
ATOM 1753 N N . THR A 1 221 ? 15.594 -12.641 2.926 1 94.81 221 THR A N 1
ATOM 1754 C CA . THR A 1 221 ? 14.883 -11.539 3.568 1 94.81 221 THR A CA 1
ATOM 1755 C C . THR A 1 221 ? 13.469 -11.406 3.01 1 94.81 221 THR A C 1
ATOM 1757 O O . THR A 1 221 ? 12.508 -11.266 3.768 1 94.81 221 THR A O 1
ATOM 1760 N N . PHE A 1 222 ? 13.352 -11.453 1.685 1 93.75 222 PHE A N 1
ATOM 1761 C CA . PHE A 1 222 ? 12.062 -11.391 1.008 1 93.75 222 PHE A CA 1
ATOM 1762 C C . PHE A 1 222 ? 11.133 -12.492 1.511 1 93.75 222 PHE A C 1
ATOM 1764 O O . PHE A 1 222 ? 9.977 -12.227 1.856 1 93.75 222 PHE A O 1
ATOM 1771 N N . ASN A 1 223 ? 11.617 -13.68 1.593 1 89.19 223 ASN A N 1
ATOM 1772 C CA . ASN A 1 223 ? 10.805 -14.82 1.995 1 89.19 223 ASN A CA 1
ATOM 1773 C C . ASN A 1 223 ? 10.32 -14.688 3.438 1 89.19 223 ASN A C 1
ATOM 1775 O O . ASN A 1 223 ? 9.172 -15.008 3.746 1 89.19 223 ASN A O 1
ATOM 1779 N N . VAL A 1 224 ? 11.195 -14.258 4.289 1 92.69 224 VAL A N 1
ATOM 1780 C CA . VAL A 1 224 ? 10.836 -14.094 5.691 1 92.69 224 VAL A CA 1
ATOM 1781 C C . VAL A 1 224 ? 9.758 -13.016 5.824 1 92.69 224 VAL A C 1
ATOM 1783 O O . VAL A 1 224 ? 8.75 -13.227 6.5 1 92.69 224 VAL A O 1
ATOM 1786 N N . ILE A 1 225 ? 9.953 -11.883 5.188 1 94.38 225 ILE A N 1
ATOM 1787 C CA . ILE A 1 225 ? 8.992 -10.789 5.238 1 94.38 225 ILE A CA 1
ATOM 1788 C C . ILE A 1 225 ? 7.648 -11.25 4.668 1 94.38 225 ILE A C 1
ATOM 1790 O O . ILE A 1 225 ? 6.598 -11.016 5.27 1 94.38 225 ILE A O 1
ATOM 1794 N N . GLN A 1 226 ? 7.738 -11.875 3.521 1 91.44 226 GLN A N 1
ATOM 1795 C CA . GLN A 1 226 ? 6.531 -12.359 2.861 1 91.44 226 GLN A CA 1
ATOM 1796 C C . GLN A 1 226 ? 5.742 -13.297 3.773 1 91.44 226 GLN A C 1
ATOM 1798 O O . GLN A 1 226 ? 4.527 -13.148 3.924 1 91.44 226 GLN A O 1
ATOM 1803 N N . GLU A 1 227 ? 6.383 -14.203 4.355 1 88.75 227 GLU A N 1
ATOM 1804 C CA . GLU A 1 227 ? 5.727 -15.164 5.238 1 88.75 227 GLU A CA 1
ATOM 1805 C C . GLU A 1 227 ? 5.062 -14.461 6.422 1 88.75 227 GLU A C 1
ATOM 1807 O O . GLU A 1 227 ? 3.91 -14.75 6.754 1 88.75 227 GLU A O 1
ATOM 1812 N N . ASN A 1 228 ? 5.809 -13.633 7.039 1 92.19 228 ASN A N 1
ATOM 1813 C CA . ASN A 1 228 ? 5.293 -12.953 8.219 1 92.19 228 ASN A CA 1
ATOM 1814 C C . ASN A 1 228 ? 4.098 -12.07 7.883 1 92.19 228 ASN A C 1
ATOM 1816 O O . ASN A 1 228 ? 3.154 -11.969 8.664 1 92.19 228 ASN A O 1
ATOM 1820 N N . ILE A 1 229 ? 4.141 -11.445 6.746 1 92.75 229 ILE A N 1
ATOM 1821 C CA . ILE A 1 229 ? 3.047 -10.578 6.328 1 92.75 229 ILE A CA 1
ATOM 1822 C C . ILE A 1 229 ? 1.832 -11.422 5.953 1 92.75 229 ILE A C 1
ATOM 1824 O O . ILE A 1 229 ? 0.703 -11.094 6.324 1 92.75 229 ILE A O 1
ATOM 1828 N N . MET A 1 230 ? 2.002 -12.5 5.273 1 88.44 230 MET A N 1
ATOM 1829 C CA . MET A 1 230 ? 0.91 -13.32 4.762 1 88.44 230 MET A CA 1
ATOM 1830 C C . MET A 1 230 ? 0.27 -14.133 5.887 1 88.44 230 MET A C 1
ATOM 1832 O O . MET A 1 230 ? -0.956 -14.227 5.965 1 88.44 230 MET A O 1
ATOM 1836 N N . ARG A 1 231 ? 1.015 -14.672 6.742 1 87.38 231 ARG A N 1
ATOM 1837 C CA . ARG A 1 231 ? 0.524 -15.57 7.777 1 87.38 231 ARG A CA 1
ATOM 1838 C C . ARG A 1 231 ? -0.015 -14.789 8.977 1 87.38 231 ARG A C 1
ATOM 1840 O O . ARG A 1 231 ? -0.865 -15.289 9.711 1 87.38 231 ARG A O 1
ATOM 1847 N N . GLY A 1 232 ? 0.534 -13.664 9.148 1 91.5 232 GLY A N 1
ATOM 1848 C CA . GLY A 1 232 ? 0.157 -12.922 10.336 1 91.5 232 GLY A CA 1
ATOM 1849 C C . GLY A 1 232 ? 0.553 -13.609 11.633 1 91.5 232 GLY A C 1
ATOM 1850 O O . GLY A 1 232 ? 1.61 -14.242 11.703 1 91.5 232 GLY A O 1
ATOM 1851 N N . GLY A 1 233 ? -0.156 -13.32 12.672 1 92.5 233 GLY A N 1
ATOM 1852 C CA . GLY A 1 233 ? 0.114 -13.93 13.969 1 92.5 233 GLY A CA 1
ATOM 1853 C C . GLY A 1 233 ? 1.206 -13.211 14.742 1 92.5 233 GLY A C 1
ATOM 1854 O O . GLY A 1 233 ? 1.84 -13.805 15.625 1 92.5 233 GLY A O 1
ATOM 1855 N N . ILE A 1 234 ? 1.54 -12.055 14.367 1 95.38 234 ILE A N 1
ATOM 1856 C CA . ILE A 1 234 ? 2.568 -11.281 15.047 1 95.38 234 ILE A CA 1
ATOM 1857 C C . ILE A 1 234 ? 1.916 -10.312 16.031 1 95.38 234 ILE A C 1
ATOM 1859 O O . ILE A 1 234 ? 0.942 -9.641 15.695 1 95.38 234 ILE A O 1
ATOM 1863 N N . ASP A 1 235 ? 2.43 -10.328 17.203 1 95.06 235 ASP A N 1
ATOM 1864 C CA . ASP A 1 235 ? 1.899 -9.43 18.219 1 95.06 235 ASP A CA 1
ATOM 1865 C C . ASP A 1 235 ? 2.23 -7.973 17.891 1 95.06 235 ASP A C 1
ATOM 1867 O O . ASP A 1 235 ? 3.377 -7.648 17.594 1 95.06 235 ASP A O 1
ATOM 1871 N N . GLY A 1 236 ? 1.18 -7.141 17.922 1 93.12 236 GLY A N 1
ATOM 1872 C CA . GLY A 1 236 ? 1.359 -5.723 17.656 1 93.12 236 GLY A CA 1
ATOM 1873 C C . GLY A 1 236 ? 0.447 -4.84 18.484 1 93.12 236 GLY A C 1
ATOM 1874 O O . GLY A 1 236 ? -0.061 -5.262 19.516 1 93.12 236 GLY A O 1
ATOM 1875 N N . ARG A 1 237 ? 0.483 -3.531 18.156 1 89.25 237 ARG A N 1
ATOM 1876 C CA . ARG A 1 237 ? -0.343 -2.545 18.844 1 89.25 237 ARG A CA 1
ATOM 1877 C C . ARG A 1 237 ? -1.077 -1.653 17.859 1 89.25 237 ARG A C 1
ATOM 1879 O O . ARG A 1 237 ? -0.524 -1.291 16.812 1 89.25 237 ARG A O 1
ATOM 1886 N N . ARG A 1 238 ? -2.381 -1.439 18.172 1 81.94 238 ARG A N 1
ATOM 1887 C CA . ARG A 1 238 ? -3.18 -0.526 17.359 1 81.94 238 ARG A CA 1
ATOM 1888 C C . ARG A 1 238 ? -3.883 0.507 18.234 1 81.94 238 ARG A C 1
ATOM 1890 O O . ARG A 1 238 ? -4.301 0.201 19.344 1 81.94 238 ARG A O 1
ATOM 1897 N N . GLN A 1 239 ? -3.855 1.652 17.656 1 73.25 239 GLN A N 1
ATOM 1898 C CA . GLN A 1 239 ? -4.656 2.672 18.328 1 73.25 239 GLN A CA 1
ATOM 1899 C C . GLN A 1 239 ? -6.09 2.676 17.797 1 73.25 239 GLN A C 1
ATOM 1901 O O . GLN A 1 239 ? -6.312 2.684 16.578 1 73.25 239 GLN A O 1
ATOM 1906 N N . ASN A 1 240 ? -6.969 2.502 18.672 1 70.19 240 ASN A N 1
ATOM 1907 C CA . ASN A 1 240 ? -8.359 2.531 18.219 1 70.19 240 ASN A CA 1
ATOM 1908 C C . ASN A 1 240 ? -8.836 3.957 17.969 1 70.19 240 ASN A C 1
ATOM 1910 O O . ASN A 1 240 ? -8.055 4.906 18.078 1 70.19 240 ASN A O 1
ATOM 1914 N N . ALA A 1 241 ? -10.07 4.027 17.547 1 64.62 241 ALA A N 1
ATOM 1915 C CA . ALA A 1 241 ? -10.648 5.312 17.172 1 64.62 241 ALA A CA 1
ATOM 1916 C C . ALA A 1 241 ? -10.625 6.297 18.328 1 64.62 241 ALA A C 1
ATOM 1918 O O . ALA A 1 241 ? -10.523 7.508 18.125 1 64.62 241 ALA A O 1
ATOM 1919 N N . GLU A 1 242 ? -10.609 5.77 19.562 1 64.19 242 GLU A N 1
ATOM 1920 C CA . GLU A 1 242 ? -10.633 6.594 20.766 1 64.19 242 GLU A CA 1
ATOM 1921 C C . GLU A 1 242 ? -9.219 6.914 21.234 1 64.19 242 GLU A C 1
ATOM 1923 O O . GLU A 1 242 ? -9.031 7.562 22.266 1 64.19 242 GLU A O 1
ATOM 1928 N N . GLY A 1 243 ? -8.227 6.523 20.5 1 68.12 243 GLY A N 1
ATOM 1929 C CA . GLY A 1 243 ? -6.844 6.824 20.844 1 68.12 243 GLY A CA 1
ATOM 1930 C C . GLY A 1 243 ? -6.246 5.836 21.828 1 68.12 243 GLY A C 1
ATOM 1931 O O . GLY A 1 243 ? -5.117 6.02 22.281 1 68.12 243 GLY A O 1
ATOM 1932 N N . ARG A 1 244 ? -7.027 4.855 22.234 1 75.06 244 ARG A N 1
ATOM 1933 C CA . ARG A 1 244 ? -6.527 3.852 23.172 1 75.06 244 ARG A CA 1
ATOM 1934 C C . ARG A 1 244 ? -5.715 2.785 22.438 1 75.06 244 ARG A C 1
ATOM 1936 O O . ARG A 1 244 ? -6.09 2.338 21.359 1 75.06 244 ARG A O 1
ATOM 1943 N N . ILE A 1 245 ? -4.617 2.516 23.047 1 79.88 245 ILE A N 1
ATOM 1944 C CA . ILE A 1 245 ? -3.746 1.494 22.484 1 79.88 245 ILE A CA 1
ATOM 1945 C C . ILE A 1 245 ? -4.25 0.108 22.875 1 79.88 245 ILE A C 1
ATOM 1947 O O . ILE A 1 245 ? -4.504 -0.153 24.047 1 79.88 245 ILE A O 1
ATOM 1951 N N . ARG A 1 246 ? -4.457 -0.674 22 1 84.19 246 ARG A N 1
ATOM 1952 C CA . ARG A 1 246 ? -4.875 -2.049 22.25 1 84.19 246 ARG A CA 1
ATOM 1953 C C . ARG A 1 246 ? -3.928 -3.043 21.578 1 84.19 246 ARG A C 1
ATOM 1955 O O . ARG A 1 246 ? -3.465 -2.812 20.469 1 84.19 246 ARG A O 1
ATOM 1962 N N . ARG A 1 247 ? -3.697 -4.039 22.406 1 85.44 247 ARG A N 1
ATOM 1963 C CA . ARG A 1 247 ? -2.916 -5.133 21.844 1 85.44 247 ARG A CA 1
ATOM 1964 C C . ARG A 1 247 ? -3.711 -5.875 20.766 1 85.44 247 ARG A C 1
ATOM 1966 O O . ARG A 1 247 ? -4.926 -6.031 20.891 1 85.44 247 ARG A O 1
ATOM 1973 N N . SER A 1 248 ? -2.941 -6.129 19.734 1 87.56 248 SER A N 1
ATOM 1974 C CA . SER A 1 248 ? -3.568 -6.879 18.641 1 87.56 248 SER A CA 1
ATOM 1975 C C . SER A 1 248 ? -2.576 -7.824 17.984 1 87.56 248 SER A C 1
ATOM 1977 O O . SER A 1 248 ? -1.364 -7.703 18.172 1 87.56 248 SER A O 1
ATOM 1979 N N . ARG A 1 249 ? -3.08 -8.836 17.375 1 92.94 249 ARG A N 1
ATOM 1980 C CA . ARG A 1 249 ? -2.281 -9.734 16.562 1 92.94 249 ARG A CA 1
ATOM 1981 C C . ARG A 1 249 ? -2.6 -9.562 15.078 1 92.94 249 ARG A C 1
ATOM 1983 O O . ARG A 1 249 ? -3.766 -9.422 14.703 1 92.94 249 ARG A O 1
ATOM 1990 N N . THR A 1 250 ? -1.507 -9.469 14.258 1 94.62 250 THR A N 1
ATOM 1991 C CA . THR A 1 250 ? -1.758 -9.305 12.828 1 94.62 250 THR A CA 1
ATOM 1992 C C . THR A 1 250 ? -2.557 -10.492 12.289 1 94.62 250 THR A C 1
ATOM 1994 O O . THR A 1 250 ? -2.361 -11.625 12.719 1 94.62 250 THR A O 1
ATOM 1997 N N . ARG A 1 251 ? -3.412 -10.25 11.352 1 90.62 251 ARG A N 1
ATOM 1998 C CA . ARG A 1 251 ? -4.297 -11.266 10.789 1 90.62 251 ARG A CA 1
ATOM 1999 C C . ARG A 1 251 ? -3.701 -11.867 9.523 1 90.62 251 ARG A C 1
ATOM 2001 O O . ARG A 1 251 ? -3.021 -11.18 8.758 1 90.62 251 ARG A O 1
ATOM 2008 N N . PRO A 1 252 ? -3.994 -13.148 9.289 1 89 252 PRO A N 1
ATOM 2009 C CA . PRO A 1 252 ? -3.574 -13.75 8.023 1 89 252 PRO A CA 1
ATOM 2010 C C . PRO A 1 252 ? -4.34 -13.195 6.824 1 89 252 PRO A C 1
ATOM 2012 O O . PRO A 1 252 ? -5.445 -12.68 6.98 1 89 252 PRO A O 1
ATOM 2015 N N . ILE A 1 253 ? -3.668 -13.242 5.664 1 87.31 253 ILE A N 1
ATOM 2016 C CA . ILE A 1 253 ? -4.332 -12.891 4.414 1 87.31 253 ILE A CA 1
ATOM 2017 C C . ILE A 1 253 ? -5.113 -14.086 3.885 1 87.31 253 ILE A C 1
ATOM 2019 O O . ILE A 1 253 ? -4.52 -15.102 3.5 1 87.31 253 ILE A O 1
ATOM 2023 N N . ASN A 1 254 ? -6.445 -13.977 3.775 1 81.75 254 ASN A N 1
ATOM 2024 C CA . ASN A 1 254 ? -7.27 -15.109 3.375 1 81.75 254 ASN A CA 1
ATOM 2025 C C . ASN A 1 254 ? -7.945 -14.867 2.029 1 81.75 254 ASN A C 1
ATOM 2027 O O . ASN A 1 254 ? -8.391 -15.812 1.373 1 81.75 254 ASN A O 1
ATOM 2031 N N . GLY A 1 255 ? -8.086 -13.672 1.703 1 83.88 255 GLY A N 1
ATOM 2032 C CA . GLY A 1 255 ? -8.688 -13.359 0.417 1 83.88 255 GLY A CA 1
ATOM 2033 C C . GLY A 1 255 ? -7.758 -13.602 -0.754 1 83.88 255 GLY A C 1
ATOM 2034 O O . GLY A 1 255 ? -6.578 -13.25 -0.7 1 83.88 255 GLY A O 1
ATOM 2035 N N . ILE A 1 256 ? -8.281 -14.195 -1.783 1 82.38 256 ILE A N 1
ATOM 2036 C CA . ILE A 1 256 ? -7.484 -14.562 -2.947 1 82.38 256 ILE A CA 1
ATOM 2037 C C . ILE A 1 256 ? -6.926 -13.312 -3.613 1 82.38 256 ILE A C 1
ATOM 2039 O O . ILE A 1 256 ? -5.73 -13.234 -3.906 1 82.38 256 ILE A O 1
ATOM 2043 N N . ASP A 1 257 ? -7.805 -12.328 -3.854 1 81.94 257 ASP A N 1
ATOM 2044 C CA . ASP A 1 257 ? -7.359 -11.109 -4.52 1 81.94 257 ASP A CA 1
ATOM 2045 C C . ASP A 1 257 ? -6.273 -10.406 -3.707 1 81.94 257 ASP A C 1
ATOM 2047 O O . ASP A 1 257 ? -5.27 -9.961 -4.262 1 81.94 257 ASP A O 1
ATOM 2051 N N . GLN A 1 258 ? -6.516 -10.297 -2.408 1 86.56 258 GLN A N 1
ATOM 2052 C CA . GLN A 1 258 ? -5.527 -9.664 -1.538 1 86.56 258 GLN A CA 1
ATOM 2053 C C . GLN A 1 258 ? -4.219 -10.445 -1.527 1 86.56 258 GLN A C 1
ATOM 2055 O O . GLN A 1 258 ? -3.137 -9.859 -1.488 1 86.56 258 GLN A O 1
ATOM 2060 N N . ASN A 1 259 ? -4.32 -11.734 -1.556 1 84.94 259 ASN A N 1
ATOM 2061 C CA . ASN A 1 259 ? -3.137 -12.586 -1.606 1 84.94 259 ASN A CA 1
ATOM 2062 C C . ASN A 1 259 ? -2.307 -12.312 -2.859 1 84.94 259 ASN A C 1
ATOM 2064 O O . ASN A 1 259 ? -1.104 -12.062 -2.771 1 84.94 259 ASN A O 1
ATOM 2068 N N . VAL A 1 260 ? -2.918 -12.297 -3.934 1 82.94 260 VAL A N 1
ATOM 2069 C CA . VAL A 1 260 ? -2.24 -12.094 -5.207 1 82.94 260 VAL A CA 1
ATOM 2070 C C . VAL A 1 260 ? -1.65 -10.68 -5.254 1 82.94 260 VAL A C 1
ATOM 2072 O O . VAL A 1 260 ? -0.484 -10.5 -5.609 1 82.94 260 VAL A O 1
ATOM 2075 N N . GLY A 1 261 ? -2.451 -9.742 -4.902 1 85.81 261 GLY A N 1
ATOM 2076 C CA . GLY A 1 261 ? -2.027 -8.359 -4.953 1 85.81 261 GLY A CA 1
ATOM 2077 C C . GLY A 1 261 ? -0.842 -8.062 -4.055 1 85.81 261 GLY A C 1
ATOM 2078 O O . GLY A 1 261 ? 0.092 -7.363 -4.457 1 85.81 261 GLY A O 1
ATOM 2079 N N . LEU A 1 262 ? -0.906 -8.492 -2.842 1 89.44 262 LEU A N 1
ATOM 2080 C CA . LEU A 1 262 ? 0.171 -8.242 -1.892 1 89.44 262 LEU A CA 1
ATOM 2081 C C . LEU A 1 262 ? 1.457 -8.93 -2.326 1 89.44 262 LEU A C 1
ATOM 2083 O O . LEU A 1 262 ? 2.547 -8.375 -2.193 1 89.44 262 LEU A O 1
ATOM 2087 N N . ASN A 1 263 ? 1.344 -10.133 -2.82 1 86.75 263 ASN A N 1
ATOM 2088 C CA . ASN A 1 263 ? 2.527 -10.82 -3.324 1 86.75 263 ASN A CA 1
ATOM 2089 C C . ASN A 1 263 ? 3.158 -10.07 -4.492 1 86.75 263 ASN A C 1
ATOM 2091 O O . ASN A 1 263 ? 4.383 -9.984 -4.594 1 86.75 263 ASN A O 1
ATOM 2095 N N . ARG A 1 264 ? 2.359 -9.609 -5.332 1 86.5 264 ARG A N 1
ATOM 2096 C CA . ARG A 1 264 ? 2.865 -8.805 -6.438 1 86.5 264 ARG A CA 1
ATOM 2097 C C . ARG A 1 264 ? 3.598 -7.566 -5.93 1 86.5 264 ARG A C 1
ATOM 2099 O O . ARG A 1 264 ? 4.68 -7.234 -6.418 1 86.5 264 ARG A O 1
ATOM 2106 N N . ALA A 1 265 ? 2.977 -6.891 -5.004 1 90.62 265 ALA A N 1
ATOM 2107 C CA . ALA A 1 265 ? 3.572 -5.688 -4.422 1 90.62 265 ALA A CA 1
ATOM 2108 C C . ALA A 1 265 ? 4.918 -6 -3.775 1 90.62 265 ALA A C 1
ATOM 2110 O O . ALA A 1 265 ? 5.902 -5.293 -4 1 90.62 265 ALA A O 1
ATOM 2111 N N . LEU A 1 266 ? 4.949 -7.035 -3.016 1 91.75 266 LEU A N 1
ATOM 2112 C CA . LEU A 1 266 ? 6.18 -7.41 -2.328 1 91.75 266 LEU A CA 1
ATOM 2113 C C . LEU A 1 266 ? 7.27 -7.781 -3.326 1 91.75 266 LEU A C 1
ATOM 2115 O O . LEU A 1 266 ? 8.438 -7.453 -3.123 1 91.75 266 LEU A O 1
ATOM 2119 N N . TRP A 1 267 ? 6.91 -8.461 -4.387 1 89.81 267 TRP A N 1
ATOM 2120 C CA . TRP A 1 267 ? 7.879 -8.812 -5.418 1 89.81 267 TRP A CA 1
ATOM 2121 C C . TRP A 1 267 ? 8.438 -7.559 -6.086 1 89.81 267 TRP A C 1
ATOM 2123 O O . TRP A 1 267 ? 9.648 -7.461 -6.328 1 89.81 267 TRP A O 1
ATOM 213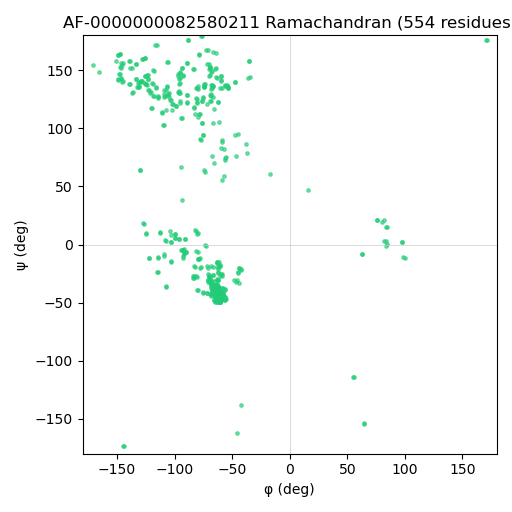3 N N . THR A 1 268 ? 7.555 -6.648 -6.367 1 90.31 268 THR A N 1
ATOM 2134 C CA . THR A 1 268 ? 7.977 -5.379 -6.945 1 90.31 268 THR A CA 1
ATOM 2135 C C . THR A 1 268 ? 9.016 -4.695 -6.055 1 90.31 268 THR A C 1
ATOM 2137 O O . THR A 1 268 ? 10.031 -4.199 -6.543 1 90.31 268 THR A O 1
ATOM 2140 N N . LEU A 1 269 ? 8.781 -4.66 -4.793 1 94.25 269 LEU A N 1
ATOM 2141 C CA . LEU A 1 269 ? 9.703 -4.051 -3.842 1 94.25 269 LEU A CA 1
ATOM 2142 C C . LEU A 1 269 ? 11.031 -4.801 -3.812 1 94.25 269 LEU A C 1
ATOM 2144 O O . LEU A 1 269 ? 12.102 -4.188 -3.744 1 94.25 269 LEU A O 1
ATOM 2148 N N . ALA A 1 270 ? 10.953 -6.109 -3.893 1 93.88 270 ALA A N 1
ATOM 2149 C CA . ALA A 1 270 ? 12.18 -6.91 -3.91 1 93.88 270 ALA A CA 1
ATOM 2150 C C . ALA A 1 270 ? 13.008 -6.617 -5.156 1 93.88 270 ALA A C 1
ATOM 2152 O O . ALA A 1 270 ? 14.227 -6.465 -5.078 1 93.88 270 ALA A O 1
ATOM 2153 N N . GLU A 1 271 ? 12.352 -6.57 -6.254 1 93 271 GLU A N 1
ATOM 2154 C CA . GLU A 1 271 ? 13.055 -6.234 -7.488 1 93 271 GLU A CA 1
ATOM 2155 C C . GLU A 1 271 ? 13.664 -4.836 -7.418 1 93 271 GLU A C 1
ATOM 2157 O O . GLU A 1 271 ? 14.75 -4.602 -7.945 1 93 271 GLU A O 1
ATOM 2162 N N . GLY A 1 272 ? 12.914 -3.963 -6.809 1 93.62 272 GLY A N 1
ATOM 2163 C CA . GLY A 1 272 ? 13.461 -2.633 -6.59 1 93.62 272 GLY A CA 1
ATOM 2164 C C . GLY A 1 272 ? 14.734 -2.637 -5.762 1 93.62 272 GLY A C 1
ATOM 2165 O O . GLY A 1 272 ? 15.703 -1.964 -6.109 1 93.62 272 GLY A O 1
ATOM 2166 N N . MET A 1 273 ? 14.742 -3.363 -4.668 1 95.44 273 MET A N 1
ATOM 2167 C CA . MET A 1 273 ? 15.938 -3.502 -3.842 1 95.44 273 MET A CA 1
ATOM 2168 C C . MET A 1 273 ? 17.094 -4.074 -4.656 1 95.44 273 MET A C 1
ATOM 2170 O O . MET A 1 273 ? 18.234 -3.621 -4.52 1 95.44 273 MET A O 1
ATOM 2174 N N . GLN A 1 274 ? 16.766 -5.098 -5.488 1 95 274 GLN A N 1
ATOM 2175 C CA . GLN A 1 274 ? 17.781 -5.711 -6.336 1 95 274 GLN A CA 1
ATOM 2176 C C . GLN A 1 274 ? 18.422 -4.68 -7.262 1 95 274 GLN A C 1
ATOM 2178 O O . GLN A 1 274 ? 19.641 -4.637 -7.41 1 95 274 GLN A O 1
ATOM 2183 N N . LYS A 1 275 ? 17.594 -3.859 -7.852 1 93.88 275 LYS A N 1
ATOM 2184 C CA . LYS A 1 275 ? 18.078 -2.82 -8.758 1 93.88 275 LYS A CA 1
ATOM 2185 C C . LYS A 1 275 ? 18.969 -1.824 -8.023 1 93.88 275 LYS A C 1
ATOM 2187 O O . LYS A 1 275 ? 19.969 -1.355 -8.578 1 93.88 275 LYS A O 1
ATOM 2192 N N . LEU A 1 276 ? 18.609 -1.485 -6.797 1 93.94 276 LEU A N 1
ATOM 2193 C CA . LEU A 1 276 ? 19.375 -0.522 -6.012 1 93.94 276 LEU A CA 1
ATOM 2194 C C . LEU A 1 276 ? 20.734 -1.097 -5.617 1 93.94 276 LEU A C 1
ATOM 2196 O O . LEU A 1 276 ? 21.703 -0.357 -5.48 1 93.94 276 LEU A O 1
ATOM 2200 N N . LYS A 1 277 ? 20.781 -2.398 -5.465 1 93.56 277 LYS A N 1
ATOM 2201 C CA . LYS A 1 277 ? 22.016 -3.066 -5.047 1 93.56 277 LYS A CA 1
ATOM 2202 C C . LYS A 1 277 ? 22.953 -3.266 -6.23 1 93.56 277 LYS A C 1
ATOM 2204 O O . LYS A 1 277 ? 24.172 -3.393 -6.051 1 93.56 277 LYS A O 1
ATOM 2209 N N . THR A 1 278 ? 22.469 -3.371 -7.414 1 85.12 278 THR A N 1
ATOM 2210 C CA . THR A 1 278 ? 23.297 -3.682 -8.578 1 85.12 278 THR A CA 1
ATOM 2211 C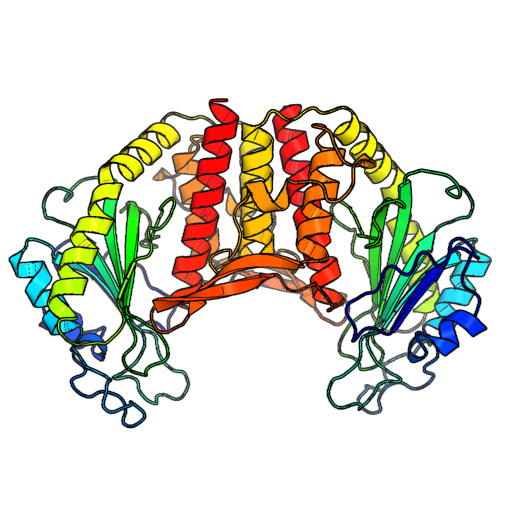 C . THR A 1 278 ? 23.562 -2.426 -9.406 1 85.12 278 THR A C 1
ATOM 2213 O O . THR A 1 278 ? 24.375 -2.445 -10.328 1 85.12 278 THR A O 1
ATOM 2216 N N . GLY A 1 279 ? 22.781 -1.296 -9.172 1 70.75 279 GLY A N 1
ATOM 2217 C CA . GLY A 1 279 ? 23.031 -0.066 -9.906 1 70.75 279 GLY A CA 1
ATOM 2218 C C . GLY A 1 279 ? 23.984 0.875 -9.195 1 70.75 279 GLY A C 1
ATOM 2219 O O . GLY A 1 279 ? 24.359 0.642 -8.047 1 70.75 279 GLY A O 1
ATOM 2220 N N . MET B 1 1 ? -4.57 39.5 -4.098 1 19.91 1 MET B N 1
ATOM 2221 C CA . MET B 1 1 ? -4.543 38.469 -3.078 1 19.91 1 MET B CA 1
ATOM 2222 C C . MET B 1 1 ? -4.469 37.062 -3.717 1 19.91 1 MET B C 1
ATOM 2224 O O . MET B 1 1 ? -5.418 36.625 -4.371 1 19.91 1 MET B O 1
ATOM 2228 N N . TYR B 1 2 ? -3.35 36.688 -4.188 1 21.59 2 TYR B N 1
ATOM 2229 C CA . TYR B 1 2 ? -3.008 35.531 -5.004 1 21.59 2 TYR B CA 1
ATOM 2230 C C . TYR B 1 2 ? -3.416 34.25 -4.312 1 21.59 2 TYR B C 1
ATOM 2232 O O . TYR B 1 2 ? -2.975 33.969 -3.195 1 21.59 2 TYR B O 1
ATOM 2240 N N . GLN B 1 3 ? -4.723 33.906 -4.453 1 25 3 GLN B N 1
ATOM 2241 C CA . GLN B 1 3 ? -5.434 32.75 -3.9 1 25 3 GLN B CA 1
ATOM 2242 C C . GLN B 1 3 ? -4.746 31.438 -4.289 1 25 3 GLN B C 1
ATOM 2244 O O . GLN B 1 3 ? -4.637 31.109 -5.477 1 25 3 GLN B O 1
ATOM 2249 N N . LEU B 1 4 ? -3.762 31.203 -3.693 1 27.03 4 LEU B N 1
ATOM 2250 C CA . LEU B 1 4 ? -3.092 29.938 -3.969 1 27.03 4 LEU B CA 1
ATOM 2251 C C . LEU B 1 4 ? -4.035 28.766 -3.734 1 27.03 4 LEU B C 1
ATOM 2253 O O . LEU B 1 4 ? -4.309 28.406 -2.588 1 27.03 4 LEU B O 1
ATOM 2257 N N . ALA B 1 5 ? -5.195 28.656 -4.418 1 29.58 5 ALA B N 1
ATOM 2258 C CA . ALA B 1 5 ? -6.309 27.75 -4.18 1 29.58 5 ALA B CA 1
ATOM 2259 C C . ALA B 1 5 ? -5.895 26.297 -4.43 1 29.58 5 ALA B C 1
ATOM 2261 O O . ALA B 1 5 ? -5.586 25.922 -5.566 1 29.58 5 ALA B O 1
ATOM 2262 N N . THR B 1 6 ? -5.141 25.734 -3.678 1 33.59 6 THR B N 1
ATOM 2263 C CA . THR B 1 6 ? -4.891 24.297 -3.775 1 33.59 6 THR B CA 1
ATOM 2264 C C . THR B 1 6 ? -6.188 23.516 -3.611 1 33.59 6 THR B C 1
ATOM 2266 O O . THR B 1 6 ? -6.895 23.672 -2.611 1 33.59 6 THR B O 1
ATOM 2269 N N . ARG B 1 7 ? -6.941 23.266 -4.715 1 34.59 7 ARG B N 1
ATOM 2270 C CA . ARG B 1 7 ? -8.312 22.75 -4.66 1 34.59 7 ARG B CA 1
ATOM 2271 C C . ARG B 1 7 ? -8.336 21.25 -4.391 1 34.59 7 ARG B C 1
ATOM 2273 O O . ARG B 1 7 ? -7.66 20.484 -5.082 1 34.59 7 ARG B O 1
ATOM 2280 N N . PHE B 1 8 ? -8.391 20.906 -3.141 1 40 8 PHE B N 1
ATOM 2281 C CA . PHE B 1 8 ? -8.914 19.562 -2.932 1 40 8 PHE B CA 1
ATOM 2282 C C . PHE B 1 8 ? -9.992 19.234 -3.959 1 40 8 PHE B C 1
ATOM 2284 O O . PHE B 1 8 ? -10.602 20.141 -4.539 1 40 8 PHE B O 1
ATOM 2291 N N . GLY B 1 9 ? -10.062 18.125 -4.371 1 41.53 9 GLY B N 1
ATOM 2292 C CA . GLY B 1 9 ? -11.109 17.812 -5.332 1 41.53 9 GLY B CA 1
ATOM 2293 C C . GLY B 1 9 ? -12.398 18.562 -5.074 1 41.53 9 GLY B C 1
ATOM 2294 O O . GLY B 1 9 ? -12.555 19.203 -4.027 1 41.53 9 GLY B O 1
ATOM 2295 N N . ARG B 1 10 ? -13.25 18.719 -6.105 1 44.88 10 ARG B N 1
ATOM 2296 C CA . ARG B 1 10 ? -14.492 19.484 -6.176 1 44.88 10 ARG B CA 1
ATOM 2297 C C . ARG B 1 10 ? -15.336 19.266 -4.926 1 44.88 10 ARG B C 1
ATOM 2299 O O . ARG B 1 10 ? -16.094 20.141 -4.523 1 44.88 10 ARG B O 1
ATOM 2306 N N . ASN B 1 11 ? -15.008 18.156 -4.262 1 45.16 11 ASN B N 1
ATOM 2307 C CA . ASN B 1 11 ? -15.977 17.859 -3.207 1 45.16 11 ASN B CA 1
ATOM 2308 C C . ASN B 1 11 ? -15.422 18.219 -1.83 1 45.16 11 ASN B C 1
ATOM 2310 O O . ASN B 1 11 ? -15.867 17.688 -0.817 1 45.16 11 ASN B O 1
ATOM 2314 N N . ALA B 1 12 ? -14.305 18.938 -1.712 1 57.22 12 ALA B N 1
ATOM 2315 C CA . ALA B 1 12 ? -13.844 19.375 -0.394 1 57.22 12 ALA B CA 1
ATOM 2316 C C . ALA B 1 12 ? -13.906 20.891 -0.266 1 57.22 12 ALA B C 1
ATOM 2318 O O . ALA B 1 12 ? -13.578 21.625 -1.209 1 57.22 12 ALA B O 1
ATOM 2319 N N . HIS B 1 13 ? -14.555 21.359 0.783 1 70.81 13 HIS B N 1
ATOM 2320 C CA . HIS B 1 13 ? -14.461 22.781 1.123 1 70.81 13 HIS B CA 1
ATOM 2321 C C . HIS B 1 13 ? -13.117 23.109 1.769 1 70.81 13 HIS B C 1
ATOM 2323 O O . HIS B 1 13 ? -12.852 22.688 2.896 1 70.81 13 HIS B O 1
ATOM 2329 N N . GLN B 1 14 ? -12.227 23.5 1.07 1 73.19 14 GLN B N 1
ATOM 2330 C CA . GLN B 1 14 ? -10.883 23.766 1.579 1 73.19 14 GLN B CA 1
ATOM 2331 C C . GLN B 1 14 ? -10.508 25.234 1.408 1 73.19 14 GLN B C 1
ATOM 2333 O O . GLN B 1 14 ? -11.094 25.938 0.587 1 73.19 14 GLN B O 1
ATOM 2338 N N . ILE B 1 15 ? -9.648 25.766 2.354 1 71.06 15 ILE B N 1
ATOM 2339 C CA . ILE B 1 15 ? -9.102 27.109 2.279 1 71.06 15 ILE B CA 1
ATOM 2340 C C . ILE B 1 15 ? -7.617 27.078 2.627 1 71.06 15 ILE B C 1
ATOM 2342 O O . ILE B 1 15 ? -7.195 26.344 3.516 1 71.06 15 ILE B O 1
ATOM 2346 N N . THR B 1 16 ? -6.859 27.703 1.791 1 74.19 16 THR B N 1
ATOM 2347 C CA . THR B 1 16 ? -5.441 27.906 2.051 1 74.19 16 THR B CA 1
ATOM 2348 C C . THR B 1 16 ? -5.113 29.391 2.098 1 74.19 16 THR B C 1
ATOM 2350 O O . THR B 1 16 ? -5.703 30.188 1.357 1 74.19 16 THR B O 1
ATOM 2353 N N . GLY B 1 17 ? -4.211 29.828 3.111 1 67.94 17 GLY B N 1
ATOM 2354 C CA . GLY B 1 17 ? -3.848 31.234 3.201 1 67.94 17 GLY B CA 1
ATOM 2355 C C . GLY B 1 17 ? -2.352 31.469 3.32 1 67.94 17 GLY B C 1
ATOM 2356 O O . GLY B 1 17 ? -1.648 30.672 3.949 1 67.94 17 GLY B O 1
ATOM 2357 N N . ARG B 1 18 ? -1.851 32.5 2.605 1 71.06 18 ARG B N 1
ATOM 2358 C CA . ARG B 1 18 ? -0.494 32.969 2.848 1 71.06 18 ARG B CA 1
ATOM 2359 C C . ARG B 1 18 ? -0.394 33.656 4.199 1 71.06 18 ARG B C 1
ATOM 2361 O O . ARG B 1 18 ? 0.682 33.719 4.801 1 71.06 18 ARG B O 1
ATOM 2368 N N . GLU B 1 19 ? -1.524 34.188 4.559 1 79.75 19 GLU B N 1
ATOM 2369 C CA . GLU B 1 19 ? -1.682 34.75 5.891 1 79.75 19 GLU B CA 1
ATOM 2370 C C . GLU B 1 19 ? -2.523 33.844 6.785 1 79.75 19 GLU B C 1
ATOM 2372 O O . GLU B 1 19 ? -3.268 33 6.293 1 79.75 19 GLU B O 1
ATOM 2377 N N . PRO B 1 20 ? -2.301 34.031 8.102 1 87.88 20 PRO B N 1
ATOM 2378 C CA . PRO B 1 20 ? -3.111 33.219 9.008 1 87.88 20 PRO B CA 1
ATOM 2379 C C . PRO B 1 20 ? -4.609 33.344 8.727 1 87.88 20 PRO B C 1
ATOM 2381 O O . PRO B 1 20 ? -5.109 34.438 8.484 1 87.88 20 PRO B O 1
ATOM 2384 N N . LEU B 1 21 ? -5.277 32.25 8.727 1 89.75 21 LEU B N 1
ATOM 2385 C CA . LEU B 1 21 ? -6.719 32.219 8.508 1 89.75 21 LEU B CA 1
ATOM 2386 C C . LEU B 1 21 ? -7.469 32.688 9.742 1 89.75 21 LEU B C 1
ATOM 2388 O O . LEU B 1 21 ? -7.23 32.188 10.852 1 89.75 21 LEU B O 1
ATOM 2392 N N . ASP B 1 22 ? -8.344 33.688 9.547 1 93 22 ASP B N 1
ATOM 2393 C CA . ASP B 1 22 ? -9.141 34.156 10.68 1 93 22 ASP B CA 1
ATOM 2394 C C . ASP B 1 22 ? -10.43 33.344 10.805 1 93 22 ASP B C 1
ATOM 2396 O O . ASP B 1 22 ? -10.688 32.438 10.008 1 93 22 ASP B O 1
ATOM 2400 N N . ASN B 1 23 ? -11.211 33.625 11.875 1 94.12 23 ASN B N 1
ATOM 2401 C CA . ASN B 1 23 ? -12.398 32.812 12.164 1 94.12 23 ASN B CA 1
ATOM 2402 C C . ASN B 1 23 ? -13.461 33 11.086 1 94.12 23 ASN B C 1
ATOM 2404 O O . ASN B 1 23 ? -14.219 32.062 10.812 1 94.12 23 ASN B O 1
ATOM 2408 N N . GLU B 1 24 ? -13.547 34.156 10.492 1 91.88 24 GLU B N 1
ATOM 2409 C CA . GLU B 1 24 ? -14.508 34.344 9.414 1 91.88 24 GLU B CA 1
ATOM 2410 C C . GLU B 1 24 ? -14.211 33.438 8.227 1 91.88 24 GLU B C 1
ATOM 2412 O O . GLU B 1 24 ? -15.109 32.781 7.699 1 91.88 24 GLU B O 1
ATOM 2417 N N . ALA B 1 25 ? -12.938 33.438 7.867 1 90.12 25 ALA B N 1
ATOM 2418 C CA . ALA B 1 25 ? -12.508 32.594 6.77 1 90.12 25 ALA B CA 1
ATOM 2419 C C . ALA B 1 25 ? -12.766 31.125 7.098 1 90.12 25 ALA B C 1
ATOM 2421 O O . ALA B 1 25 ? -13.273 30.375 6.258 1 90.12 25 ALA B O 1
ATOM 2422 N N . LEU B 1 26 ? -12.375 30.672 8.305 1 91.75 26 LEU B N 1
ATOM 2423 C CA . LEU B 1 26 ? -12.562 29.297 8.727 1 91.75 26 LEU B CA 1
ATOM 2424 C C . LEU B 1 26 ? -14.039 28.922 8.734 1 91.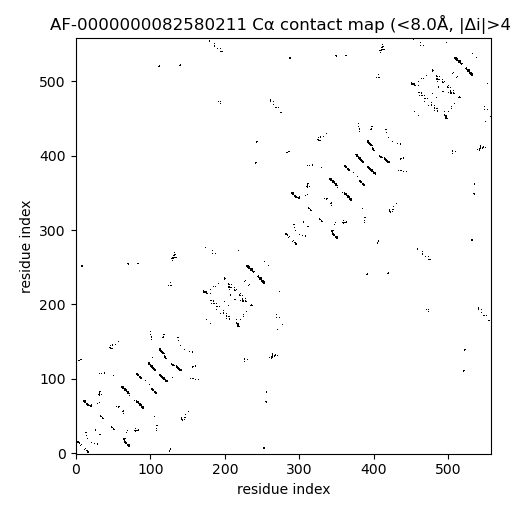75 26 LEU B C 1
ATOM 2426 O O . LEU B 1 26 ? -14.422 27.844 8.273 1 91.75 26 LEU B O 1
ATOM 2430 N N . TYR B 1 27 ? -14.891 29.828 9.195 1 90 27 TYR B N 1
ATOM 2431 C CA . TYR B 1 27 ? -16.328 29.562 9.297 1 90 27 TYR B CA 1
ATOM 2432 C C . TYR B 1 27 ? -16.938 29.391 7.91 1 90 27 TYR B C 1
ATOM 2434 O O . TYR B 1 27 ? -17.797 28.531 7.707 1 90 27 TYR B O 1
ATOM 2442 N N . ARG B 1 28 ? -16.562 30.203 7.02 1 87.19 28 ARG B N 1
ATOM 2443 C CA . ARG B 1 28 ? -17.125 30.203 5.676 1 87.19 28 ARG B CA 1
ATOM 2444 C C . ARG B 1 28 ? -16.781 28.906 4.934 1 87.19 28 ARG B C 1
ATOM 2446 O O . ARG B 1 28 ? -17.609 28.375 4.188 1 87.19 28 ARG B O 1
ATOM 2453 N N . HIS B 1 29 ? -15.633 28.375 5.168 1 86.88 29 HIS B N 1
ATOM 2454 C CA . HIS B 1 29 ? -15.156 27.297 4.32 1 86.88 29 HIS B CA 1
ATOM 2455 C C . HIS B 1 29 ? -15.203 25.969 5.059 1 86.88 29 HIS B C 1
ATOM 2457 O O . HIS B 1 29 ? -15.375 24.906 4.438 1 86.88 29 HIS B O 1
ATOM 2463 N N . VAL B 1 30 ? -14.922 25.922 6.344 1 89.75 30 VAL B N 1
ATOM 2464 C CA . VAL B 1 30 ? -14.859 24.703 7.152 1 89.75 30 VAL B CA 1
ATOM 2465 C C . VAL B 1 30 ? -15.695 24.891 8.414 1 89.75 30 VAL B C 1
ATOM 2467 O O . VAL B 1 30 ? -15.172 24.828 9.531 1 89.75 30 VAL B O 1
ATOM 2470 N N . PRO B 1 31 ? -16.906 25.047 8.266 1 87.75 31 PRO B N 1
ATOM 2471 C CA . PRO B 1 31 ? -17.781 25.344 9.406 1 87.75 31 PRO B CA 1
ATOM 2472 C C . PRO B 1 31 ? -17.781 24.234 10.461 1 87.75 31 PRO B C 1
ATOM 2474 O O . PRO B 1 31 ? -18.141 24.484 11.617 1 87.75 31 PRO B O 1
ATOM 2477 N N . SER B 1 32 ? -17.391 23.062 10.195 1 86.5 32 SER B N 1
ATOM 2478 C CA . SER B 1 32 ? -17.391 21.953 11.148 1 86.5 32 SER B CA 1
ATOM 2479 C C . SER B 1 32 ? -16.453 22.234 12.32 1 86.5 32 SER B C 1
ATOM 2481 O O . SER B 1 32 ? -16.641 21.672 13.406 1 86.5 32 SER B O 1
ATOM 2483 N N . ILE B 1 33 ? -15.57 23.109 12.148 1 89 33 ILE B N 1
ATOM 2484 C CA . ILE B 1 33 ? -14.625 23.484 13.195 1 89 33 ILE B CA 1
ATOM 2485 C C . ILE B 1 33 ? -15.367 24.203 14.328 1 89 33 ILE B C 1
ATOM 2487 O O . ILE B 1 33 ? -14.906 24.219 15.469 1 89 33 ILE B O 1
ATOM 2491 N N . PHE B 1 34 ? -16.562 24.688 14.031 1 87.88 34 PHE B N 1
ATOM 2492 C CA . PHE B 1 34 ? -17.281 25.531 14.969 1 87.88 34 PHE B CA 1
ATOM 2493 C C . PHE B 1 34 ? -18.469 24.781 15.578 1 87.88 34 PHE B C 1
ATOM 2495 O O . PHE B 1 34 ? -19.234 25.328 16.359 1 87.88 34 PHE B O 1
ATOM 2502 N N . ALA B 1 35 ? -18.547 23.562 15.203 1 82.25 35 ALA B N 1
ATOM 2503 C CA . ALA B 1 35 ? -19.656 22.781 15.734 1 82.25 35 ALA B CA 1
ATOM 2504 C C . ALA B 1 35 ? -19.625 22.734 17.25 1 82.25 35 ALA B C 1
ATOM 2506 O O . ALA B 1 35 ? -18.562 22.516 17.844 1 82.25 35 ALA B O 1
ATOM 2507 N N . ARG B 1 36 ? -20.812 22.953 17.969 1 73.06 36 ARG B N 1
ATOM 2508 C CA . ARG B 1 36 ? -20.844 23.094 19.422 1 73.06 36 ARG B CA 1
ATOM 2509 C C . ARG B 1 36 ? -21.484 21.875 20.078 1 73.06 36 ARG B C 1
ATOM 2511 O O . ARG B 1 36 ? -21.562 21.781 21.297 1 73.06 36 ARG B O 1
ATOM 2518 N N . GLU B 1 37 ? -22.078 20.984 19.359 1 64.94 37 GLU B N 1
ATOM 2519 C CA . GLU B 1 37 ? -22.719 19.844 19.984 1 64.94 37 GLU B CA 1
ATOM 2520 C C . GLU B 1 37 ? -22.141 18.531 19.453 1 64.94 37 GLU B C 1
ATOM 2522 O O . GLU B 1 37 ? -21.734 18.438 18.297 1 64.94 37 GLU B O 1
ATOM 2527 N N . ALA B 1 38 ? -21.891 17.781 20.547 1 61.59 38 ALA B N 1
ATOM 2528 C CA . ALA B 1 38 ? -21.547 16.422 20.172 1 61.59 38 ALA B CA 1
ATOM 2529 C C . ALA B 1 38 ? -22.719 15.727 19.469 1 61.59 38 ALA B C 1
ATOM 2531 O O . ALA B 1 38 ? -23.875 16.094 19.672 1 61.59 38 ALA B O 1
ATOM 2532 N N . HIS B 1 39 ? -22.438 14.945 18.531 1 58.78 39 HIS B N 1
ATOM 2533 C CA . HIS B 1 39 ? -23.547 14.156 18.016 1 58.78 39 HIS B CA 1
ATOM 2534 C C . HIS B 1 39 ? -24.25 13.391 19.125 1 58.78 39 HIS B C 1
ATOM 2536 O O . HIS B 1 39 ? -23.625 13.008 20.109 1 58.78 39 HIS B O 1
ATOM 2542 N N . ASP B 1 40 ? -25.531 13.367 19.203 1 55.62 40 ASP B N 1
ATOM 2543 C CA . ASP B 1 40 ? -26.406 12.789 20.219 1 55.62 40 ASP B CA 1
ATOM 2544 C C . ASP B 1 40 ? -25.938 11.391 20.609 1 55.62 40 ASP B C 1
ATOM 2546 O O . ASP B 1 40 ? -26.25 10.914 21.703 1 55.62 40 ASP B O 1
ATOM 2550 N N . SER B 1 41 ? -25.25 10.734 19.828 1 52.31 41 SER B N 1
ATOM 2551 C CA . SER B 1 41 ? -24.953 9.328 20.078 1 52.31 41 SER B CA 1
ATOM 2552 C C . SER B 1 41 ? -23.797 9.195 21.078 1 52.31 41 SER B C 1
ATOM 2554 O O . SER B 1 41 ? -23.406 8.078 21.438 1 52.31 41 SER B O 1
ATOM 2556 N N . ARG B 1 42 ? -23.438 10.328 21.656 1 60.28 42 ARG B N 1
ATOM 2557 C CA . ARG B 1 42 ? -22.203 10.18 22.422 1 60.28 42 ARG B CA 1
ATOM 2558 C C . ARG B 1 42 ? -22.5 9.945 23.891 1 60.28 42 ARG B C 1
ATOM 2560 O O . ARG B 1 42 ? -23.578 10.312 24.391 1 60.28 42 ARG B O 1
ATOM 2567 N N . SER B 1 43 ? -21.625 9.109 24.516 1 59.25 43 SER B N 1
ATOM 2568 C CA . SER B 1 43 ? -21.766 8.734 25.922 1 59.25 43 SER B CA 1
ATOM 2569 C C . SER B 1 43 ? -21.609 9.945 26.828 1 59.25 43 SER B C 1
ATOM 2571 O O . SER B 1 43 ? -21.156 11 26.406 1 59.25 43 SER B O 1
ATOM 2573 N N . ASP B 1 44 ? -22.016 9.852 28.125 1 58.84 44 ASP B N 1
ATOM 2574 C CA . ASP B 1 44 ? -21.891 10.875 29.156 1 58.84 44 ASP B CA 1
ATOM 2575 C C . ASP B 1 44 ? -20.422 11.234 29.391 1 58.84 44 ASP B C 1
ATOM 2577 O O . ASP B 1 44 ? -20.125 12.312 29.906 1 58.84 44 ASP B O 1
ATOM 2581 N N . ARG B 1 45 ? -19.609 10.422 28.969 1 58.41 45 ARG B N 1
ATOM 2582 C CA . ARG B 1 45 ? -18.188 10.648 29.234 1 58.41 45 ARG B CA 1
ATOM 2583 C C . ARG B 1 45 ? -17.547 11.453 28.125 1 58.41 45 ARG B C 1
ATOM 2585 O O . ARG B 1 45 ? -16.422 11.953 28.266 1 58.41 45 ARG B O 1
ATOM 2592 N N . TYR B 1 46 ? -18.406 11.633 27.125 1 63.94 46 TYR B N 1
ATOM 2593 C CA . TYR B 1 46 ? -17.875 12.352 25.969 1 63.94 46 TYR B CA 1
ATOM 2594 C C . TYR B 1 46 ? -17.828 13.852 26.234 1 63.94 46 TYR B C 1
ATOM 2596 O O . TYR B 1 46 ? -18.844 14.469 26.547 1 63.94 46 TYR B O 1
ATOM 2604 N N . VAL B 1 47 ? -16.531 14.367 26.328 1 65 47 VAL B N 1
ATOM 2605 C CA . VAL B 1 47 ? -16.375 15.812 26.469 1 65 47 VAL B CA 1
ATOM 2606 C C . VAL B 1 47 ? -16.172 16.438 25.078 1 65 47 VAL B C 1
ATOM 2608 O O . VAL B 1 47 ? -15.164 16.188 24.422 1 65 47 VAL B O 1
ATOM 2611 N N . TYR B 1 48 ? -17.156 17.062 24.75 1 71.5 48 TYR B N 1
ATOM 2612 C CA . TYR B 1 48 ? -17.109 17.734 23.469 1 71.5 48 TYR B CA 1
ATOM 2613 C C . TYR B 1 48 ? -16.344 19.062 23.562 1 71.5 48 TYR B C 1
ATOM 2615 O O . TYR B 1 48 ? -16.594 19.859 24.484 1 71.5 48 TYR B O 1
ATOM 2623 N N . VAL B 1 49 ? -15.344 19.234 22.828 1 73.94 49 VAL B N 1
ATOM 2624 C CA . VAL B 1 49 ? -14.656 20.516 22.688 1 73.94 49 VAL B CA 1
ATOM 2625 C C . VAL B 1 49 ? -14.719 20.969 21.219 1 73.94 49 VAL B C 1
ATOM 2627 O O . VAL B 1 49 ? -14.227 20.281 20.328 1 73.94 49 VAL B O 1
ATOM 2630 N N . PRO B 1 50 ? -15.391 22.109 21.094 1 81.81 50 PRO B N 1
ATOM 2631 C CA . PRO B 1 50 ? -15.328 22.641 19.719 1 81.81 50 PRO B CA 1
ATOM 2632 C C . PRO B 1 50 ? -13.898 22.844 19.234 1 81.81 50 PRO B C 1
ATOM 2634 O O . PRO B 1 50 ? -13.055 23.344 19.969 1 81.81 50 PRO B O 1
ATOM 2637 N N . THR B 1 51 ? -13.609 22.453 18.016 1 87.81 51 THR B N 1
ATOM 2638 C CA . THR B 1 51 ? -12.258 22.562 17.469 1 87.81 51 THR B CA 1
ATOM 2639 C C . THR B 1 51 ? -11.789 24.016 17.484 1 87.81 51 THR B C 1
ATOM 2641 O O . THR B 1 51 ? -10.609 24.297 17.688 1 87.81 51 THR B O 1
ATOM 2644 N N . ILE B 1 52 ? -12.727 24.953 17.422 1 90.75 52 ILE B N 1
ATOM 2645 C CA . ILE B 1 52 ? -12.344 26.359 17.375 1 90.75 52 ILE B CA 1
ATOM 2646 C C . ILE B 1 52 ? -11.734 26.766 18.703 1 90.75 52 ILE B C 1
ATOM 2648 O O . ILE B 1 52 ? -10.844 27.625 18.75 1 90.75 52 ILE B O 1
ATOM 2652 N N . ASP B 1 53 ? -12.195 26.188 19.719 1 87.44 53 ASP B N 1
ATOM 2653 C CA . ASP B 1 53 ? -11.625 26.5 21.031 1 87.44 53 ASP B CA 1
ATOM 2654 C C . ASP B 1 53 ? -10.172 26.047 21.109 1 87.44 53 ASP B C 1
ATOM 2656 O O . ASP B 1 53 ? -9.344 26.719 21.719 1 87.44 53 ASP B O 1
ATOM 2660 N N . ILE B 1 54 ? -9.953 24.984 20.469 1 86 54 ILE B N 1
ATOM 2661 C CA . ILE B 1 54 ? -8.586 24.484 20.406 1 86 54 ILE B CA 1
ATOM 2662 C C . ILE B 1 54 ? -7.734 25.422 19.562 1 86 54 ILE B C 1
ATOM 2664 O O . ILE B 1 54 ? -6.613 25.766 19.938 1 86 54 ILE B O 1
ATOM 2668 N N . VAL B 1 55 ? -8.258 25.844 18.516 1 91.69 55 VAL B N 1
ATOM 2669 C CA . VAL B 1 55 ? -7.559 26.766 17.625 1 91.69 55 VAL B CA 1
ATOM 2670 C C . VAL B 1 55 ? -7.223 28.062 18.375 1 91.69 55 VAL B C 1
ATOM 2672 O O . VAL B 1 55 ? -6.098 28.562 18.297 1 91.69 55 VAL B O 1
ATOM 2675 N N . GLU B 1 56 ? -8.188 28.516 19.125 1 92.31 56 GLU B N 1
ATOM 2676 C CA . GLU B 1 56 ? -7.957 29.734 19.891 1 92.31 56 GLU B CA 1
ATOM 2677 C C . GLU B 1 56 ? -6.863 29.531 20.938 1 92.31 56 GLU B C 1
ATOM 2679 O O . GLU B 1 56 ? -6.039 30.422 21.156 1 92.31 56 GLU B O 1
ATOM 2684 N N . GLY B 1 57 ? -6.93 28.422 21.547 1 87.94 57 GLY B N 1
ATOM 2685 C CA . GLY B 1 57 ? -5.863 28.094 22.484 1 87.94 57 GLY B CA 1
ATOM 2686 C C . GLY B 1 57 ? -4.492 28.062 21.828 1 87.94 57 GLY B C 1
ATOM 2687 O O . GLY B 1 57 ? -3.518 28.562 22.391 1 87.94 57 GLY B O 1
ATOM 2688 N N . LEU B 1 58 ? -4.41 27.5 20.703 1 90.38 58 LEU B N 1
ATOM 2689 C CA . LEU B 1 58 ? -3.152 27.391 19.969 1 90.38 58 LEU B CA 1
ATOM 2690 C C . LEU B 1 58 ? -2.689 28.75 19.484 1 90.38 58 LEU B C 1
ATOM 2692 O O . LEU B 1 58 ? -1.493 29.047 19.5 1 90.38 58 LEU B O 1
ATOM 2696 N N . ARG B 1 59 ? -3.615 29.594 19.125 1 92.38 59 ARG B N 1
ATOM 2697 C CA . ARG B 1 59 ? -3.289 30.953 18.719 1 92.38 59 ARG B CA 1
ATOM 2698 C C . ARG B 1 59 ? -2.6 31.719 19.844 1 92.38 59 ARG B C 1
ATOM 2700 O O . ARG B 1 59 ? -1.648 32.469 19.609 1 92.38 59 ARG B O 1
ATOM 2707 N N . ARG B 1 60 ? -3.086 31.531 21 1 91.44 60 ARG B N 1
ATOM 2708 C CA . ARG B 1 60 ? -2.498 32.188 22.156 1 91.44 60 ARG B CA 1
ATOM 2709 C C . ARG B 1 60 ? -1.054 31.75 22.375 1 91.44 60 ARG B C 1
ATOM 2711 O O . ARG B 1 60 ? -0.258 32.469 22.969 1 91.44 60 ARG B O 1
ATOM 2718 N N . GLU B 1 61 ? -0.772 30.594 21.875 1 88.25 61 GLU B N 1
ATOM 2719 C CA . GLU B 1 61 ? 0.584 30.078 22 1 88.25 61 GLU B CA 1
ATOM 2720 C C . GLU B 1 61 ? 1.405 30.375 20.75 1 88.25 61 GLU B C 1
ATOM 2722 O O . GLU B 1 61 ? 2.506 29.844 20.578 1 88.25 61 GLU B O 1
ATOM 2727 N N . GLY B 1 62 ? 0.868 31.109 19.781 1 89 62 GLY B N 1
ATOM 2728 C CA . GLY B 1 62 ? 1.601 31.562 18.609 1 89 62 GLY B CA 1
ATOM 2729 C C . GLY B 1 62 ? 1.395 30.688 17.406 1 89 62 GLY B C 1
ATOM 2730 O O . GLY B 1 62 ? 2.018 30.891 16.359 1 89 62 GLY B O 1
ATOM 2731 N N . TRP B 1 63 ? 0.547 29.641 17.531 1 90.69 63 TRP B N 1
ATOM 2732 C CA . TRP B 1 63 ? 0.244 28.781 16.391 1 90.69 63 TRP B CA 1
ATOM 2733 C C . TRP B 1 63 ? -0.953 29.312 15.609 1 90.69 63 TRP B C 1
ATOM 2735 O O . TRP B 1 63 ? -2.02 29.547 16.172 1 90.69 63 TRP B O 1
ATOM 2745 N N . ASN B 1 64 ? -0.771 29.453 14.266 1 91.94 64 ASN B N 1
ATOM 2746 C CA . ASN B 1 64 ? -1.857 29.969 13.438 1 91.94 64 ASN B CA 1
ATOM 2747 C C . ASN B 1 64 ? -2.18 29.016 12.281 1 91.94 64 ASN B C 1
ATOM 2749 O O . ASN B 1 64 ? -1.275 28.438 11.688 1 91.94 64 ASN B O 1
ATOM 2753 N N . PRO B 1 65 ? -3.506 28.859 12.055 1 91.56 65 PRO B N 1
ATOM 2754 C CA . PRO B 1 65 ? -3.883 28.016 10.914 1 91.56 65 PRO B CA 1
ATOM 2755 C C . PRO B 1 65 ? -3.65 28.703 9.57 1 91.56 65 PRO B C 1
ATOM 2757 O O . PRO B 1 65 ? -3.957 29.891 9.414 1 91.56 65 PRO B O 1
ATOM 2760 N N . PHE B 1 66 ? -3.129 27.969 8.609 1 86.25 66 PHE B N 1
ATOM 2761 C CA . PHE B 1 66 ? -2.896 28.484 7.266 1 86.25 66 PHE B CA 1
ATOM 2762 C C . PHE B 1 66 ? -3.635 27.641 6.234 1 86.25 66 PHE B C 1
ATOM 2764 O O . PHE B 1 66 ? -3.701 28 5.059 1 86.25 66 PHE B O 1
ATOM 2771 N N . PHE B 1 67 ? -4.117 26.516 6.68 1 85.62 67 PHE B N 1
ATOM 2772 C CA . PHE B 1 67 ? -4.875 25.609 5.82 1 85.62 67 PHE B CA 1
ATOM 2773 C C . PHE B 1 67 ? -5.973 24.906 6.609 1 85.62 67 PHE B C 1
ATOM 2775 O O . PHE B 1 67 ? -5.773 24.547 7.77 1 85.62 67 PHE B O 1
ATOM 2782 N N . ALA B 1 68 ? -7.125 24.75 6.004 1 88.69 68 ALA B N 1
ATOM 2783 C CA . ALA B 1 68 ? -8.234 24.016 6.594 1 88.69 68 ALA B CA 1
ATOM 2784 C C . ALA B 1 68 ? -9.086 23.359 5.512 1 88.69 68 ALA B C 1
ATOM 2786 O O . ALA B 1 68 ? -9.289 23.922 4.438 1 88.69 68 ALA B O 1
ATOM 2787 N N . VAL B 1 69 ? -9.531 22.141 5.836 1 87.12 69 VAL B N 1
ATOM 2788 C CA . VAL B 1 69 ? -10.391 21.422 4.895 1 87.12 69 VAL B CA 1
ATOM 2789 C C . VAL B 1 69 ? -11.398 20.578 5.664 1 87.12 69 VAL B C 1
ATOM 2791 O O . VAL B 1 69 ? -11.109 20.109 6.773 1 87.12 69 VAL B O 1
ATOM 2794 N N . GLN B 1 70 ? -12.57 20.484 5.191 1 87.69 70 GLN B N 1
ATOM 2795 C CA . GLN B 1 70 ? -13.555 19.562 5.762 1 87.69 70 GLN B CA 1
ATOM 2796 C C . GLN B 1 70 ? -14.117 18.641 4.691 1 87.69 70 GLN B C 1
ATOM 2798 O O . GLN B 1 70 ? -14.25 19.031 3.527 1 87.69 70 GLN B O 1
ATOM 2803 N N . SER B 1 71 ? -14.375 17.422 5.117 1 83.44 71 SER B N 1
ATOM 2804 C CA . SER B 1 71 ? -15.016 16.453 4.227 1 83.44 71 SER B CA 1
ATOM 2805 C C . SER B 1 71 ? -16.453 16.859 3.914 1 83.44 71 SER B C 1
ATOM 2807 O O . SER B 1 71 ? -17.078 17.609 4.672 1 83.44 71 SER B O 1
ATOM 2809 N N . VAL B 1 72 ? -16.906 16.5 2.723 1 77.88 72 VAL B N 1
ATOM 2810 C CA . VAL B 1 72 ? -18.297 16.75 2.344 1 77.88 72 VAL B CA 1
ATOM 2811 C C . VAL B 1 72 ? -19.047 15.414 2.266 1 77.88 72 VAL B C 1
ATOM 2813 O O . VAL B 1 72 ? -18.859 14.648 1.322 1 77.88 72 VAL B O 1
ATOM 2816 N N . PRO B 1 73 ? -19.844 15.195 3.336 1 68.5 73 PRO B N 1
ATOM 2817 C CA . PRO B 1 73 ? -20.594 13.938 3.301 1 68.5 73 PRO B CA 1
ATOM 2818 C C . PRO B 1 73 ? -21.516 13.828 2.09 1 68.5 73 PRO B C 1
ATOM 2820 O O . PRO B 1 73 ? -22.062 14.836 1.641 1 68.5 73 PRO B O 1
ATOM 2823 N N . ARG B 1 74 ? -21.578 12.703 1.556 1 63.06 74 ARG B N 1
ATOM 2824 C CA . ARG B 1 74 ? -22.391 12.445 0.376 1 63.06 74 ARG B CA 1
ATOM 2825 C C . ARG B 1 74 ? -23.875 12.703 0.668 1 63.06 74 ARG B C 1
ATOM 2827 O O . ARG B 1 74 ? -24.594 13.219 -0.183 1 63.06 74 ARG B O 1
ATOM 2834 N N . ASP B 1 75 ? -24.312 12.25 1.74 1 63.75 75 ASP B N 1
ATOM 2835 C CA . ASP B 1 75 ? -25.734 12.359 2.047 1 63.75 75 ASP B CA 1
ATOM 2836 C C . ASP B 1 75 ? -26.078 13.742 2.605 1 63.75 75 ASP B C 1
ATOM 2838 O O . ASP B 1 75 ? -27.219 14.008 2.977 1 63.75 75 ASP B O 1
ATOM 2842 N N . GLY B 1 76 ? -25.25 14.609 2.523 1 61.31 76 GLY B N 1
ATOM 2843 C CA . GLY B 1 76 ? -25.484 15.961 3 1 61.31 76 GLY B CA 1
ATOM 2844 C C . GLY B 1 76 ? -25.734 16.031 4.496 1 61.31 76 GLY B C 1
ATOM 2845 O O . GLY B 1 76 ? -25.781 17.125 5.07 1 61.31 76 GLY B O 1
ATOM 2846 N N . SER B 1 77 ? -25.859 14.891 5.078 1 59.66 77 SER B N 1
ATOM 2847 C CA . SER B 1 77 ? -26.141 14.875 6.508 1 59.66 77 SER B CA 1
ATOM 2848 C C . SER B 1 77 ? -24.875 15.117 7.324 1 59.66 77 SER B C 1
ATOM 2850 O O . SER B 1 77 ? -23.766 14.898 6.832 1 59.66 77 SER B O 1
ATOM 2852 N N . ARG B 1 78 ? -24.953 15.922 8.242 1 62.81 78 ARG B N 1
ATOM 2853 C CA . ARG B 1 78 ? -23.953 16.094 9.289 1 62.81 78 ARG B CA 1
ATOM 2854 C C . ARG B 1 78 ? -22.797 16.969 8.812 1 62.81 78 ARG B C 1
ATOM 2856 O O . ARG B 1 78 ? -21.672 16.844 9.297 1 62.81 78 ARG B O 1
ATOM 2863 N N . HIS B 1 79 ? -23.094 17.766 7.762 1 63.53 79 HIS B N 1
ATOM 2864 C CA . HIS B 1 79 ? -22.094 18.688 7.234 1 63.53 79 HIS B CA 1
ATOM 2865 C C . HIS B 1 79 ? -21.438 19.5 8.352 1 63.53 79 HIS B C 1
ATOM 2867 O O . HIS B 1 79 ? -20.234 19.734 8.32 1 63.53 79 HIS B O 1
ATOM 2873 N N . GLY B 1 80 ? -22.188 19.703 9.289 1 64.81 80 GLY B N 1
ATOM 2874 C CA . GLY B 1 80 ? -21.672 20.531 10.383 1 64.81 80 GLY B CA 1
ATOM 2875 C C . GLY B 1 80 ? -20.797 19.75 11.352 1 64.81 80 GLY B C 1
ATOM 2876 O O . GLY B 1 80 ? -20.125 20.344 12.188 1 64.81 80 GLY B O 1
ATOM 2877 N N . HIS B 1 81 ? -20.688 18.438 11.188 1 73.25 81 HIS B N 1
ATOM 2878 C CA . HIS B 1 81 ? -19.906 17.609 12.094 1 73.25 81 HIS B CA 1
ATOM 2879 C C . HIS B 1 81 ? -18.891 16.75 11.328 1 73.25 81 HIS B C 1
ATOM 2881 O O . HIS B 1 81 ? -18.344 15.789 11.875 1 73.25 81 HIS B O 1
ATOM 2887 N N . ALA B 1 82 ? -18.703 17.25 10.117 1 80.69 82 ALA B N 1
ATOM 2888 C CA . ALA B 1 82 ? -17.875 16.469 9.211 1 80.69 82 ALA B CA 1
ATOM 2889 C C . ALA B 1 82 ? -16.406 16.484 9.656 1 80.69 82 ALA B C 1
ATOM 2891 O O . ALA B 1 82 ? -15.969 17.438 10.305 1 80.69 82 ALA B O 1
ATOM 2892 N N . LYS B 1 83 ? -15.711 15.508 9.367 1 86.44 83 LYS B N 1
ATOM 2893 C CA . LYS B 1 83 ? -14.273 15.445 9.602 1 86.44 83 LYS B CA 1
ATOM 2894 C C . LYS B 1 83 ? -13.562 16.625 8.961 1 86.44 83 LYS B C 1
ATOM 2896 O O . LYS B 1 83 ? -13.883 17.031 7.84 1 86.44 83 LYS B O 1
ATOM 2901 N N . HIS B 1 84 ? -12.602 17.203 9.711 1 88 84 HIS B N 1
ATOM 2902 C CA . HIS B 1 84 ? -11.852 18.344 9.195 1 88 84 HIS B CA 1
ATOM 2903 C C . HIS B 1 84 ? -10.383 18.25 9.57 1 88 84 HIS B C 1
ATOM 2905 O O . HIS B 1 84 ? -10.008 17.5 10.477 1 88 84 HIS B O 1
ATOM 2911 N N . MET B 1 85 ? -9.609 18.938 8.805 1 88.62 85 MET B N 1
ATOM 2912 C CA . MET B 1 85 ? -8.164 18.969 8.984 1 88.62 85 MET B CA 1
ATOM 2913 C C . MET B 1 85 ? -7.652 20.406 8.953 1 88.62 85 MET B C 1
ATOM 2915 O O . MET B 1 85 ? -8.109 21.219 8.148 1 88.62 85 MET B O 1
ATOM 2919 N N . LEU B 1 86 ? -6.742 20.703 9.922 1 89.75 86 LEU B N 1
ATOM 2920 C CA . LEU B 1 86 ? -6.082 22 9.977 1 89.75 86 LEU B CA 1
ATOM 2921 C C . LEU B 1 86 ? -4.562 21.844 9.945 1 89.75 86 LEU B C 1
ATOM 2923 O O . LEU B 1 86 ? -4.023 20.891 10.5 1 89.75 86 LEU B O 1
ATOM 2927 N N . ARG B 1 87 ? -3.908 22.734 9.281 1 88.56 87 ARG B N 1
ATOM 2928 C CA . ARG B 1 87 ? -2.455 22.859 9.328 1 88.56 87 ARG B CA 1
ATOM 2929 C C . ARG B 1 87 ? -2.035 24.172 9.953 1 88.56 87 ARG B C 1
ATOM 2931 O O . ARG B 1 87 ? -2.5 25.234 9.539 1 88.56 87 ARG B O 1
ATOM 2938 N N . LEU B 1 88 ? -1.189 24.047 10.953 1 89.44 88 LEU B N 1
ATOM 2939 C CA . LEU B 1 88 ? -0.792 25.219 11.719 1 89.44 88 LEU B CA 1
ATOM 2940 C C . LEU B 1 88 ? 0.725 25.375 11.727 1 89.44 88 LEU B C 1
ATOM 2942 O O . LEU B 1 88 ? 1.457 24.391 11.688 1 89.44 88 LEU B O 1
ATOM 2946 N N . ARG B 1 89 ? 1.164 26.547 11.734 1 87.62 89 ARG B N 1
ATOM 2947 C CA . ARG B 1 89 ? 2.58 26.828 11.93 1 87.62 89 ARG B CA 1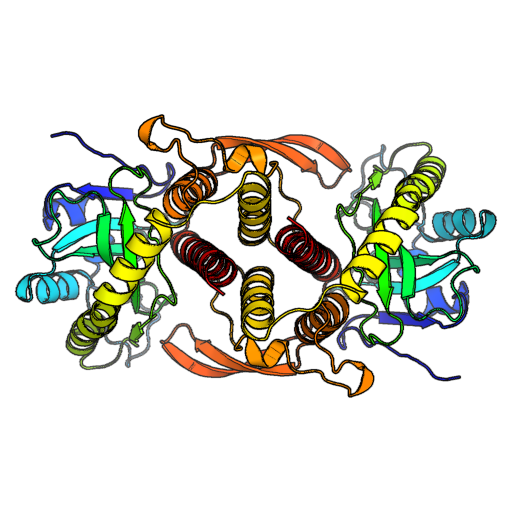
ATOM 2948 C C . ARG B 1 89 ? 2.773 28.156 12.672 1 87.62 89 ARG B C 1
ATOM 2950 O O . ARG B 1 89 ? 1.827 28.922 12.828 1 87.62 89 ARG B O 1
ATOM 2957 N N . ARG B 1 90 ? 3.988 28.297 13.18 1 84.88 90 ARG B N 1
ATOM 2958 C CA . ARG B 1 90 ? 4.344 29.547 13.859 1 84.88 90 ARG B CA 1
ATOM 2959 C C . ARG B 1 90 ? 4.988 30.531 12.891 1 84.88 90 ARG B C 1
ATOM 2961 O O . ARG B 1 90 ? 5.402 30.156 11.797 1 84.88 90 ARG B O 1
ATOM 2968 N N . ASP B 1 91 ? 4.785 31.844 13 1 69.62 91 ASP B N 1
ATOM 2969 C CA . ASP B 1 91 ? 5.191 32.938 12.125 1 69.62 91 ASP B CA 1
ATOM 2970 C C . ASP B 1 91 ? 6.625 32.75 11.633 1 69.62 91 ASP B C 1
ATOM 2972 O O . ASP B 1 91 ? 6.969 33.188 10.523 1 69.62 91 ASP B O 1
ATOM 2976 N N . GLY B 1 92 ? 7.445 32.031 12.203 1 59.53 92 GLY B N 1
ATOM 2977 C CA . GLY B 1 92 ? 8.836 32.094 11.781 1 59.53 92 GLY B CA 1
ATOM 2978 C C . GLY B 1 92 ? 9.094 31.422 10.445 1 59.53 92 GLY B C 1
ATOM 2979 O O . GLY B 1 92 ? 10.188 31.531 9.891 1 59.53 92 GLY B O 1
ATOM 2980 N N . GLY B 1 93 ? 8.086 30.828 9.773 1 57.19 93 GLY B N 1
ATOM 2981 C CA . GLY B 1 93 ? 8.461 30.125 8.562 1 57.19 93 GLY B CA 1
ATOM 2982 C C . GLY B 1 93 ? 7.914 30.766 7.297 1 57.19 93 GLY B C 1
ATOM 2983 O O . GLY B 1 93 ? 7.992 30.188 6.215 1 57.19 93 GLY B O 1
ATOM 2984 N N . ILE B 1 94 ? 7.344 32 7.465 1 52.75 94 ILE B N 1
ATOM 2985 C CA . ILE B 1 94 ? 6.809 32.75 6.316 1 52.75 94 ILE B CA 1
ATOM 2986 C C . ILE B 1 94 ? 7.949 33.156 5.395 1 52.75 94 ILE B C 1
ATOM 2988 O O . ILE B 1 94 ? 8.953 33.719 5.852 1 52.75 94 ILE B O 1
ATOM 2992 N N . GLY B 1 95 ? 7.773 32.781 4.098 1 52.22 95 GLY B N 1
ATOM 2993 C CA . GLY B 1 95 ? 8.766 33.125 3.086 1 52.22 95 GLY B CA 1
ATOM 2994 C C . GLY B 1 95 ? 9.695 31.969 2.768 1 52.22 95 GLY B C 1
ATOM 2995 O O . GLY B 1 95 ? 10.445 32 1.785 1 52.22 95 GLY B O 1
ATOM 2996 N N . LYS B 1 96 ? 9.617 31 3.578 1 68.19 96 LYS B N 1
ATOM 2997 C CA . LYS B 1 96 ? 10.484 29.859 3.297 1 68.19 96 LYS B CA 1
ATOM 2998 C C . LYS B 1 96 ? 9.852 28.938 2.256 1 68.19 96 LYS B C 1
ATOM 3000 O O . LYS B 1 96 ? 8.656 29.031 1.97 1 68.19 96 LYS B O 1
ATOM 3005 N N . ALA B 1 97 ? 10.727 28.281 1.531 1 72.94 97 ALA B N 1
ATOM 3006 C CA . ALA B 1 97 ? 10.258 27.375 0.491 1 72.94 97 ALA B CA 1
ATOM 3007 C C . ALA B 1 97 ? 9.43 26.234 1.089 1 72.94 97 ALA B C 1
ATOM 3009 O O . ALA B 1 97 ? 8.531 25.703 0.435 1 72.94 97 ALA B O 1
ATOM 3010 N N . GLU B 1 98 ? 9.875 25.938 2.393 1 78.38 98 GLU B N 1
ATOM 3011 C CA . GLU B 1 98 ? 9.188 24.859 3.107 1 78.38 98 GLU B CA 1
ATOM 3012 C C . GLU B 1 98 ? 8.961 25.234 4.57 1 78.38 98 GLU B C 1
ATOM 3014 O O . GLU B 1 98 ? 9.656 26.094 5.113 1 78.38 98 GLU B O 1
ATOM 3019 N N . ALA B 1 99 ? 7.973 24.703 5.121 1 79.81 99 ALA B N 1
ATOM 3020 C CA . ALA B 1 99 ? 7.703 24.953 6.535 1 79.81 99 ALA B CA 1
ATOM 3021 C C . ALA B 1 99 ? 7.238 23.672 7.234 1 79.81 99 ALA B C 1
ATOM 3023 O O . ALA B 1 99 ? 6.473 22.891 6.664 1 79.81 99 ALA B O 1
ATOM 3024 N N . ALA B 1 100 ? 7.785 23.484 8.484 1 83.25 100 ALA B N 1
ATOM 3025 C CA . ALA B 1 100 ? 7.238 22.453 9.344 1 83.25 100 ALA B CA 1
ATOM 3026 C C . ALA B 1 100 ? 5.895 22.875 9.93 1 83.25 100 ALA B C 1
ATOM 3028 O O . ALA B 1 100 ? 5.715 24.031 10.32 1 83.25 100 ALA B O 1
ATOM 3029 N N . GLU B 1 101 ? 4.965 21.969 9.906 1 85.62 101 GLU B N 1
ATOM 3030 C CA . GLU B 1 101 ? 3.617 22.281 10.375 1 85.62 101 GLU B CA 1
ATOM 3031 C C . GLU B 1 101 ? 3.092 21.188 11.305 1 85.62 101 GLU B C 1
ATOM 3033 O O . GLU B 1 101 ? 3.568 20.047 11.266 1 85.62 101 GLU B O 1
ATOM 3038 N N . VAL B 1 102 ? 2.162 21.641 12.133 1 86.44 102 VAL B N 1
ATOM 3039 C CA . VAL B 1 102 ? 1.34 20.703 12.875 1 86.44 102 VAL B CA 1
ATOM 3040 C C . VAL B 1 102 ? 0.021 20.469 12.141 1 86.44 102 VAL B C 1
ATOM 3042 O O . VAL B 1 102 ? -0.639 21.422 11.727 1 86.44 102 VAL B O 1
ATOM 3045 N N . ILE B 1 103 ? -0.307 19.266 11.977 1 86.44 103 ILE B N 1
ATOM 3046 C CA . ILE B 1 103 ? -1.56 18.891 11.328 1 86.44 103 ILE B CA 1
ATOM 3047 C C . ILE B 1 103 ? -2.531 18.328 12.359 1 86.44 103 ILE B C 1
ATOM 3049 O O . ILE B 1 103 ? -2.174 17.438 13.133 1 86.44 103 ILE B O 1
ATOM 3053 N N . ILE B 1 104 ? -3.695 18.859 12.367 1 86.62 104 ILE B N 1
ATOM 3054 C CA . ILE B 1 104 ? -4.727 18.391 13.281 1 86.62 104 ILE B CA 1
ATOM 3055 C C . ILE B 1 104 ? -5.91 17.844 12.492 1 86.62 104 ILE B C 1
ATOM 3057 O O . ILE B 1 104 ? -6.398 18.5 11.562 1 86.62 104 ILE B O 1
ATOM 3061 N N . VAL B 1 105 ? -6.309 16.656 12.812 1 85.5 105 VAL B N 1
ATOM 3062 C CA . VAL B 1 105 ? -7.488 16.047 12.219 1 85.5 105 VAL B CA 1
ATOM 3063 C C . VAL B 1 105 ? -8.5 15.703 13.305 1 85.5 105 VAL B C 1
ATOM 3065 O O . VAL B 1 105 ? -8.133 15.172 14.359 1 85.5 105 VAL B O 1
ATOM 3068 N N . ASN B 1 106 ? -9.75 16.109 13.07 1 82.12 106 ASN B N 1
ATOM 3069 C CA . ASN B 1 106 ? -10.812 15.828 14.031 1 82.12 106 ASN B CA 1
ATOM 3070 C C . ASN B 1 106 ? -12.148 15.602 13.336 1 82.12 106 ASN B C 1
ATOM 3072 O O . ASN B 1 106 ? -12.32 15.984 12.172 1 82.12 106 ASN B O 1
ATOM 3076 N N . SER B 1 107 ? -12.938 14.828 14.008 1 79.25 107 SER B N 1
ATOM 3077 C CA . SER B 1 107 ? -14.336 14.695 13.602 1 79.25 107 SER B CA 1
ATOM 3078 C C . SER B 1 107 ? -15.273 14.812 14.797 1 79.25 107 SER B C 1
ATOM 3080 O O . SER B 1 107 ? -14.945 14.359 15.898 1 79.25 107 SER B O 1
ATOM 3082 N N . HIS B 1 108 ? -16.375 15.438 14.594 1 74.69 108 HIS B N 1
ATOM 3083 C CA . HIS B 1 108 ? -17.312 15.609 15.688 1 74.69 108 HIS B CA 1
ATOM 3084 C C . HIS B 1 108 ? -18.438 14.586 15.609 1 74.69 108 HIS B C 1
ATOM 3086 O O . HIS B 1 108 ? -19.391 14.633 16.391 1 74.69 108 HIS B O 1
ATOM 3092 N N . ASP B 1 109 ? -18.359 13.734 14.758 1 69 109 ASP B N 1
ATOM 3093 C CA . ASP B 1 109 ? -19.406 12.734 14.633 1 69 109 ASP B CA 1
ATOM 3094 C C . ASP B 1 109 ? -19.016 11.422 15.297 1 69 109 ASP B C 1
ATOM 3096 O O . ASP B 1 109 ? -19.703 10.414 15.156 1 69 109 ASP B O 1
ATOM 3100 N N . GLY B 1 110 ? -17.922 11.398 16.031 1 64.31 110 GLY B N 1
ATOM 3101 C CA . GLY B 1 110 ? -17.484 10.242 16.797 1 64.31 110 GLY B CA 1
ATOM 3102 C C . GLY B 1 110 ? -16.734 9.219 15.969 1 64.31 110 GLY B C 1
ATOM 3103 O O . GLY B 1 110 ? -16.328 8.172 16.484 1 64.31 110 GLY B O 1
ATOM 3104 N N . THR B 1 111 ? -16.531 9.484 14.789 1 64.25 111 THR B N 1
ATOM 3105 C CA . THR B 1 111 ? -15.922 8.492 13.914 1 64.25 111 THR B CA 1
ATOM 3106 C C . THR B 1 111 ? -14.398 8.492 14.078 1 64.25 111 THR B C 1
ATOM 3108 O O . THR B 1 111 ? -13.734 7.52 13.711 1 64.25 111 THR B O 1
ATOM 3111 N N . SER B 1 112 ? -13.883 9.641 14.641 1 71 112 SER B N 1
ATOM 3112 C CA . SER B 1 112 ? -12.43 9.711 14.758 1 71 112 SER B CA 1
ATOM 3113 C C . SER B 1 112 ? -12.008 10.492 15.992 1 71 112 SER B C 1
ATOM 3115 O O . SER B 1 112 ? -12.727 11.391 16.438 1 71 112 SER B O 1
ATOM 3117 N N . ALA B 1 113 ? -10.906 10.086 16.578 1 71.19 113 ALA B N 1
ATOM 3118 C CA . ALA B 1 113 ? -10.266 10.867 17.625 1 71.19 113 ALA B CA 1
ATOM 3119 C C . ALA B 1 113 ? -9.469 12.031 17.047 1 71.19 113 ALA B C 1
ATOM 3121 O O . ALA B 1 113 ? -9.234 12.086 15.828 1 71.19 113 ALA B O 1
ATOM 3122 N N . TYR B 1 114 ? -9.156 12.992 17.984 1 76.5 114 TYR B N 1
ATOM 3123 C CA . TYR B 1 114 ? -8.227 14.047 17.594 1 76.5 114 TYR B CA 1
ATOM 3124 C C . TYR B 1 114 ? -6.863 13.469 17.25 1 76.5 114 TYR B C 1
ATOM 3126 O O . TYR B 1 114 ? -6.277 12.719 18.031 1 76.5 114 TYR B O 1
ATOM 3134 N N . GLN B 1 115 ? -6.449 13.742 16.078 1 81.38 115 GLN B N 1
ATOM 3135 C CA . GLN B 1 115 ? -5.129 13.312 15.625 1 81.38 115 GLN B CA 1
ATOM 3136 C C . GLN B 1 115 ? -4.23 14.516 15.328 1 81.38 115 GLN B C 1
ATOM 3138 O O . GLN B 1 115 ? -4.684 15.508 14.758 1 81.38 115 GLN B O 1
ATOM 3143 N N . MET B 1 116 ? -3.021 14.367 15.805 1 83.69 116 MET B N 1
ATOM 3144 C CA . MET B 1 116 ? -2.035 15.398 15.508 1 83.69 116 MET B CA 1
ATOM 3145 C C . MET B 1 116 ? -0.758 14.789 14.945 1 83.69 116 MET B C 1
ATOM 3147 O O . MET B 1 116 ? -0.319 13.727 15.398 1 83.69 116 MET B O 1
ATOM 3151 N N . PHE B 1 117 ? -0.23 15.477 13.977 1 82.94 117 PHE B N 1
ATOM 3152 C CA . PHE B 1 117 ? 1.01 15.023 13.352 1 82.94 117 PHE B CA 1
ATOM 3153 C C . PHE B 1 117 ? 1.858 16.203 12.914 1 82.94 117 PHE B C 1
ATOM 3155 O O . PHE B 1 117 ? 1.358 17.328 12.805 1 82.94 117 PHE B O 1
ATOM 3162 N N . ALA B 1 118 ? 3.129 15.883 12.82 1 83.69 118 ALA B N 1
ATOM 3163 C CA . ALA B 1 118 ? 4.035 16.859 12.227 1 83.69 118 ALA B CA 1
ATOM 3164 C C . ALA B 1 118 ? 4.262 16.562 10.742 1 83.69 118 ALA B C 1
ATOM 3166 O O . ALA B 1 118 ? 4.312 15.398 10.336 1 83.69 118 ALA B O 1
ATOM 3167 N N . GLY B 1 119 ? 4.355 17.578 9.977 1 81.56 119 GLY B N 1
ATOM 3168 C CA . GLY B 1 119 ? 4.641 17.438 8.555 1 81.56 119 GLY B CA 1
ATOM 3169 C C . GLY B 1 119 ? 5.414 18.594 7.98 1 81.56 119 GLY B C 1
ATOM 3170 O O . GLY B 1 119 ? 5.605 19.625 8.648 1 81.56 119 GLY B O 1
ATOM 3171 N N . MET B 1 120 ? 5.988 18.328 6.805 1 80.44 120 MET B N 1
ATOM 3172 C CA . MET B 1 120 ? 6.68 19.375 6.051 1 80.44 120 MET B CA 1
ATOM 3173 C C . MET B 1 120 ? 5.848 19.812 4.852 1 80.44 120 MET B C 1
ATOM 3175 O O . MET B 1 120 ? 5.383 18.984 4.07 1 80.44 120 MET B O 1
ATOM 3179 N N . LEU B 1 121 ? 5.66 21.062 4.754 1 75.88 121 LEU B N 1
ATOM 3180 C CA . LEU B 1 121 ? 4.938 21.656 3.635 1 75.88 121 LEU B CA 1
ATOM 3181 C C . LEU B 1 121 ? 5.895 22.359 2.678 1 75.88 121 LEU B C 1
ATOM 3183 O O . LEU B 1 121 ? 6.762 23.125 3.107 1 75.88 121 LEU B O 1
ATOM 3187 N N . ARG B 1 122 ? 5.688 21.984 1.442 1 73.56 122 ARG B N 1
ATOM 3188 C CA . ARG B 1 122 ? 6.352 22.75 0.401 1 73.56 122 ARG B CA 1
ATOM 3189 C C . ARG B 1 122 ? 5.383 23.734 -0.259 1 73.56 122 ARG B C 1
ATOM 3191 O O . ARG B 1 122 ? 4.363 23.312 -0.814 1 73.56 122 ARG B O 1
ATOM 3198 N N . PHE B 1 123 ? 5.637 24.906 -0.222 1 65.81 123 PHE B N 1
ATOM 3199 C CA . PHE B 1 123 ? 4.688 25.953 -0.593 1 65.81 123 PHE B CA 1
ATOM 3200 C C . PHE B 1 123 ? 4.453 25.953 -2.1 1 65.81 123 PHE B C 1
ATOM 3202 O O . PHE B 1 123 ? 3.379 26.344 -2.562 1 65.81 123 PHE B O 1
ATOM 3209 N N . VAL B 1 124 ? 5.367 25.484 -2.812 1 60.59 124 VAL B N 1
ATOM 3210 C CA . VAL B 1 124 ? 5.168 25.531 -4.258 1 60.59 124 VAL B CA 1
ATOM 3211 C C . VAL B 1 124 ? 4.215 24.406 -4.676 1 60.59 124 VAL B C 1
ATOM 3213 O O . VAL B 1 124 ? 3.602 24.484 -5.746 1 60.59 124 VAL B O 1
ATOM 3216 N N . CYS B 1 125 ? 4.137 23.391 -3.721 1 58.81 125 CYS B N 1
ATOM 3217 C CA . CYS B 1 125 ? 3.24 22.297 -4.086 1 58.81 125 CYS B CA 1
ATOM 3218 C C . CYS B 1 125 ? 1.783 22.703 -3.906 1 58.81 125 CYS B C 1
ATOM 3220 O O . CYS B 1 125 ? 1.439 23.391 -2.943 1 58.81 125 CYS B O 1
ATOM 3222 N N . THR B 1 126 ? 1.148 22.953 -4.91 1 48.47 126 THR B N 1
ATOM 3223 C CA . THR B 1 126 ? -0.248 23.375 -4.836 1 48.47 126 THR B CA 1
ATOM 3224 C C . THR B 1 126 ? -1.025 22.484 -3.865 1 48.47 126 THR B C 1
ATOM 3226 O O . THR B 1 126 ? -2.098 22.875 -3.393 1 48.47 126 THR B O 1
ATOM 3229 N N . ASN B 1 127 ? -0.573 21.312 -3.828 1 44.22 127 ASN B N 1
ATOM 3230 C CA . ASN B 1 127 ? -1.44 20.406 -3.092 1 44.22 127 ASN B CA 1
ATOM 3231 C C . ASN B 1 127 ? -1.019 20.297 -1.63 1 44.22 127 ASN B C 1
ATOM 3233 O O . ASN B 1 127 ? -1.602 19.516 -0.871 1 44.22 127 ASN B O 1
ATOM 3237 N N . SER B 1 128 ? -0.595 21.5 -1.095 1 47 128 SER B N 1
ATOM 3238 C CA . SER B 1 128 ? -0.192 21.594 0.305 1 47 128 SER B CA 1
ATOM 3239 C C . SER B 1 128 ? 0.057 20.203 0.894 1 47 128 SER B C 1
ATOM 3241 O O . SER B 1 128 ? -0.699 19.734 1.751 1 47 128 SER B O 1
ATOM 3243 N N . MET B 1 129 ? 0.771 19.375 0.205 1 49.56 129 MET B N 1
ATOM 3244 C CA . MET B 1 129 ? 1.026 18 0.596 1 49.56 129 MET B CA 1
ATOM 3245 C C . MET B 1 129 ? 1.868 17.938 1.866 1 49.56 129 MET B C 1
ATOM 3247 O O . MET B 1 129 ? 2.746 18.766 2.074 1 49.56 129 MET B O 1
ATOM 3251 N N . ILE B 1 130 ? 1.3 17.391 2.916 1 49.38 130 ILE B N 1
ATOM 3252 C CA . ILE B 1 130 ? 1.976 17.047 4.168 1 49.38 130 ILE B CA 1
ATOM 3253 C C . ILE B 1 130 ? 3.062 16.016 3.906 1 49.38 130 ILE B C 1
ATOM 3255 O O . ILE B 1 130 ? 2.834 15.039 3.191 1 49.38 130 ILE B O 1
ATOM 3259 N N . ALA B 1 131 ? 4.371 16.391 3.91 1 43.78 131 ALA B N 1
ATOM 3260 C CA . ALA B 1 131 ? 5.488 15.453 3.846 1 43.78 131 ALA B CA 1
ATOM 3261 C C . ALA B 1 131 ? 6.125 15.266 5.219 1 43.78 131 ALA B C 1
ATOM 3263 O O . ALA B 1 131 ? 6.301 16.234 5.965 1 43.78 131 ALA B O 1
ATOM 3264 N N . GLY B 1 132 ? 6.047 13.828 5.863 1 42.25 132 GLY B N 1
ATOM 3265 C CA . GLY B 1 132 ? 6.859 13.703 7.062 1 42.25 132 GLY B CA 1
ATOM 3266 C C . GLY B 1 132 ? 6.969 12.273 7.559 1 42.25 132 GLY B C 1
ATOM 3267 O O . GLY B 1 132 ? 6.324 11.375 7.023 1 42.25 132 GLY B O 1
ATOM 3268 N N . ASP B 1 133 ? 8.094 11.938 8.312 1 42 133 ASP B N 1
ATOM 3269 C CA . ASP B 1 133 ? 8.414 10.695 9 1 42 133 ASP B CA 1
ATOM 3270 C C . ASP B 1 133 ? 7.215 10.18 9.789 1 42 133 ASP B C 1
ATOM 3272 O O . ASP B 1 133 ? 6.18 10.844 9.859 1 42 133 ASP B O 1
ATOM 3276 N N . ARG B 1 134 ? 7.719 9.289 10.672 1 46.16 134 ARG B N 1
ATOM 3277 C CA . ARG B 1 134 ? 6.734 8.844 11.656 1 46.16 134 ARG B CA 1
ATOM 3278 C C . ARG B 1 134 ? 5.973 10.031 12.242 1 46.16 134 ARG B C 1
ATOM 3280 O O . ARG B 1 134 ? 6.551 10.852 12.953 1 46.16 134 ARG B O 1
ATOM 3287 N N . PHE B 1 135 ? 5.07 10.484 11.367 1 49.56 135 PHE B N 1
ATOM 3288 C CA . PHE B 1 135 ? 4.117 11.438 11.93 1 49.56 135 PHE B CA 1
ATOM 3289 C C . PHE B 1 135 ? 3.727 11.047 13.344 1 49.56 135 PHE B C 1
ATOM 3291 O O . PHE B 1 135 ? 3.238 9.938 13.578 1 49.56 135 PHE B O 1
ATOM 3298 N N . GLU B 1 136 ? 4.633 11.57 14.203 1 54.53 136 GLU B N 1
ATOM 3299 C CA . GLU B 1 136 ? 4.133 11.312 15.555 1 54.53 136 GLU B CA 1
ATOM 3300 C C . GLU B 1 136 ? 2.645 11.625 15.656 1 54.53 136 GLU B C 1
ATOM 3302 O O . GLU B 1 136 ? 2.219 12.742 15.375 1 54.53 136 GLU B O 1
ATOM 3307 N N . GLU B 1 137 ? 2.014 10.57 15.469 1 64.81 137 GLU B N 1
ATOM 3308 C CA . GLU B 1 137 ? 0.573 10.703 15.672 1 64.81 137 GLU B CA 1
ATOM 3309 C C . GLU B 1 137 ? 0.215 10.656 17.156 1 64.81 137 GLU B C 1
ATOM 3311 O O . GLU B 1 137 ? 0.696 9.797 17.891 1 64.81 137 GLU B O 1
ATOM 3316 N N . VAL B 1 138 ? -0.196 11.883 17.578 1 67.88 138 VAL B N 1
ATOM 3317 C CA . VAL B 1 138 ? -0.757 11.922 18.922 1 67.88 138 VAL B CA 1
ATOM 3318 C C . VAL B 1 138 ? -2.281 11.898 18.844 1 67.88 138 VAL B C 1
ATOM 3320 O O . VAL B 1 138 ? -2.889 12.703 18.141 1 67.88 138 VAL B O 1
ATOM 3323 N N . ARG B 1 139 ? -2.838 10.852 19.453 1 68.62 139 ARG B N 1
ATOM 3324 C CA . ARG B 1 139 ? -4.293 10.797 19.578 1 68.62 139 ARG B CA 1
ATOM 3325 C C . ARG B 1 139 ? -4.742 11.156 20.984 1 68.62 139 ARG B C 1
ATOM 3327 O O . ARG B 1 139 ? -4.168 10.672 21.969 1 68.62 139 ARG B O 1
ATOM 3334 N N . VAL B 1 140 ? -5.555 12.086 21.062 1 66.5 140 VAL B N 1
ATOM 3335 C CA . VAL B 1 140 ? -6.066 12.531 22.359 1 66.5 140 VAL B CA 1
ATOM 3336 C C . VAL B 1 140 ? -7.547 12.172 22.469 1 66.5 140 VAL B C 1
ATOM 3338 O O . VAL B 1 140 ? -8.375 12.664 21.703 1 66.5 140 VAL B O 1
ATOM 3341 N N . PRO B 1 141 ? -7.859 11.227 23.438 1 66 141 PRO B N 1
ATOM 3342 C CA . PRO B 1 141 ? -9.273 10.898 23.609 1 66 141 PRO B CA 1
ATOM 3343 C C . PRO B 1 141 ? -10.094 12.086 24.125 1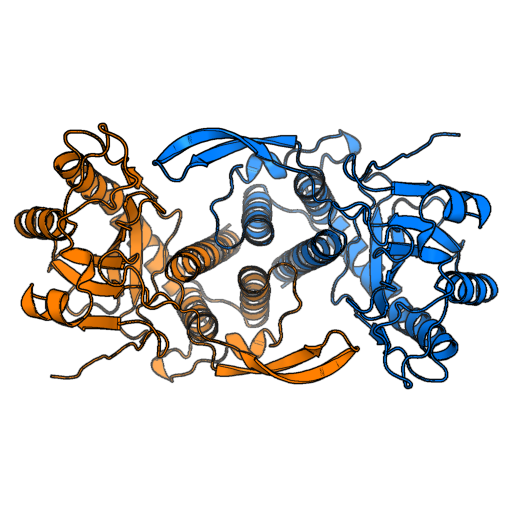 66 141 PRO B C 1
ATOM 3345 O O . PRO B 1 141 ? -9.555 12.961 24.812 1 66 141 PRO B O 1
ATOM 3348 N N . HIS B 1 142 ? -11.328 12.086 23.766 1 65.44 142 HIS B N 1
ATOM 3349 C CA . HIS B 1 142 ? -12.258 13.141 24.156 1 65.44 142 HIS B CA 1
ATOM 3350 C C . HIS B 1 142 ? -12.641 13.016 25.625 1 65.44 142 HIS B C 1
ATOM 3352 O O . HIS B 1 142 ? -13.789 12.695 25.938 1 65.44 142 HIS B O 1
ATOM 3358 N N . LYS B 1 143 ? -11.781 13.117 26.5 1 66 143 LYS B N 1
ATOM 3359 C CA . LYS B 1 143 ? -12.023 13.086 27.938 1 66 143 LYS B CA 1
ATOM 3360 C C . LYS B 1 143 ? -11.672 14.43 28.578 1 66 143 LYS B C 1
ATOM 3362 O O . LYS B 1 143 ? -11.25 15.359 27.891 1 66 143 LYS B O 1
ATOM 3367 N N . GLY B 1 144 ? -12.055 14.508 29.891 1 62.06 144 GLY B N 1
ATOM 3368 C CA . GLY B 1 144 ? -11.828 15.734 30.641 1 62.06 144 GLY B CA 1
ATOM 3369 C C . GLY B 1 144 ? -10.422 16.281 30.484 1 62.06 144 GLY B C 1
ATOM 3370 O O . GLY B 1 144 ? -9.453 15.516 30.469 1 62.06 144 GLY B O 1
ATOM 3371 N N . GLY B 1 145 ? -10.242 17.719 30.359 1 70.81 145 GLY B N 1
ATOM 3372 C CA . GLY B 1 145 ? -8.969 18.406 30.203 1 70.81 145 GLY B CA 1
ATOM 3373 C C . GLY B 1 145 ? -8.391 18.281 28.812 1 70.81 145 GLY B C 1
ATOM 3374 O O . GLY B 1 145 ? -7.184 18.422 28.609 1 70.81 145 GLY B O 1
ATOM 3375 N N . ILE B 1 146 ? -9.273 17.984 27.875 1 73.81 146 ILE B N 1
ATOM 3376 C CA . ILE B 1 146 ? -8.852 17.641 26.516 1 73.81 146 ILE B CA 1
ATOM 3377 C C . ILE B 1 146 ? -8.141 18.844 25.891 1 73.81 146 ILE B C 1
ATOM 3379 O O . ILE B 1 146 ? -7.164 18.672 25.156 1 73.81 146 ILE B O 1
ATOM 3383 N N . GLN B 1 147 ? -8.594 20 26.219 1 75.5 147 GLN B N 1
ATOM 3384 C CA . GLN B 1 147 ? -7.977 21.172 25.609 1 75.5 147 GLN B CA 1
ATOM 3385 C C . GLN B 1 147 ? -6.492 21.25 25.953 1 75.5 147 GLN B C 1
ATOM 3387 O O . GLN B 1 147 ? -5.656 21.453 25.062 1 75.5 147 GLN B O 1
ATOM 3392 N N . ASP B 1 148 ? -6.219 21.109 27.203 1 78.19 148 ASP B N 1
ATOM 3393 C CA . ASP B 1 148 ? -4.828 21.156 27.656 1 78.19 148 ASP B CA 1
ATOM 3394 C C . ASP B 1 148 ? -4.016 20.016 27.031 1 78.19 148 ASP B C 1
ATOM 3396 O O . ASP B 1 148 ? -2.846 20.203 26.688 1 78.19 148 ASP B O 1
ATOM 3400 N N . GLN B 1 149 ? -4.637 18.969 26.906 1 80 149 GLN B N 1
ATOM 3401 C CA . GLN B 1 149 ? -3.957 17.812 26.328 1 80 149 GLN B CA 1
ATOM 3402 C C . GLN B 1 149 ? -3.625 18.031 24.859 1 80 149 GLN B C 1
ATOM 3404 O O . GLN B 1 149 ? -2.553 17.641 24.391 1 80 149 GLN B O 1
ATOM 3409 N N . ILE B 1 150 ? -4.477 18.656 24.219 1 77.62 150 ILE B N 1
ATOM 3410 C CA . ILE B 1 150 ? -4.262 18.922 22.812 1 77.62 150 ILE B CA 1
ATOM 3411 C C . ILE B 1 150 ? -3.123 19.938 22.641 1 77.62 150 ILE B C 1
ATOM 3413 O O . ILE B 1 150 ? -2.25 19.766 21.797 1 77.62 150 ILE B O 1
ATOM 3417 N N . ILE B 1 151 ? -3.219 20.906 23.516 1 79.19 151 ILE B N 1
ATOM 3418 C CA . ILE B 1 151 ? -2.174 21.922 23.438 1 79.19 151 ILE B CA 1
ATOM 3419 C C . ILE B 1 151 ? -0.816 21.297 23.734 1 79.19 151 ILE B C 1
ATOM 3421 O O . ILE B 1 151 ? 0.157 21.531 23.016 1 79.19 151 ILE B O 1
ATOM 3425 N N . GLU B 1 152 ? -0.743 20.469 24.703 1 82.25 152 GLU B N 1
ATOM 3426 C CA . GLU B 1 152 ? 0.487 19.734 25.016 1 82.25 152 GLU B CA 1
ATOM 3427 C C . GLU B 1 152 ? 0.899 18.828 23.859 1 82.25 152 GLU B C 1
ATOM 3429 O O . GLU B 1 152 ? 2.088 18.688 23.562 1 82.25 152 GLU B O 1
ATOM 3434 N N . GLY B 1 153 ? -0.086 18.281 23.219 1 82.94 153 GLY B N 1
ATOM 3435 C CA . GLY B 1 153 ? 0.161 17.422 22.078 1 82.94 153 GLY B CA 1
ATOM 3436 C C . GLY B 1 153 ? 0.839 18.156 20.922 1 82.94 153 GLY B C 1
ATOM 3437 O O . GLY B 1 153 ? 1.745 17.609 20.297 1 82.94 153 GLY B O 1
ATOM 3438 N N . VAL B 1 154 ? 0.467 19.344 20.75 1 83.56 154 VAL B N 1
ATOM 3439 C CA . VAL B 1 154 ? 1.038 20.156 19.672 1 83.56 154 VAL B CA 1
ATOM 3440 C C . VAL B 1 154 ? 2.521 20.391 19.938 1 83.56 154 VAL B C 1
ATOM 3442 O O . VAL B 1 154 ? 3.348 20.297 19.031 1 83.56 154 VAL B O 1
ATOM 3445 N N . PHE B 1 155 ? 2.848 20.688 21.172 1 82.19 155 PHE B N 1
ATOM 3446 C CA . PHE B 1 155 ? 4.242 20.906 21.531 1 82.19 155 PHE B CA 1
ATOM 3447 C C . PHE B 1 155 ? 5.055 19.625 21.391 1 82.19 155 PHE B C 1
ATOM 3449 O O . PHE B 1 155 ? 6.203 19.656 20.938 1 82.19 155 PHE B O 1
ATOM 3456 N N . THR B 1 156 ? 4.43 18.578 21.719 1 83.62 156 THR B N 1
ATOM 3457 C CA . THR B 1 156 ? 5.09 17.281 21.578 1 83.62 156 THR B CA 1
ATOM 3458 C C . THR B 1 156 ? 5.383 16.984 20.109 1 83.62 156 THR B C 1
ATOM 3460 O O . THR B 1 156 ? 6.5 16.609 19.75 1 83.62 156 THR B O 1
ATOM 3463 N N . VAL B 1 157 ? 4.383 17.203 19.312 1 83.69 157 VAL B N 1
ATOM 3464 C CA . VAL B 1 157 ? 4.527 16.953 17.891 1 83.69 157 VAL B CA 1
ATOM 3465 C C . VAL B 1 157 ? 5.574 17.891 17.297 1 83.69 157 VAL B C 1
ATOM 3467 O O . VAL B 1 157 ? 6.379 17.5 16.453 1 83.69 157 VAL B O 1
ATOM 3470 N N . ALA B 1 158 ? 5.633 19.078 17.812 1 84.81 158 ALA B N 1
ATOM 3471 C CA . ALA B 1 158 ? 6.547 20.094 17.297 1 84.81 158 ALA B CA 1
ATOM 3472 C C . ALA B 1 158 ? 7.992 19.766 17.656 1 84.81 158 ALA B C 1
ATOM 3474 O O . ALA B 1 158 ? 8.93 20.297 17.047 1 84.81 158 ALA B O 1
ATOM 3475 N N . GLU B 1 159 ? 8.227 18.938 18.609 1 84.88 159 GLU B N 1
ATOM 3476 C CA . GLU B 1 159 ? 9.578 18.516 18.969 1 84.88 159 GLU B CA 1
ATOM 3477 C C . GLU B 1 159 ? 10.242 17.766 17.812 1 84.88 159 GLU B C 1
ATOM 3479 O O . GLU B 1 159 ? 11.469 17.641 17.766 1 84.88 159 GLU B O 1
ATOM 3484 N N . ASP B 1 160 ? 9.43 17.375 16.906 1 83.5 160 ASP B N 1
ATOM 3485 C CA . ASP B 1 160 ? 9.953 16.609 15.773 1 83.5 160 ASP B CA 1
ATOM 3486 C C . ASP B 1 160 ? 10.328 17.516 14.609 1 83.5 160 ASP B C 1
ATOM 3488 O O . ASP B 1 160 ? 10.906 17.062 13.617 1 83.5 160 ASP B O 1
ATOM 3492 N N . PHE B 1 161 ? 10.078 18.812 14.711 1 84.81 161 PHE B N 1
ATOM 3493 C CA . PHE B 1 161 ? 10.289 19.734 13.602 1 84.81 161 PHE B CA 1
ATOM 3494 C C . PHE B 1 161 ? 11.758 19.734 13.18 1 84.81 161 PHE B C 1
ATOM 3496 O O . PHE B 1 161 ? 12.07 19.625 11.992 1 84.81 161 PHE B O 1
ATOM 3503 N N . PRO B 1 162 ? 12.68 19.844 14.148 1 86.56 162 PRO B N 1
ATOM 3504 C CA . PRO B 1 162 ? 14.078 19.859 13.734 1 86.56 162 PRO B CA 1
ATOM 3505 C C . PRO B 1 162 ? 14.477 18.609 12.945 1 86.56 162 PRO B C 1
ATOM 3507 O O . PRO B 1 162 ? 15.203 18.703 11.961 1 86.56 162 PRO B O 1
ATOM 3510 N N . ARG B 1 163 ? 14.008 17.516 13.383 1 87 163 ARG B N 1
ATOM 3511 C CA . ARG B 1 163 ? 14.297 16.266 12.672 1 87 163 ARG B CA 1
ATOM 3512 C C . ARG B 1 163 ? 13.75 16.312 11.25 1 87 163 ARG B C 1
ATOM 3514 O O . ARG B 1 163 ? 14.422 15.883 10.312 1 87 163 ARG B O 1
ATOM 3521 N N . LEU B 1 164 ? 12.547 16.766 11.086 1 85.75 164 LEU B N 1
ATOM 3522 C CA . LEU B 1 164 ? 11.922 16.859 9.773 1 85.75 164 LEU B CA 1
ATOM 3523 C C . LEU B 1 164 ? 12.703 17.812 8.875 1 85.75 164 LEU B C 1
ATOM 3525 O O . LEU B 1 164 ? 12.914 17.516 7.695 1 85.75 164 LEU B O 1
ATOM 3529 N N . ILE B 1 165 ? 13.062 18.922 9.438 1 85.88 165 ILE B N 1
ATOM 3530 C CA . ILE B 1 165 ? 13.828 19.922 8.688 1 85.88 165 ILE B CA 1
ATOM 3531 C C . ILE B 1 165 ? 15.164 19.312 8.25 1 85.88 165 ILE B C 1
ATOM 3533 O O . ILE B 1 165 ? 15.555 19.453 7.086 1 85.88 165 ILE B O 1
ATOM 3537 N N . ASP B 1 166 ? 15.797 18.625 9.141 1 89.56 166 ASP B N 1
ATOM 3538 C CA . ASP B 1 166 ? 17.078 17.984 8.828 1 89.56 166 ASP B CA 1
ATOM 3539 C C . ASP B 1 166 ? 16.906 16.938 7.734 1 89.56 166 ASP B C 1
ATOM 3541 O O . ASP B 1 166 ? 17.734 16.828 6.828 1 89.56 166 ASP B O 1
ATOM 3545 N N . ALA B 1 167 ? 15.891 16.156 7.859 1 89.94 167 ALA B N 1
ATOM 3546 C CA . ALA B 1 167 ? 15.625 15.133 6.852 1 89.94 167 ALA B CA 1
ATOM 3547 C C . ALA B 1 167 ? 15.398 15.758 5.477 1 89.94 167 ALA B C 1
ATOM 3549 O O . ALA B 1 167 ? 15.906 15.258 4.469 1 89.94 167 ALA B O 1
ATOM 3550 N N . THR B 1 168 ? 14.656 16.828 5.469 1 89.38 168 THR B N 1
ATOM 3551 C CA . THR B 1 168 ? 14.383 17.547 4.227 1 89.38 168 THR B CA 1
ATOM 3552 C C . THR B 1 168 ? 15.68 18.062 3.602 1 89.38 168 THR B C 1
ATOM 3554 O O . THR B 1 168 ? 15.906 17.891 2.402 1 89.38 168 THR B O 1
ATOM 3557 N N . GLU B 1 169 ? 16.531 18.656 4.375 1 91.62 169 GLU B N 1
ATOM 3558 C CA . GLU B 1 169 ? 17.797 19.172 3.883 1 91.62 169 GLU B CA 1
ATOM 3559 C C . GLU B 1 169 ? 18.688 18.031 3.367 1 91.62 169 GLU B C 1
ATOM 3561 O O . GLU B 1 169 ? 19.344 18.172 2.332 1 91.62 169 GLU B O 1
ATOM 3566 N N . ALA B 1 170 ? 18.672 16.984 4.09 1 94.38 170 ALA B N 1
ATOM 3567 C CA . ALA B 1 170 ? 19.422 15.812 3.654 1 94.38 170 ALA B CA 1
ATOM 3568 C C . ALA B 1 170 ? 18.922 15.305 2.307 1 94.38 170 ALA B C 1
ATOM 3570 O O . ALA B 1 170 ? 19.719 14.938 1.438 1 94.38 170 ALA B O 1
ATOM 3571 N N . MET B 1 171 ? 17.625 15.273 2.115 1 93.31 171 MET B N 1
ATOM 3572 C CA . MET B 1 171 ? 17.047 14.797 0.859 1 93.31 171 MET B CA 1
ATOM 3573 C C . MET B 1 171 ? 17.406 15.742 -0.288 1 93.31 171 MET B C 1
ATOM 3575 O O . MET B 1 171 ? 17.594 15.305 -1.425 1 93.31 171 MET B O 1
ATOM 3579 N N . LYS B 1 172 ? 17.469 17.031 0.011 1 92.31 172 LYS B N 1
ATOM 3580 C CA . LYS B 1 172 ? 17.844 18 -1.005 1 92.31 172 LYS B CA 1
ATOM 3581 C C . LYS B 1 172 ? 19.281 17.75 -1.484 1 92.31 172 LYS B C 1
ATOM 3583 O O . LYS B 1 172 ? 19.594 17.969 -2.658 1 92.31 172 LYS B O 1
ATOM 3588 N N . ASP B 1 173 ? 20.062 17.25 -0.63 1 95.88 173 ASP B N 1
ATOM 3589 C CA . ASP B 1 173 ? 21.484 17.062 -0.925 1 95.88 173 ASP B CA 1
ATOM 3590 C C . ASP B 1 173 ? 21.75 15.664 -1.502 1 95.88 173 ASP B C 1
ATOM 3592 O O . ASP B 1 173 ? 22.859 15.359 -1.913 1 95.88 173 ASP B O 1
ATOM 3596 N N . THR B 1 174 ? 20.797 14.805 -1.521 1 97 174 THR B N 1
ATOM 3597 C CA . THR B 1 174 ? 20.938 13.445 -2.031 1 97 174 THR B CA 1
ATOM 3598 C C . THR B 1 174 ? 20.484 13.359 -3.486 1 97 174 THR B C 1
ATOM 3600 O O . THR B 1 174 ? 19.312 13.609 -3.793 1 97 174 THR B O 1
ATOM 3603 N N . ARG B 1 175 ? 21.375 12.938 -4.359 1 96.75 175 ARG B N 1
ATOM 3604 C CA . ARG B 1 175 ? 21.031 12.789 -5.773 1 96.75 175 ARG B CA 1
ATOM 3605 C C . ARG B 1 175 ? 20.625 11.352 -6.09 1 96.75 175 ARG B C 1
ATOM 3607 O O . ARG B 1 175 ? 21.234 10.406 -5.602 1 96.75 175 ARG B O 1
ATOM 3614 N N . LEU B 1 176 ? 19.594 11.188 -6.902 1 96.75 176 LEU B N 1
ATOM 3615 C CA . LEU B 1 176 ? 19.156 9.883 -7.383 1 96.75 176 LEU B CA 1
ATOM 3616 C C . LEU B 1 176 ? 19.516 9.695 -8.852 1 96.75 176 LEU B C 1
ATOM 3618 O O . LEU B 1 176 ? 19.391 10.617 -9.656 1 96.75 176 LEU B O 1
ATOM 3622 N N . THR B 1 177 ? 20.016 8.508 -9.148 1 95.75 177 THR B N 1
ATOM 3623 C CA . THR B 1 177 ? 20.156 8.125 -10.547 1 95.75 177 THR B CA 1
ATOM 3624 C C . THR B 1 177 ? 18.781 7.824 -11.148 1 95.75 177 THR B C 1
ATOM 3626 O O . THR B 1 177 ? 17.797 7.691 -10.43 1 95.75 177 THR B O 1
ATOM 3629 N N . ALA B 1 178 ? 18.734 7.715 -12.461 1 94.31 178 ALA B N 1
ATOM 3630 C CA . ALA B 1 178 ? 17.484 7.449 -13.141 1 94.31 178 ALA B CA 1
ATOM 3631 C C . ALA B 1 178 ? 16.875 6.121 -12.688 1 94.31 178 ALA B C 1
ATOM 3633 O O . ALA B 1 178 ? 15.688 6.047 -12.367 1 94.31 178 ALA B O 1
ATOM 3634 N N . PRO B 1 179 ? 17.672 5.062 -12.547 1 94.25 179 PRO B N 1
ATOM 3635 C CA . PRO B 1 179 ? 17.109 3.809 -12.039 1 94.25 179 PRO B CA 1
ATOM 3636 C C . PRO B 1 179 ? 16.594 3.928 -10.609 1 94.25 179 PRO B C 1
ATOM 3638 O O . PRO B 1 179 ? 15.57 3.326 -10.258 1 94.25 179 PRO B O 1
ATOM 3641 N N . GLU B 1 180 ? 17.25 4.703 -9.82 1 96.19 180 GLU B N 1
ATOM 3642 C CA . GLU B 1 180 ? 16.812 4.895 -8.445 1 96.19 180 GLU B CA 1
ATOM 3643 C C . GLU B 1 180 ? 15.492 5.652 -8.383 1 96.19 180 GLU B C 1
ATOM 3645 O O . GLU B 1 180 ? 14.625 5.332 -7.57 1 96.19 180 GLU B O 1
ATOM 3650 N N . GLN B 1 181 ? 15.359 6.629 -9.25 1 97.19 181 GLN B N 1
ATOM 3651 C CA . GLN B 1 181 ? 14.086 7.324 -9.344 1 97.19 181 GLN B CA 1
ATOM 3652 C C . GLN B 1 181 ? 12.961 6.367 -9.742 1 97.19 181 GLN B C 1
ATOM 3654 O O . GLN B 1 181 ? 11.852 6.445 -9.211 1 97.19 181 GLN B O 1
ATOM 3659 N N . GLN B 1 182 ? 13.297 5.535 -10.617 1 96.31 182 GLN B N 1
ATOM 3660 C CA . GLN B 1 182 ? 12.32 4.559 -11.086 1 96.31 182 GLN B CA 1
ATOM 3661 C C . GLN B 1 182 ? 11.891 3.627 -9.953 1 96.31 182 GLN B C 1
ATOM 3663 O O . GLN B 1 182 ? 10.703 3.336 -9.797 1 96.31 182 GLN B O 1
ATOM 3668 N N . VAL B 1 183 ? 12.844 3.16 -9.18 1 96.31 183 VAL B N 1
ATOM 3669 C CA . VAL B 1 183 ? 12.555 2.27 -8.062 1 96.31 183 VAL B CA 1
ATOM 3670 C C . VAL B 1 183 ? 11.672 2.992 -7.043 1 96.31 183 VAL B C 1
ATOM 3672 O O . VAL B 1 183 ? 10.703 2.424 -6.539 1 96.31 183 VAL B O 1
ATOM 3675 N N . PHE B 1 184 ? 12.023 4.238 -6.75 1 97.5 184 PHE B N 1
ATOM 3676 C CA . PHE B 1 184 ? 11.242 5.047 -5.816 1 97.5 184 PHE B CA 1
ATOM 3677 C C . PHE B 1 184 ? 9.805 5.207 -6.312 1 97.5 184 PHE B C 1
ATOM 3679 O O . PHE B 1 184 ? 8.859 5.086 -5.535 1 97.5 184 PHE B O 1
ATOM 3686 N N . ALA B 1 185 ? 9.656 5.41 -7.582 1 97.75 185 ALA B N 1
ATOM 3687 C CA . ALA B 1 185 ? 8.336 5.559 -8.188 1 97.75 185 ALA B CA 1
ATOM 3688 C C . ALA B 1 185 ? 7.547 4.254 -8.102 1 97.75 185 ALA B C 1
ATOM 3690 O O . ALA B 1 185 ? 6.352 4.266 -7.797 1 97.75 185 ALA B O 1
ATOM 3691 N N . GLU B 1 186 ? 8.172 3.17 -8.383 1 95.94 186 GLU B N 1
ATOM 3692 C CA . GLU B 1 186 ? 7.512 1.871 -8.305 1 95.94 186 GLU B CA 1
ATOM 3693 C C . GLU B 1 186 ? 6.992 1.595 -6.898 1 95.94 186 GLU B C 1
ATOM 3695 O O . GLU B 1 186 ? 5.852 1.157 -6.727 1 95.94 186 GLU B O 1
ATOM 3700 N N . ALA B 1 187 ? 7.84 1.858 -5.922 1 96 187 ALA B N 1
ATOM 3701 C CA . ALA B 1 187 ? 7.43 1.676 -4.531 1 96 187 ALA B CA 1
ATOM 3702 C C . ALA B 1 187 ? 6.27 2.602 -4.176 1 96 187 ALA B C 1
ATOM 3704 O O . ALA B 1 187 ? 5.371 2.217 -3.428 1 96 187 ALA B O 1
ATOM 3705 N N . SER B 1 188 ? 6.285 3.77 -4.676 1 96.25 188 SER B N 1
ATOM 3706 C CA . SER B 1 188 ? 5.227 4.738 -4.41 1 96.25 188 SER B CA 1
ATOM 3707 C C . SER B 1 188 ? 3.902 4.285 -5.016 1 96.25 188 SER B C 1
ATOM 3709 O O . SER B 1 188 ? 2.84 4.496 -4.426 1 96.25 188 SER B O 1
ATOM 3711 N N . LEU B 1 189 ? 4 3.711 -6.184 1 96.25 189 LEU B N 1
ATOM 3712 C CA . LEU B 1 189 ? 2.791 3.186 -6.801 1 96.25 189 LEU B CA 1
ATOM 3713 C C . LEU B 1 189 ? 2.227 2.023 -5.988 1 96.25 189 LEU B C 1
ATOM 3715 O O . LEU B 1 189 ? 1.008 1.853 -5.906 1 96.25 189 LEU B O 1
ATOM 3719 N N . VAL B 1 190 ? 3.088 1.263 -5.418 1 93.62 190 VAL B N 1
ATOM 3720 C CA . VAL B 1 190 ? 2.65 0.199 -4.52 1 93.62 190 VAL B CA 1
ATOM 3721 C C . VAL B 1 190 ? 1.923 0.801 -3.32 1 93.62 190 VAL B C 1
ATOM 3723 O O . VAL B 1 190 ? 0.898 0.276 -2.879 1 93.62 190 VAL B O 1
ATOM 3726 N N . ALA B 1 191 ? 2.43 1.883 -2.811 1 93.19 191 ALA B N 1
ATOM 3727 C CA . ALA B 1 191 ? 1.792 2.555 -1.682 1 93.19 191 ALA B CA 1
ATOM 3728 C C . ALA B 1 191 ? 0.396 3.047 -2.053 1 93.19 191 ALA B C 1
ATOM 3730 O O . ALA B 1 191 ? -0.531 2.975 -1.242 1 93.19 191 ALA B O 1
ATOM 3731 N N . ARG B 1 192 ? 0.213 3.504 -3.242 1 94.06 192 ARG B N 1
ATOM 3732 C CA . ARG B 1 192 ? -1.034 4.113 -3.693 1 94.06 192 ARG B CA 1
ATOM 3733 C C . ARG B 1 192 ? -2.064 3.051 -4.059 1 94.06 192 ARG B C 1
ATOM 3735 O O . ARG B 1 192 ? -3.244 3.182 -3.723 1 94.06 192 ARG B O 1
ATOM 3742 N N . TYR B 1 193 ? -1.591 2.006 -4.672 1 90.31 193 TYR B N 1
ATOM 3743 C CA . TYR B 1 193 ? -2.566 1.102 -5.273 1 90.31 193 TYR B CA 1
ATOM 3744 C C . TYR B 1 193 ? -2.543 -0.26 -4.586 1 90.31 193 TYR B C 1
ATOM 3746 O O . TYR B 1 193 ? -3.445 -1.076 -4.785 1 90.31 193 TYR B O 1
ATOM 3754 N N . GLY B 1 194 ? -1.567 -0.435 -3.793 1 80.06 194 GLY B N 1
ATOM 3755 C CA . GLY B 1 194 ? -1.505 -1.647 -2.992 1 80.06 194 GLY B CA 1
ATOM 3756 C C . GLY B 1 194 ? -1.579 -2.916 -3.822 1 80.06 194 GLY B C 1
ATOM 3757 O O . GLY B 1 194 ? -0.766 -3.121 -4.727 1 80.06 194 GLY B O 1
ATOM 3758 N N . GLU B 1 195 ? -2.707 -3.594 -3.578 1 72.88 195 GLU B N 1
ATOM 3759 C CA . GLU B 1 195 ? -2.938 -4.914 -4.16 1 72.88 195 GLU B CA 1
ATOM 3760 C C . GLU B 1 195 ? -3.395 -4.809 -5.609 1 72.88 195 GLU B C 1
ATOM 3762 O O . GLU B 1 195 ? -3.381 -5.797 -6.344 1 72.88 195 GLU B O 1
ATOM 3767 N N . GLU B 1 196 ? -3.738 -3.678 -5.996 1 79.44 196 GLU B N 1
ATOM 3768 C CA . GLU B 1 196 ? -4.242 -3.494 -7.355 1 79.44 196 GLU B CA 1
ATOM 3769 C C . GLU B 1 196 ? -3.125 -3.088 -8.312 1 79.44 196 GLU B C 1
ATOM 3771 O O . GLU B 1 196 ? -2.135 -2.482 -7.891 1 79.44 196 GLU B O 1
ATOM 3776 N N . GLU B 1 197 ? -3.35 -3.455 -9.5 1 80.31 197 GLU B N 1
ATOM 3777 C CA . GLU B 1 197 ? -2.408 -3.004 -10.523 1 80.31 197 GLU B CA 1
ATOM 3778 C C . GLU B 1 197 ? -2.51 -1.497 -10.742 1 80.31 197 GLU B C 1
ATOM 3780 O O . GLU B 1 197 ? -3.611 -0.947 -10.805 1 80.31 197 GLU B O 1
ATOM 3785 N N . SER B 1 198 ? -1.372 -0.947 -10.781 1 89.12 198 SER B N 1
ATOM 3786 C CA . SER B 1 198 ? -1.347 0.487 -11.055 1 89.12 198 SER B CA 1
ATOM 3787 C C . SER B 1 198 ? -1.826 0.792 -12.469 1 89.12 198 SER B C 1
ATOM 3789 O O . SER B 1 198 ? -1.397 0.146 -13.43 1 89.12 198 SER B O 1
ATOM 3791 N N . PRO B 1 199 ? -2.664 1.804 -12.648 1 92 199 PRO B N 1
ATOM 3792 C CA . PRO B 1 199 ? -3.102 2.189 -13.992 1 92 199 PRO B CA 1
ATOM 3793 C C . PRO B 1 199 ? -2.047 2.996 -14.742 1 92 199 PRO B C 1
ATOM 3795 O O . PRO B 1 199 ? -2.195 3.244 -15.945 1 92 199 PRO B O 1
ATOM 3798 N N . VAL B 1 200 ? -1.035 3.443 -14.055 1 95.38 200 VAL B N 1
ATOM 3799 C CA . VAL B 1 200 ? -0.023 4.293 -14.68 1 95.38 200 VAL B CA 1
ATOM 3800 C C . VAL B 1 200 ? 1.361 3.686 -14.461 1 95.38 200 VAL B C 1
ATOM 3802 O O . VAL B 1 200 ? 1.551 2.854 -13.57 1 95.38 200 VAL B O 1
ATOM 3805 N N . ARG B 1 201 ? 2.27 4.109 -15.289 1 94.94 201 ARG B N 1
ATOM 3806 C CA . ARG B 1 201 ? 3.65 3.65 -15.211 1 94.94 201 ARG B CA 1
ATOM 3807 C C . ARG B 1 201 ? 4.469 4.535 -14.281 1 94.94 201 ARG B C 1
ATOM 3809 O O . ARG B 1 201 ? 4.176 5.723 -14.125 1 94.94 201 ARG B O 1
ATOM 3816 N N . PRO B 1 202 ? 5.566 3.969 -13.75 1 95.75 202 PRO B N 1
ATOM 3817 C CA . PRO B 1 202 ? 6.418 4.75 -12.844 1 95.75 202 PRO B CA 1
ATOM 3818 C C . PRO B 1 202 ? 6.965 6.016 -13.5 1 95.75 202 PRO B C 1
ATOM 3820 O O . PRO B 1 202 ? 7.066 7.059 -12.852 1 95.75 202 PRO B O 1
ATOM 3823 N N . ASP B 1 203 ? 7.316 6.012 -14.766 1 95.56 203 ASP B N 1
ATOM 3824 C CA . ASP B 1 203 ? 7.91 7.168 -15.422 1 95.56 203 ASP B CA 1
ATOM 3825 C C . ASP B 1 203 ? 6.91 8.32 -15.516 1 95.56 203 ASP B C 1
ATOM 3827 O O . ASP B 1 203 ? 7.305 9.484 -15.586 1 95.56 203 ASP B O 1
ATOM 3831 N N . GLN B 1 204 ? 5.656 7.988 -15.531 1 96.69 204 GLN B N 1
ATOM 3832 C CA . GLN B 1 204 ? 4.629 9.023 -15.609 1 96.69 204 GLN B CA 1
ATOM 3833 C C . GLN B 1 204 ? 4.543 9.812 -14.305 1 96.69 204 GLN B C 1
ATOM 3835 O O . GLN B 1 204 ? 4.27 11.016 -14.312 1 96.69 204 GLN B O 1
ATOM 3840 N N . ILE B 1 205 ? 4.848 9.133 -13.18 1 96.38 205 ILE B N 1
ATOM 3841 C CA . ILE B 1 205 ? 4.637 9.844 -11.922 1 96.38 205 ILE B CA 1
ATOM 3842 C C . ILE B 1 205 ? 5.934 10.531 -11.5 1 96.38 205 ILE B C 1
ATOM 3844 O O . ILE B 1 205 ? 5.949 11.281 -10.516 1 96.38 205 ILE B O 1
ATOM 3848 N N . ILE B 1 206 ? 7.027 10.32 -12.219 1 96 206 ILE B N 1
ATOM 3849 C CA . ILE B 1 206 ? 8.273 11.023 -11.938 1 96 206 ILE B CA 1
ATOM 3850 C C . ILE B 1 206 ? 8.359 12.281 -12.797 1 96 206 ILE B C 1
ATOM 3852 O O . ILE B 1 206 ? 9.266 13.102 -12.617 1 96 206 ILE B O 1
ATOM 3856 N N . ALA B 1 207 ? 7.488 12.438 -13.742 1 95.44 207 ALA B N 1
ATOM 3857 C CA . ALA B 1 207 ? 7.512 13.602 -14.617 1 95.44 207 ALA B CA 1
ATOM 3858 C C . ALA B 1 207 ? 6.957 14.836 -13.906 1 95.44 207 ALA B C 1
ATOM 3860 O O . ALA B 1 207 ? 5.812 14.836 -13.453 1 95.44 207 ALA B O 1
ATOM 3861 N N . PRO B 1 208 ? 7.781 15.891 -13.859 1 91.75 208 PRO B N 1
ATOM 3862 C CA . PRO B 1 208 ? 7.316 17.094 -13.164 1 91.75 208 PRO B CA 1
ATOM 3863 C C . PRO B 1 208 ? 6.191 17.812 -13.914 1 91.75 208 PRO B C 1
ATOM 3865 O O . PRO B 1 208 ? 6.188 17.844 -15.148 1 91.75 208 PRO B O 1
ATOM 3868 N N . ARG B 1 209 ? 5.328 18.359 -13.188 1 86.31 209 ARG B N 1
ATOM 3869 C CA . ARG B 1 209 ? 4.246 19.156 -13.758 1 86.31 209 ARG B CA 1
ATOM 3870 C C . ARG B 1 209 ? 4.703 20.578 -14.047 1 86.31 209 ARG B C 1
ATOM 3872 O O . ARG B 1 209 ? 4.156 21.25 -14.93 1 86.31 209 ARG B O 1
ATOM 3879 N N . ARG B 1 210 ? 5.688 20.984 -13.266 1 82.12 210 ARG B N 1
ATOM 3880 C CA . ARG B 1 210 ? 6.203 22.344 -13.406 1 82.12 210 ARG B CA 1
ATOM 3881 C C . ARG B 1 210 ? 7.719 22.344 -13.578 1 82.12 210 ARG B C 1
ATOM 3883 O O . ARG B 1 210 ? 8.398 21.422 -13.117 1 82.12 210 ARG B O 1
ATOM 3890 N N . ARG B 1 211 ? 8.227 23.344 -14.07 1 82.19 211 ARG B N 1
ATOM 3891 C CA . ARG B 1 211 ? 9.656 23.453 -14.352 1 82.19 211 ARG B CA 1
ATOM 3892 C C . ARG B 1 211 ? 10.461 23.562 -13.062 1 82.19 211 ARG B C 1
ATOM 3894 O O . ARG B 1 211 ? 11.586 23.062 -12.992 1 82.19 211 ARG B O 1
ATOM 3901 N N . GLU B 1 212 ? 9.906 24.172 -12.039 1 78.88 212 GLU B N 1
ATOM 3902 C CA . GLU B 1 212 ? 10.586 24.391 -10.766 1 78.88 212 GLU B CA 1
ATOM 3903 C C . GLU B 1 212 ? 10.93 23.078 -10.086 1 78.88 212 GLU B C 1
ATOM 3905 O O . GLU B 1 212 ? 11.781 23.031 -9.203 1 78.88 212 GLU B O 1
ATOM 3910 N N . ASP B 1 213 ? 10.273 21.984 -10.594 1 83.62 213 ASP B N 1
ATOM 3911 C CA . ASP B 1 213 ? 10.43 20.703 -9.922 1 83.62 213 ASP B CA 1
ATOM 3912 C C . ASP B 1 213 ? 11.391 19.797 -10.695 1 83.62 213 ASP B C 1
ATOM 3914 O O . ASP B 1 213 ? 11.617 18.641 -10.305 1 83.62 213 ASP B O 1
ATOM 3918 N N . VAL B 1 214 ? 11.867 20.375 -11.727 1 87.62 214 VAL B N 1
ATOM 3919 C CA . VAL B 1 214 ? 12.812 19.562 -12.492 1 87.62 214 VAL B CA 1
ATOM 3920 C C . VAL B 1 214 ? 14.094 19.359 -11.688 1 87.62 214 VAL B C 1
ATOM 3922 O O . VAL B 1 214 ? 14.664 20.312 -11.156 1 87.62 214 VAL B O 1
ATOM 3925 N N . GLY B 1 215 ? 14.5 18.203 -11.445 1 88.56 215 GLY B N 1
ATOM 3926 C CA . GLY B 1 215 ? 15.711 17.875 -10.711 1 88.56 215 GLY B CA 1
ATOM 3927 C C . GLY B 1 215 ? 15.82 16.391 -10.391 1 88.56 215 GLY B C 1
ATOM 3928 O O . GLY B 1 215 ? 14.906 15.625 -10.672 1 88.56 215 GLY B O 1
ATOM 3929 N N . GLN B 1 216 ? 17 16.062 -9.766 1 92.12 216 GLN B N 1
ATOM 3930 C CA . GLN B 1 216 ? 17.234 14.648 -9.516 1 92.12 216 GLN B CA 1
ATOM 3931 C C . GLN B 1 216 ? 17.516 14.383 -8.047 1 92.12 216 GLN B C 1
ATOM 3933 O O . GLN B 1 216 ? 18 13.312 -7.68 1 92.12 216 GLN B O 1
ATOM 3938 N N . SER B 1 217 ? 17.297 15.453 -7.258 1 95.19 217 SER B N 1
ATOM 3939 C CA . SER B 1 217 ? 17.469 15.195 -5.832 1 95.19 217 SER B CA 1
ATOM 3940 C C . SER B 1 217 ? 16.359 14.312 -5.289 1 95.19 217 SER B C 1
ATOM 3942 O O . SER B 1 217 ? 15.273 14.242 -5.871 1 95.19 217 SER B O 1
ATOM 3944 N N . LEU B 1 218 ? 16.672 13.617 -4.199 1 96.31 218 LEU B N 1
ATOM 3945 C CA . LEU B 1 218 ? 15.633 12.828 -3.549 1 96.31 218 LEU B CA 1
ATOM 3946 C C . LEU B 1 218 ? 14.445 13.703 -3.176 1 96.31 218 LEU B C 1
ATOM 3948 O O . LEU B 1 218 ? 13.289 13.305 -3.359 1 96.31 218 LEU B O 1
ATOM 3952 N N . TRP B 1 219 ? 14.703 14.945 -2.719 1 91.94 219 TRP B N 1
ATOM 3953 C CA . TRP B 1 219 ? 13.641 15.867 -2.316 1 91.94 219 TRP B CA 1
ATOM 3954 C C . TRP B 1 219 ? 12.773 16.25 -3.51 1 91.94 219 TRP B C 1
ATOM 3956 O O . TRP B 1 219 ? 11.547 16.188 -3.441 1 91.94 219 TRP B O 1
ATOM 3966 N N . SER B 1 220 ? 13.398 16.641 -4.582 1 91 220 SER B N 1
ATOM 3967 C CA . SER B 1 220 ? 12.641 17.031 -5.77 1 91 220 SER B CA 1
ATOM 3968 C C . SER B 1 220 ? 11.859 15.852 -6.34 1 91 220 SER B C 1
ATOM 3970 O O . SER B 1 220 ? 10.703 16.016 -6.746 1 91 220 SER B O 1
ATOM 3972 N N . THR B 1 221 ? 12.516 14.672 -6.383 1 94.44 221 THR B N 1
ATOM 3973 C CA . THR B 1 221 ? 11.844 13.477 -6.867 1 94.44 221 THR B CA 1
ATOM 3974 C C . THR B 1 221 ? 10.625 13.148 -6.008 1 94.44 221 THR B C 1
ATOM 3976 O O . THR B 1 221 ? 9.547 12.859 -6.531 1 94.44 221 THR B O 1
ATOM 3979 N N . PHE B 1 222 ? 10.812 13.195 -4.688 1 93.44 222 PHE B N 1
ATOM 3980 C CA . PHE B 1 222 ? 9.734 12.961 -3.736 1 93.44 222 PHE B CA 1
ATOM 3981 C C . PHE B 1 222 ? 8.57 13.906 -3.998 1 93.44 222 PHE B C 1
ATOM 3983 O O . PHE B 1 222 ? 7.414 13.477 -4.074 1 93.44 222 PHE B O 1
ATOM 3990 N N . ASN B 1 223 ? 8.844 15.156 -4.172 1 88.81 223 ASN B N 1
ATOM 3991 C CA . ASN B 1 223 ? 7.801 16.156 -4.363 1 88.81 223 ASN B CA 1
ATOM 3992 C C . ASN B 1 223 ? 7.031 15.93 -5.66 1 88.81 223 ASN B C 1
ATOM 3994 O O . ASN B 1 223 ? 5.809 16.078 -5.695 1 88.81 223 ASN B O 1
ATOM 3998 N N . VAL B 1 224 ? 7.738 15.617 -6.691 1 92.31 224 VAL B N 1
ATOM 3999 C CA . VAL B 1 224 ? 7.094 15.375 -7.98 1 92.31 224 VAL B CA 1
ATOM 4000 C C . VAL B 1 224 ? 6.18 14.156 -7.879 1 92.31 224 VAL B C 1
ATOM 4002 O O . VAL B 1 224 ? 5.023 14.203 -8.305 1 92.31 224 VAL B O 1
ATOM 4005 N N . ILE B 1 225 ? 6.676 13.07 -7.309 1 94.19 225 ILE B N 1
ATOM 4006 C CA . ILE B 1 225 ? 5.898 11.844 -7.156 1 94.19 225 ILE B CA 1
ATOM 4007 C C . ILE B 1 225 ? 4.672 12.117 -6.289 1 94.19 225 ILE B C 1
ATOM 4009 O O . ILE B 1 225 ? 3.557 11.727 -6.641 1 94.19 225 ILE B O 1
ATOM 4013 N N . GLN B 1 226 ? 4.93 12.773 -5.188 1 91.25 226 GLN B N 1
ATOM 4014 C CA . GLN B 1 226 ? 3.844 13.094 -4.266 1 91.25 226 GLN B CA 1
ATOM 4015 C C . GLN B 1 226 ? 2.744 13.891 -4.965 1 91.25 226 GLN B C 1
ATOM 4017 O O . GLN B 1 226 ? 1.562 13.562 -4.84 1 91.25 226 GLN B O 1
ATOM 4022 N N . GLU B 1 227 ? 3.102 14.867 -5.668 1 88.44 227 GLU B N 1
ATOM 4023 C CA . GLU B 1 227 ? 2.129 15.703 -6.367 1 88.44 227 GLU B CA 1
ATOM 4024 C C . GLU B 1 227 ? 1.327 14.891 -7.379 1 88.44 227 GLU B C 1
ATOM 4026 O O . GLU B 1 227 ? 0.1 15 -7.434 1 88.44 227 GLU B O 1
ATOM 4031 N N . ASN B 1 228 ? 2.02 14.164 -8.164 1 91.88 228 ASN B N 1
ATOM 4032 C CA . ASN B 1 228 ? 1.354 13.398 -9.211 1 91.88 228 ASN B CA 1
ATOM 4033 C C . ASN B 1 228 ? 0.409 12.352 -8.625 1 91.88 228 ASN B C 1
ATOM 4035 O O . ASN B 1 228 ? -0.662 12.094 -9.18 1 91.88 228 ASN B O 1
ATOM 4039 N N . ILE B 1 229 ? 0.803 11.758 -7.531 1 92.62 229 ILE B N 1
ATOM 4040 C CA . ILE B 1 229 ? -0.029 10.75 -6.891 1 92.62 229 ILE B CA 1
ATOM 4041 C C . ILE B 1 229 ? -1.238 11.414 -6.238 1 92.62 229 ILE B C 1
ATOM 4043 O O . ILE B 1 229 ? -2.363 10.922 -6.352 1 92.62 229 ILE B O 1
ATOM 4047 N N . MET B 1 230 ? -1.079 12.523 -5.594 1 88.12 230 MET B N 1
ATOM 4048 C CA . MET B 1 230 ? -2.135 13.188 -4.836 1 88.12 230 MET B CA 1
ATOM 4049 C C . MET B 1 230 ? -3.121 13.883 -5.77 1 88.12 230 MET B C 1
ATOM 4051 O O . MET B 1 230 ? -4.336 13.797 -5.566 1 88.12 230 MET B O 1
ATOM 4055 N N . ARG B 1 231 ? -2.672 14.5 -6.77 1 87.06 231 ARG B N 1
ATOM 4056 C CA . ARG B 1 231 ? -3.51 15.305 -7.656 1 87.06 231 ARG B CA 1
ATOM 4057 C C . ARG B 1 231 ? -4.184 14.438 -8.711 1 87.06 231 ARG B C 1
ATOM 4059 O O . ARG B 1 231 ? -5.246 14.789 -9.227 1 87.06 231 ARG B O 1
ATOM 4066 N N . GLY B 1 232 ? -3.527 13.398 -9.023 1 91.25 232 GLY B N 1
ATOM 4067 C CA . GLY B 1 232 ? -4.047 12.586 -10.109 1 91.25 232 GLY B CA 1
ATOM 4068 C C . GLY B 1 232 ? -4.059 13.305 -11.445 1 91.25 232 GLY B C 1
ATOM 4069 O O . GLY B 1 232 ? -3.15 14.086 -11.742 1 91.25 232 GLY B O 1
ATOM 4070 N N . GLY B 1 233 ? -4.941 12.906 -12.305 1 92.31 233 GLY B N 1
ATOM 4071 C CA . GLY B 1 233 ? -5.059 13.531 -13.617 1 92.31 233 GLY B CA 1
ATOM 4072 C C . GLY B 1 233 ? -4.078 12.969 -14.633 1 92.31 233 GLY B C 1
ATOM 4073 O O . GLY B 1 233 ? -3.75 13.633 -15.617 1 92.31 233 GLY B O 1
ATOM 4074 N N . ILE B 1 234 ? -3.506 11.875 -14.359 1 95.25 234 ILE B N 1
ATOM 4075 C CA . ILE B 1 234 ? -2.557 11.242 -15.273 1 95.25 234 ILE B CA 1
ATOM 4076 C C . ILE B 1 234 ? -3.27 10.18 -16.109 1 95.25 234 ILE B C 1
ATOM 4078 O O . ILE B 1 234 ? -4.035 9.375 -15.57 1 95.25 234 ILE B O 1
ATOM 4082 N N . ASP B 1 235 ? -3.027 10.258 -17.359 1 94.88 235 ASP B N 1
ATOM 4083 C CA . ASP B 1 235 ? -3.637 9.273 -18.25 1 94.88 235 ASP B CA 1
ATOM 4084 C C . ASP B 1 235 ? -3.039 7.887 -18.031 1 94.88 235 ASP B C 1
ATOM 4086 O O . ASP B 1 235 ? -1.817 7.73 -17.984 1 94.88 235 ASP B O 1
ATOM 4090 N N . GLY B 1 236 ? -3.945 6.914 -17.828 1 93.06 236 GLY B N 1
ATOM 4091 C CA . GLY B 1 236 ? -3.506 5.543 -17.625 1 93.06 236 GLY B CA 1
ATOM 4092 C C . GLY B 1 236 ? -4.441 4.523 -18.25 1 93.06 236 GLY B C 1
ATOM 4093 O O . GLY B 1 236 ? -5.227 4.855 -19.141 1 93.06 236 GLY B O 1
ATOM 4094 N N . ARG B 1 237 ? -4.141 3.244 -17.969 1 89.12 237 ARG B N 1
ATOM 4095 C CA . ARG B 1 237 ? -4.949 2.137 -18.469 1 89.12 237 ARG B CA 1
ATOM 4096 C C . ARG B 1 237 ? -5.301 1.162 -17.359 1 89.12 237 ARG B C 1
ATOM 4098 O O . ARG B 1 237 ? -4.477 0.901 -16.469 1 89.12 237 ARG B O 1
ATOM 4105 N N . ARG B 1 238 ? -6.602 0.739 -17.375 1 81.62 238 ARG B N 1
ATOM 4106 C CA . ARG B 1 238 ? -7.055 -0.269 -16.406 1 81.62 238 ARG B CA 1
ATOM 4107 C C . ARG B 1 238 ? -7.785 -1.405 -17.125 1 81.62 238 ARG B C 1
ATOM 4109 O O . ARG B 1 238 ? -8.484 -1.179 -18.109 1 81.62 238 ARG B O 1
ATOM 4116 N N . GLN B 1 239 ? -7.453 -2.527 -16.578 1 73.06 239 GLN B N 1
ATOM 4117 C CA . GLN B 1 239 ? -8.234 -3.662 -17.062 1 73.06 239 GLN B CA 1
ATOM 4118 C C . GLN B 1 239 ? -9.492 -3.861 -16.234 1 73.06 239 GLN B C 1
ATOM 4120 O O . GLN B 1 239 ? -9.438 -3.887 -15.008 1 73.06 239 GLN B O 1
ATOM 4125 N N . ASN B 1 240 ? -10.562 -3.814 -16.891 1 69.94 240 ASN B N 1
ATOM 4126 C CA . ASN B 1 240 ? -11.797 -4.031 -16.141 1 69.94 240 ASN B CA 1
ATOM 4127 C C . ASN B 1 240 ? -12 -5.504 -15.812 1 69.94 240 ASN B C 1
ATOM 4129 O O . ASN B 1 240 ? -11.141 -6.336 -16.109 1 69.94 240 ASN B O 1
ATOM 4133 N N . ALA B 1 241 ? -13.078 -5.754 -15.133 1 64.56 241 ALA B N 1
ATOM 4134 C CA . ALA B 1 241 ? -13.367 -7.102 -14.648 1 64.56 241 ALA B CA 1
ATOM 4135 C C . ALA B 1 241 ? -13.469 -8.094 -15.805 1 64.56 241 ALA B C 1
ATOM 4137 O O . ALA B 1 241 ? -13.172 -9.273 -15.648 1 64.56 241 ALA B O 1
ATOM 4138 N N . GLU B 1 242 ? -13.805 -7.574 -17 1 64.06 242 GLU B N 1
ATOM 4139 C CA . GLU B 1 242 ? -13.984 -8.406 -18.188 1 64.06 242 GLU B CA 1
ATOM 4140 C C . GLU B 1 242 ? -12.68 -8.539 -18.969 1 64.06 242 GLU B C 1
ATOM 4142 O O . GLU B 1 242 ? -12.641 -9.172 -20.016 1 64.06 242 GLU B O 1
ATOM 4147 N N . GLY B 1 243 ? -11.609 -8.016 -18.453 1 67.88 243 GLY B N 1
ATOM 4148 C CA . GLY B 1 243 ? -10.312 -8.125 -19.109 1 67.88 243 GLY B CA 1
ATOM 4149 C C . GLY B 1 243 ? -10.094 -7.074 -20.172 1 67.88 243 GLY B C 1
ATOM 4150 O O . GLY B 1 243 ? -9.078 -7.102 -20.875 1 67.88 243 GLY B O 1
ATOM 4151 N N . ARG B 1 244 ? -11.094 -6.223 -20.391 1 75 244 ARG B N 1
ATOM 4152 C CA . ARG B 1 244 ? -10.961 -5.172 -21.406 1 75 244 ARG B CA 1
ATOM 4153 C C . ARG B 1 244 ? -10.164 -3.99 -20.859 1 75 244 ARG B C 1
ATOM 4155 O O . ARG B 1 244 ? -10.352 -3.588 -19.703 1 75 244 ARG B O 1
ATOM 4162 N N . ILE B 1 245 ? -9.273 -3.57 -21.688 1 79.75 245 ILE B N 1
ATOM 4163 C CA . ILE B 1 245 ? -8.453 -2.426 -21.297 1 79.75 245 ILE B CA 1
ATOM 4164 C C . ILE B 1 245 ? -9.227 -1.133 -21.547 1 79.75 245 ILE B C 1
ATOM 4166 O O . ILE B 1 245 ? -9.773 -0.926 -22.641 1 79.75 245 ILE B O 1
ATOM 4170 N N . ARG B 1 246 ? -9.359 -0.371 -20.641 1 83.94 246 ARG B N 1
ATOM 4171 C CA . ARG B 1 246 ? -10.023 0.923 -20.766 1 83.94 246 ARG B CA 1
ATOM 4172 C C . ARG B 1 246 ? -9.109 2.055 -20.312 1 83.94 246 ARG B C 1
ATOM 4174 O O . ARG B 1 246 ? -8.375 1.914 -19.328 1 83.94 246 ARG B O 1
ATOM 4181 N N . ARG B 1 247 ? -9.203 3.059 -21.141 1 85.19 247 ARG B N 1
ATOM 4182 C CA . ARG B 1 247 ? -8.484 4.266 -20.75 1 85.19 247 ARG B CA 1
ATOM 4183 C C . ARG B 1 247 ? -9.117 4.902 -19.516 1 85.19 247 ARG B C 1
ATOM 4185 O O . ARG B 1 247 ? -10.336 4.883 -19.359 1 85.19 247 ARG B O 1
ATOM 4192 N N . SER B 1 248 ? -8.18 5.293 -18.672 1 87.5 248 SER B N 1
ATOM 4193 C CA . SER B 1 248 ? -8.648 5.965 -17.469 1 87.5 248 SER B CA 1
ATOM 4194 C C . SER B 1 248 ? -7.68 7.055 -17.016 1 87.5 248 SER B C 1
ATOM 4196 O O . SER B 1 248 ? -6.531 7.09 -17.469 1 87.5 248 SER B O 1
ATOM 4198 N N . ARG B 1 249 ? -8.172 8 -16.328 1 92.62 249 ARG B N 1
ATOM 4199 C CA . ARG B 1 249 ? -7.344 9.023 -15.695 1 92.62 249 ARG B CA 1
ATOM 4200 C C . ARG B 1 249 ? -7.297 8.82 -14.18 1 92.62 249 ARG B C 1
ATOM 4202 O O . ARG B 1 249 ? -8.312 8.523 -13.555 1 92.62 249 ARG B O 1
ATOM 4209 N N . THR B 1 250 ? -6.051 8.891 -13.625 1 94.56 250 THR B N 1
ATOM 4210 C CA . THR B 1 250 ? -5.953 8.711 -12.18 1 94.56 250 THR B CA 1
ATOM 4211 C C . THR B 1 250 ? -6.766 9.773 -11.445 1 94.56 250 THR B C 1
ATOM 4213 O O . THR B 1 250 ? -6.84 10.922 -11.891 1 94.56 250 THR B O 1
ATOM 4216 N N . ARG B 1 251 ? -7.344 9.43 -10.352 1 90.56 251 ARG B N 1
ATOM 4217 C CA . ARG B 1 251 ? -8.219 10.312 -9.586 1 90.56 251 ARG B CA 1
ATOM 4218 C C . ARG B 1 251 ? -7.449 11.016 -8.477 1 90.56 251 ARG B C 1
ATOM 4220 O O . ARG B 1 251 ? -6.523 10.438 -7.898 1 90.56 251 ARG B O 1
ATOM 4227 N N . PRO B 1 252 ? -7.863 12.234 -8.156 1 88.81 252 PRO B N 1
ATOM 4228 C CA . PRO B 1 252 ? -7.262 12.914 -7.008 1 88.81 252 PRO B CA 1
ATOM 4229 C C . PRO B 1 252 ? -7.648 12.273 -5.676 1 88.81 252 PRO B C 1
ATOM 4231 O O . PRO B 1 252 ? -8.68 11.594 -5.59 1 88.81 252 PRO B O 1
ATOM 4234 N N . ILE B 1 253 ? -6.75 12.438 -4.695 1 87.12 253 ILE B N 1
ATOM 4235 C CA . ILE B 1 253 ? -7.062 12.016 -3.338 1 87.12 253 ILE B CA 1
ATOM 4236 C C . ILE B 1 253 ? -7.867 13.094 -2.627 1 87.12 253 ILE B C 1
ATOM 4238 O O . ILE B 1 253 ? -7.359 14.195 -2.373 1 87.12 253 ILE B O 1
ATOM 4242 N N . ASN B 1 254 ? -9.102 12.789 -2.213 1 81.5 254 ASN B N 1
ATOM 4243 C CA . ASN B 1 254 ? -9.969 13.805 -1.623 1 81.5 254 ASN B CA 1
ATOM 4244 C C . ASN B 1 254 ? -10.281 13.492 -0.163 1 81.5 254 ASN B C 1
ATOM 4246 O O . ASN B 1 254 ? -10.703 14.375 0.588 1 81.5 254 ASN B O 1
ATOM 4250 N N . GLY B 1 255 ? -10.172 12.289 0.168 1 83.81 255 GLY B N 1
ATOM 4251 C CA . GLY B 1 255 ? -10.422 11.914 1.553 1 83.81 255 GLY B CA 1
ATOM 4252 C C . GLY B 1 255 ? -9.289 12.312 2.486 1 83.81 255 GLY B C 1
ATOM 4253 O O . GLY B 1 255 ? -8.117 12.133 2.162 1 83.81 255 GLY B O 1
ATOM 4254 N N . ILE B 1 256 ? -9.656 12.844 3.617 1 82.12 256 ILE B N 1
ATOM 4255 C CA . ILE B 1 256 ? -8.68 13.352 4.578 1 82.12 256 ILE B CA 1
ATOM 4256 C C . ILE B 1 256 ? -7.816 12.195 5.078 1 82.12 256 ILE B C 1
ATOM 4258 O O . ILE B 1 256 ? -6.586 12.297 5.098 1 82.12 256 ILE B O 1
ATOM 4262 N N . ASP B 1 257 ? -8.461 11.109 5.488 1 81.75 257 ASP B N 1
ATOM 4263 C CA . ASP B 1 257 ? -7.711 9.977 6.02 1 81.75 257 ASP B CA 1
ATOM 4264 C C . ASP B 1 257 ? -6.742 9.422 4.977 1 81.75 257 ASP B C 1
ATOM 4266 O O . ASP B 1 257 ? -5.586 9.133 5.285 1 81.75 257 ASP B O 1
ATOM 4270 N N . GLN B 1 258 ? -7.25 9.25 3.768 1 86.5 258 GLN B N 1
ATOM 4271 C CA . GLN B 1 258 ? -6.402 8.75 2.689 1 86.5 258 GLN B CA 1
ATOM 4272 C C . GLN B 1 258 ? -5.258 9.719 2.398 1 86.5 258 GLN B C 1
ATOM 4274 O O . GLN B 1 258 ? -4.137 9.297 2.109 1 86.5 258 GLN B O 1
ATOM 4279 N N . ASN B 1 259 ? -5.539 10.977 2.467 1 84.94 259 ASN B N 1
ATOM 4280 C CA . ASN B 1 259 ? -4.512 11.992 2.264 1 84.94 259 ASN B CA 1
ATOM 4281 C C . ASN B 1 259 ? -3.391 11.867 3.293 1 84.94 259 ASN B C 1
ATOM 4283 O O . ASN B 1 259 ? -2.215 11.797 2.932 1 84.94 259 ASN B O 1
ATOM 4287 N N . VAL B 1 260 ? -3.734 11.781 4.473 1 83 260 VAL B N 1
ATOM 4288 C CA . VAL B 1 260 ? -2.762 11.695 5.559 1 83 260 VAL B CA 1
ATOM 4289 C C . VAL B 1 260 ? -1.98 10.391 5.449 1 83 260 VAL B C 1
ATOM 4291 O O . VAL B 1 260 ? -0.75 10.383 5.527 1 83 260 VAL B O 1
ATOM 4294 N N . GLY B 1 261 ? -2.695 9.344 5.273 1 85.75 261 GLY B N 1
ATOM 4295 C CA . GLY B 1 261 ? -2.072 8.031 5.207 1 85.75 261 GLY B CA 1
ATOM 4296 C C . GLY B 1 261 ? -1.09 7.891 4.059 1 85.75 261 GLY B C 1
ATOM 4297 O O . GLY B 1 261 ? 0.001 7.344 4.23 1 85.75 261 GLY B O 1
ATOM 4298 N N . LEU B 1 262 ? -1.489 8.297 2.902 1 89.38 262 LEU B N 1
ATOM 4299 C CA . LEU B 1 262 ? -0.628 8.18 1.729 1 89.38 262 LEU B CA 1
ATOM 4300 C C . LEU B 1 262 ? 0.609 9.062 1.875 1 89.38 262 LEU B C 1
ATOM 4302 O O . LEU B 1 262 ? 1.709 8.656 1.489 1 89.38 262 LEU B O 1
ATOM 4306 N N . ASN B 1 263 ? 0.439 10.234 2.4 1 86.56 263 ASN B N 1
ATOM 4307 C CA . ASN B 1 263 ? 1.595 11.094 2.631 1 86.56 263 ASN B CA 1
ATOM 4308 C C . ASN B 1 263 ? 2.574 10.461 3.617 1 86.56 263 ASN B C 1
ATOM 4310 O O . ASN B 1 263 ? 3.789 10.562 3.439 1 86.56 263 ASN B O 1
ATOM 4314 N N . ARG B 1 264 ? 2.061 9.906 4.609 1 86.38 264 ARG B N 1
ATOM 4315 C CA . ARG B 1 264 ? 2.914 9.211 5.562 1 86.38 264 ARG B CA 1
ATOM 4316 C C . ARG B 1 264 ? 3.684 8.078 4.883 1 86.38 264 ARG B C 1
ATOM 4318 O O . ARG B 1 264 ? 4.883 7.914 5.109 1 86.38 264 ARG B O 1
ATOM 4325 N N . ALA B 1 265 ? 2.975 7.301 4.109 1 90.56 265 ALA B N 1
ATOM 4326 C CA . ALA B 1 265 ? 3.592 6.188 3.393 1 90.56 265 ALA B CA 1
ATOM 4327 C C . ALA B 1 265 ? 4.699 6.68 2.465 1 90.56 265 ALA B C 1
ATOM 4329 O O . ALA B 1 265 ? 5.801 6.125 2.451 1 90.56 265 ALA B O 1
ATOM 4330 N N . LEU B 1 266 ? 4.402 7.695 1.729 1 91.69 266 LEU B N 1
ATOM 4331 C CA . LEU B 1 266 ? 5.379 8.234 0.789 1 91.69 266 LEU B CA 1
ATOM 4332 C C . LEU B 1 266 ? 6.602 8.773 1.522 1 91.69 266 LEU B C 1
ATOM 4334 O O . LEU B 1 266 ? 7.73 8.609 1.055 1 91.69 266 LEU B O 1
ATOM 4338 N N . TRP B 1 267 ? 6.395 9.406 2.648 1 89.75 267 TRP B N 1
ATOM 4339 C CA . TRP B 1 267 ? 7.516 9.906 3.439 1 89.75 267 TRP B CA 1
ATOM 4340 C C . TRP B 1 267 ? 8.383 8.758 3.943 1 89.75 267 TRP B C 1
ATOM 4342 O O . TRP B 1 267 ? 9.617 8.844 3.906 1 89.75 267 TRP B O 1
ATOM 4352 N N . THR B 1 268 ? 7.73 7.734 4.398 1 90.38 268 THR B N 1
ATOM 4353 C CA . THR B 1 268 ? 8.453 6.547 4.844 1 90.38 268 THR B CA 1
ATOM 4354 C C . THR B 1 268 ? 9.344 6.012 3.729 1 90.38 268 THR B C 1
ATOM 4356 O O . THR B 1 268 ? 10.508 5.672 3.967 1 90.38 268 THR B O 1
ATOM 4359 N N . LEU B 1 269 ? 8.836 5.922 2.549 1 94.25 269 LEU B N 1
ATOM 4360 C CA . LEU B 1 269 ? 9.602 5.434 1.404 1 94.25 269 LEU B CA 1
ATOM 4361 C C . LEU B 1 269 ? 10.766 6.367 1.089 1 94.25 269 LEU B C 1
ATOM 4363 O O . LEU B 1 269 ? 11.867 5.91 0.772 1 94.25 269 LEU B O 1
ATOM 4367 N N . ALA B 1 270 ? 10.523 7.656 1.208 1 93.75 270 ALA B N 1
ATOM 4368 C CA . ALA B 1 270 ? 11.586 8.617 0.964 1 93.75 270 ALA B CA 1
ATOM 4369 C C . ALA B 1 270 ? 12.711 8.469 1.987 1 93.75 270 ALA B C 1
ATOM 4371 O O . ALA B 1 270 ? 13.891 8.492 1.633 1 93.75 270 ALA B O 1
ATOM 4372 N N . GLU B 1 271 ? 12.336 8.344 3.205 1 92.88 271 GLU B N 1
ATOM 4373 C CA . GLU B 1 271 ? 13.336 8.133 4.246 1 92.88 271 GLU B CA 1
ATOM 4374 C C . GLU B 1 271 ? 14.109 6.836 4.016 1 92.88 271 GLU B C 1
ATOM 4376 O O . GLU B 1 271 ? 15.312 6.77 4.277 1 92.88 271 GLU B O 1
ATOM 4381 N N . GLY B 1 272 ? 13.383 5.852 3.568 1 93.69 272 GLY B N 1
ATOM 4382 C CA . GLY B 1 272 ? 14.055 4.609 3.211 1 93.69 272 GLY B CA 1
ATOM 4383 C C . GLY B 1 272 ? 15.086 4.785 2.117 1 93.69 272 GLY B C 1
ATOM 4384 O O . GLY B 1 272 ? 16.203 4.266 2.221 1 93.69 272 GLY B O 1
ATOM 4385 N N . MET B 1 273 ? 14.734 5.484 1.062 1 95.56 273 MET B N 1
ATOM 4386 C CA . MET B 1 273 ? 15.68 5.781 -0.01 1 95.56 273 MET B CA 1
ATOM 4387 C C . MET B 1 273 ? 16.891 6.527 0.529 1 95.56 273 MET B C 1
ATOM 4389 O O . MET B 1 273 ? 18.031 6.242 0.134 1 95.56 273 MET B O 1
ATOM 4393 N N . GLN B 1 274 ? 16.625 7.508 1.426 1 95 274 GLN B N 1
ATOM 4394 C CA . GLN B 1 274 ? 17.703 8.273 2.035 1 95 274 GLN B CA 1
ATOM 4395 C C . GLN B 1 274 ? 18.672 7.355 2.777 1 95 274 GLN B C 1
ATOM 4397 O O . GLN B 1 274 ? 19.891 7.492 2.641 1 95 274 GLN B O 1
ATOM 4402 N N . LYS B 1 275 ? 18.125 6.441 3.525 1 93.88 275 LYS B N 1
ATOM 4403 C CA . LYS B 1 275 ? 18.953 5.5 4.285 1 93.88 275 LYS B CA 1
ATOM 4404 C C . LYS B 1 275 ? 19.797 4.629 3.354 1 93.88 275 LYS B C 1
ATOM 4406 O O . LYS B 1 275 ? 20.938 4.32 3.66 1 93.88 275 LYS B O 1
ATOM 4411 N N . LEU B 1 276 ? 19.219 4.223 2.227 1 93.94 276 LEU B N 1
ATOM 4412 C CA . LEU B 1 276 ? 19.922 3.367 1.275 1 93.94 276 LEU B CA 1
ATOM 4413 C C . LEU B 1 276 ? 21.047 4.125 0.594 1 93.94 276 LEU B C 1
ATOM 4415 O O . LEU B 1 276 ? 22.062 3.529 0.226 1 93.94 276 LEU B O 1
ATOM 4419 N N . LYS B 1 277 ? 20.891 5.418 0.455 1 93.56 277 LYS B N 1
ATOM 4420 C CA . LYS B 1 277 ? 21.891 6.25 -0.212 1 93.56 277 LYS B CA 1
ATOM 4421 C C . LYS B 1 277 ? 23.047 6.598 0.731 1 93.56 277 LYS B C 1
ATOM 4423 O O . LYS B 1 277 ? 24.156 6.875 0.285 1 93.56 277 LYS B O 1
ATOM 4428 N N . THR B 1 278 ? 22.812 6.656 1.996 1 85.12 278 THR B N 1
ATOM 4429 C CA . THR B 1 278 ? 23.828 7.105 2.943 1 85.12 278 THR B CA 1
ATOM 4430 C C . THR B 1 278 ? 24.438 5.922 3.688 1 85.12 278 THR B C 1
ATOM 4432 O O . THR B 1 278 ? 25.422 6.078 4.414 1 85.12 278 THR B O 1
ATOM 4435 N N . GLY B 1 279 ? 23.797 4.699 3.627 1 70.62 279 GLY B N 1
ATOM 4436 C CA . GLY B 1 279 ? 24.359 3.539 4.293 1 70.62 279 GLY B CA 1
ATOM 4437 C C . GLY B 1 279 ? 25.281 2.723 3.396 1 70.62 279 GLY B C 1
ATOM 4438 O O . GLY B 1 279 ? 25.344 2.961 2.189 1 70.62 279 GLY B O 1
#

Foldseek 3Di:
DPQLQLDQPPQKQKGFALDFDDPVNCCVRQVLLQDDDADPPDDPQFADDRNVVLQVVVVVVQKGWGMKIFGQDPVNPPSNFTKMKTWIDGVPCRPPQKDKTKMWIDGRHPPDFIWIFIFMAGSVQSNRAGADEPRPIDGQGRGPPSSVVVSVVRVVRCVCRVVRVVLLVLQQVAFDDPVLLQVLLVQLQCLLQPPDDRFDHSVQQQDAPDPVLDGGGLNSSLSSNLSCSQQWQTWGWDQDPVRDIDIDTGHHDNDPVSSVSSSNSSNNSSVVSSVVRVD/DPQLCLDQPPFKQKGFALDFDDPVNCCVRQVLLQDDDFDPPDDPQFADDRNVVLQVVVVVVQKGWGMKIFGQDPVNPPSNFTKMKTWIDGVPCRPPQKDKTKMWIDGRHPPDFIWIFIFMAGVVQSNSAGADEVRPIDGQGRGPPSSVVVSVVRVVRCVCRVVRVVLLVLQQVAFDDPVLLQVLLVQLQCLLQPPDDRFDHSVQQQDAPDPVLDGGGLNSSLSSNLSCSQQWQTWGWDQDPVRDIDIDTGHHDNDPVSSVSSSNSSNNSSVVSSVVRVD

Radius of gyration: 25.46 Å; Cα contacts (8 Å, |Δi|>4): 1128; chains: 2; bounding box: 52×77×59 Å

Organism: NCBI:txid68569

Sequence (558 aa):
MYQLATRFGRNAHQITGREPLDNEALYRHVPSIFAREAHDSRSDRYVYVPTIDIVEGLRREGWNPFFAVQSVPRDGSRHGHAKHMLRLRRDGGIGKAEAAEVIIVNSHDGTSAYQMFAGMLRFVCTNSMIAGDRFEEVRVPHKGGIQDQIIEGVFTVAEDFPRLIDATEAMKDTRLTAPEQQVFAEASLVARYGEEESPVRPDQIIAPRRREDVGQSLWSTFNVIQENIMRGGIDGRRQNAEGRIRRSRTRPINGIDQNVGLNRALWTLAEGMQKLKTGMYQLATRFGRNAHQITGREPLDNEALYRHVPSIFAREAHDSRSDRYVYVPTIDIVEGLRREGWNPFFAVQSVPRDGSRHGHAKHMLRLRRDGGIGKAEAAEVIIVNSHDGTSAYQMFAGMLRFVCTNSMIAGDRFEEVRVPHKGGIQDQIIEGVFTVAEDFPRLIDATEAMKDTRLTAPEQQVFAEASLVARYGEEESPVRPDQIIAPRRREDVGQSLWSTFNVIQENIMRGGIDGRRQNAEGRIRRSRTRPINGIDQNVGLNRALWTLAEGMQKLKTG

InterPro domains:
  IPR026325 Protein of unknown function DUF932 [PF06067] (38-267)

Secondary structure (DSSP, 8-state):
---------TT-EEEE-SS---HHHHHHH-GGGG--S--TT--TT-----HHHHHHHHHHTT-EEEEEEE---TT-TTGGG--EEEEEE-GGGTT-SEEEEEEEEE-SSSS--EEEEEEEEETT-TT---B-SS---EEE-S-TTHHHHHHHHHHHHHTTHHHHHHHHHHHHH-B--HHHHHHHHHHHHHHHHTTSPPSS-HHHHHS-SSGGG---BHHHHHHHHHHHHHH---EEEEE-TTS-EEEEEPPPP--HHHHHHHHHHHHHHHHHHHHHHH-/---------TT-EEEE-SS---HHHHHHH-GGGG--S--TT--TT-----HHHHHHHHHHTTEEEEEEEE---TT-TTGGG--EEEEEEEGGGTT-SEEEEEEEEE-SSSS--EEEEEEEEETT-TT--EE-SS---EEE-S-TTHHHHHHHHHHHHHTTHHHHHHHHHHHHH-B--HHHHHHHHHHHHHHHHTTSPPSS-HHHHSS-SSGGG---BHHHHHHHHHHHHHH---EEEEE-TTS-EEEEEPPPP--HHHHHHHHHHHHHHHHHHHHHHH-

pLDDT: mean 79.52, std 16.11, range [19.91, 97.81]